Protein 8RDG (pdb70)

Solvent-accessible surface area: 24296 Å² total; per-residue (Å²): 85,106,1,0,0,0,10,0,0,18,19,30,2,0,32,0,0,27,68,0,14,120,96,46,28,113,4,45,0,1,12,44,50,97,70,13,41,60,159,32,2,104,71,47,84,83,59,172,38,19,81,44,36,140,7,48,8,84,60,78,124,48,0,55,146,0,3,128,74,4,14,0,0,0,1,24,18,33,33,46,59,29,70,44,2,44,161,35,0,63,79,0,8,50,20,3,0,45,10,1,18,9,0,0,34,12,3,59,144,32,54,8,107,35,0,0,3,11,3,12,8,21,0,4,3,49,13,163,76,64,73,2,43,17,81,20,13,42,14,35,0,8,2,0,20,0,0,0,7,7,0,0,5,2,1,0,0,0,1,0,36,27,53,99,6,40,0,0,0,0,2,12,8,46,21,13,0,102,89,10,72,58,32,21,2,84,28,3,7,60,58,3,126,90,62,58,96,48,0,68,0,59,0,57,2,78,7,98,32,0,8,0,5,6,46,1,0,5,46,0,1,8,82,0,0,72,89,1,47,130,32,166,89,68,3,16,8,7,0,0,0,2,95,36,64,2,21,15,86,52,0,0,68,10,0,8,109,43,34,138,51,149,10,156,57,80,77,64,46,27,66,74,56,8,30,11,50,46,5,3,9,69,69,12,20,4,20,4,98,52,0,67,181,23,55,8,143,15,205,33,58,0,86,86,0,0,65,80,0,0,127,30,45,60,167,90,88,1,0,0,0,10,0,0,17,25,28,2,0,33,0,0,26,61,0,12,123,82,51,27,109,3,46,0,1,11,41,49,97,48,14,43,70,168,25,3,92,73,54,86,82,61,168,48,18,82,43,21,132,11,49,9,91,69,73,132,32,0,41,121,0,4,119,97,4,22,0,0,0,1,23,20,37,5,47,84,50,164,26,36,95,27,51,12,66,63,5,8,58,15,3,0,48,9,1,18,9,0,0,26,7,4,69,127,41,47,9,125,40,0,0,3,10,3,11,10,33,0,6,3,61,14,182,82,58,70,3,41,16,79,28,14,43,14,45,0,13,17,9,14,0,0,0,8,7,0,0,4,2,0,0,0,0,0,0,35,5,39,83,4,36,0,0,0,0,3,14,9,44,9,9,0,86,88,8,66,26,24,29,2,80,38,7,10,56,67,1,145,91,60,63,87,51,0,86,0,82,0,53,1,87,12,96,32,0,9,0,3,5,49,2,0,10,54,0,1,0,83,0,0,69,91,3,50,130,32,163,99,80,3,18,6,7,0,0,0,2,90,36,65,1,15,16,84,50,0,0,76,10,0,7,111,51,30,140,50,149,13,142,55,99,71,70,38,29,75,74,53,9,29,10,89,89,9,6,13,71,77,12,15,4,17,4,95,52,0,63,184,23,49,8,139,20,204,37,57,0,79,87,0,0,81,58,0,0,119,24,46,76,160

Organism: Pyrococcus horikoshii (strain ATCC 700860 / DSM 12428 / JCM 9974 / NBRC 100139 / OT-3) (NCBI:txid70601)

Structure (mmCIF, N/CA/C/O backbone):
data_8RDG
#
_entry.id   8RDG
#
_cell.length_a   61.380
_cell.length_b   78.089
_cell.length_c   128.282
_cell.angle_alpha   90.00
_cell.angle_beta   90.00
_cell.angle_gamma   90.00
#
_symmetry.space_group_name_H-M   'P 21 21 21'
#
loop_
_entity.id
_entity.type
_entity.pdbx_description
1 polymer 'SDR family NAD(P)-dependent oxidoreductase'
2 non-polymer NICOTINAMIDE-ADENINE-DINUCLEOTIDE
3 water water
#
loop_
_atom_site.group_PDB
_atom_site.id
_atom_site.type_symbol
_atom_site.label_atom_id
_atom_site.label_alt_id
_atom_site.label_comp_id
_atom_site.label_asym_id
_atom_site.label_entity_id
_atom_site.label_seq_id
_atom_site.pdbx_PDB_ins_code
_atom_site.Cartn_x
_atom_site.Cartn_y
_atom_site.Cartn_z
_atom_site.occupancy
_atom_site.B_iso_or_equiv
_atom_site.auth_seq_id
_atom_site.auth_comp_id
_atom_site.auth_asym_id
_atom_site.auth_atom_id
_atom_site.pdbx_PDB_model_num
ATOM 1 N N . MET A 1 1 ? -14.278 9.553 -9.162 1.00 26.89 1 MET A N 1
ATOM 2 C CA . MET A 1 1 ? -14.341 9.855 -7.736 1.00 25.75 1 MET A CA 1
ATOM 3 C C . MET A 1 1 ? -13.347 10.963 -7.423 1.00 24.69 1 MET A C 1
ATOM 4 O O . MET A 1 1 ? -12.245 10.987 -7.980 1.00 24.29 1 MET A O 1
ATOM 9 N N . ARG A 1 2 ? -13.731 11.854 -6.512 1.00 19.44 2 ARG A N 1
ATOM 10 C CA . ARG A 1 2 ? -12.884 12.951 -6.063 1.00 25.85 2 ARG A CA 1
ATOM 11 C C . ARG A 1 2 ? -12.215 12.528 -4.755 1.00 16.64 2 ARG A C 1
ATOM 12 O O . ARG A 1 2 ? -12.904 12.128 -3.804 1.00 19.84 2 ARG A O 1
ATOM 20 N N . VAL A 1 3 ? -10.875 12.588 -4.716 1.00 17.06 3 VAL A N 1
ATOM 21 C CA . VAL A 1 3 ? -10.115 12.110 -3.564 1.00 18.00 3 VAL A CA 1
ATOM 22 C C . VAL A 1 3 ? -9.106 13.161 -3.107 1.00 18.76 3 VAL A C 1
ATOM 23 O O . VAL A 1 3 ? -8.553 13.925 -3.903 1.00 19.06 3 VAL A O 1
ATOM 27 N N . LEU A 1 4 ? -8.853 13.169 -1.804 1.00 20.98 4 LEU A N 1
ATOM 28 C CA . LEU A 1 4 ? -7.818 13.988 -1.186 1.00 16.05 4 LEU A CA 1
ATOM 29 C C . LEU A 1 4 ? -6.725 13.057 -0.696 1.00 19.53 4 LEU A C 1
ATOM 30 O O . LEU A 1 4 ? -7.028 12.119 0.037 1.00 18.02 4 LEU A O 1
ATOM 35 N N . VAL A 1 5 ? -5.468 13.309 -1.073 1.00 14.91 5 VAL A N 1
ATOM 36 C CA . VAL A 1 5 ? -4.338 12.543 -0.535 1.00 14.41 5 VAL A CA 1
ATOM 37 C C . VAL A 1 5 ? -3.534 13.488 0.357 1.00 14.44 5 VAL A C 1
ATOM 38 O O . VAL A 1 5 ? -2.768 14.327 -0.128 1.00 14.56 5 VAL A O 1
ATOM 42 N N . THR A 1 6 ? -3.687 13.361 1.669 1.00 14.72 6 THR A N 1
ATOM 43 C CA . THR A 1 6 ? -2.818 14.119 2.547 1.00 14.30 6 THR A CA 1
ATOM 44 C C . THR A 1 6 ? -1.463 13.440 2.561 1.00 14.79 6 THR A C 1
ATOM 45 O O . THR A 1 6 ? -1.372 12.209 2.484 1.00 15.10 6 THR A O 1
ATOM 49 N N . GLY A 1 7 ? -0.414 14.253 2.638 1.00 14.70 7 GLY A N 1
ATOM 50 C CA . GLY A 1 7 ? 0.927 13.746 2.489 1.00 15.51 7 GLY A CA 1
ATOM 51 C C . GLY A 1 7 ? 1.211 13.201 1.113 1.00 14.88 7 GLY A C 1
ATOM 52 O O . GLY A 1 7 ? 2.125 12.386 0.953 1.00 14.17 7 GLY A O 1
ATOM 53 N N . GLY A 1 8 ? 0.445 13.623 0.108 1.00 13.80 8 GLY A N 1
ATOM 54 C CA . GLY A 1 8 ? 0.596 13.087 -1.232 1.00 12.21 8 GLY A CA 1
ATOM 55 C C . GLY A 1 8 ? 1.875 13.492 -1.933 1.00 15.00 8 GLY A C 1
ATOM 56 O O . GLY A 1 8 ? 2.133 12.994 -3.031 1.00 16.61 8 GLY A O 1
ATOM 57 N N . ALA A 1 9 ? 2.663 14.395 -1.355 1.00 17.11 9 ALA A N 1
ATOM 58 C CA . ALA A 1 9 ? 3.974 14.694 -1.924 1.00 17.23 9 ALA A CA 1
ATOM 59 C C . ALA A 1 9 ? 5.090 13.872 -1.290 1.00 15.92 9 ALA A C 1
ATOM 60 O O . ALA A 1 9 ? 6.257 14.034 -1.662 1.00 14.63 9 ALA A O 1
ATOM 62 N N . GLY A 1 10 ? 4.767 12.993 -0.348 1.00 14.28 10 GLY A N 1
ATOM 63 C CA . GLY A 1 10 ? 5.754 12.163 0.308 1.00 13.51 10 GLY A CA 1
ATOM 64 C C . GLY A 1 10 ? 6.025 10.910 -0.493 1.00 12.99 10 GLY A C 1
ATOM 65 O O . GLY A 1 10 ? 5.657 10.799 -1.662 1.00 16.22 10 GLY A O 1
ATOM 66 N N . PHE A 1 11 ? 6.642 9.934 0.163 1.00 15.84 11 PHE A N 1
ATOM 67 C CA . PHE A 1 11 ? 7.094 8.728 -0.526 1.00 19.26 11 PHE A CA 1
ATOM 68 C C . PHE A 1 11 ? 5.917 7.854 -0.981 1.00 14.30 11 PHE A C 1
ATOM 69 O O . PHE A 1 11 ? 5.600 7.745 -2.192 1.00 15.23 11 PHE A O 1
ATOM 77 N N . ILE A 1 12 ? 5.233 7.252 -0.006 1.00 13.71 12 ILE A N 1
ATOM 78 C CA . ILE A 1 12 ? 4.085 6.418 -0.353 1.00 13.43 12 ILE A CA 1
ATOM 79 C C . ILE A 1 12 ? 3.027 7.268 -1.045 1.00 17.57 12 ILE A C 1
ATOM 80 O O . ILE A 1 12 ? 2.408 6.844 -2.030 1.00 14.12 12 ILE A O 1
ATOM 85 N N . GLY A 1 13 ? 2.796 8.472 -0.523 1.00 11.92 13 GLY A N 1
ATOM 86 C CA . GLY A 1 13 ? 1.745 9.314 -1.054 1.00 15.67 13 GLY A CA 1
ATOM 87 C C . GLY A 1 13 ? 1.926 9.622 -2.527 1.00 17.08 13 GLY A C 1
ATOM 88 O O . GLY A 1 13 ? 0.967 9.562 -3.296 1.00 15.81 13 GLY A O 1
ATOM 89 N N . SER A 1 14 ? 3.160 9.915 -2.947 1.00 15.49 14 SER A N 1
ATOM 90 C CA . SER A 1 14 ? 3.373 10.274 -4.345 1.00 17.51 14 SER A CA 1
ATOM 91 C C . SER A 1 14 ? 3.181 9.065 -5.253 1.00 17.60 14 SER A C 1
ATOM 92 O O . SER A 1 14 ? 2.635 9.199 -6.359 1.00 18.09 14 SER A O 1
ATOM 95 N N . HIS A 1 15 ? 3.586 7.865 -4.793 1.00 18.83 15 HIS A N 1
ATOM 96 C CA . HIS A 1 15 ? 3.278 6.671 -5.600 1.00 15.22 15 HIS A CA 1
ATOM 97 C C . HIS A 1 15 ? 1.765 6.406 -5.676 1.00 14.95 15 HIS A C 1
ATOM 98 O O . HIS A 1 15 ? 1.223 6.000 -6.730 1.00 16.24 15 HIS A O 1
ATOM 105 N N . LEU A 1 16 ? 1.058 6.658 -4.570 1.00 13.22 16 LEU A N 1
ATOM 106 C CA . LEU A 1 16 ? -0.386 6.500 -4.567 1.00 13.04 16 LEU A CA 1
ATOM 107 C C . LEU A 1 16 ? -1.045 7.502 -5.499 1.00 17.45 16 LEU A C 1
ATOM 108 O O . LEU A 1 16 ? -1.995 7.162 -6.218 1.00 16.10 16 LEU A O 1
ATOM 113 N N . VAL A 1 17 ? -0.572 8.752 -5.460 1.00 16.04 17 VAL A N 1
ATOM 114 C CA . VAL A 1 17 ? -1.058 9.790 -6.363 1.00 18.00 17 VAL A CA 1
ATOM 115 C C . VAL A 1 17 ? -0.883 9.348 -7.809 1.00 15.66 17 VAL A C 1
ATOM 116 O O . VAL A 1 17 ? -1.800 9.478 -8.622 1.00 16.28 17 VAL A O 1
ATOM 120 N N . ASP A 1 18 ? 0.312 8.856 -8.155 1.00 14.20 18 ASP A N 1
ATOM 121 C CA . ASP A 1 18 ? 0.547 8.323 -9.497 1.00 16.79 18 ASP A CA 1
ATOM 122 C C . ASP A 1 18 ? -0.524 7.313 -9.891 1.00 19.97 18 ASP A C 1
ATOM 123 O O . ASP A 1 18 ? -1.117 7.408 -10.979 1.00 21.02 18 ASP A O 1
ATOM 128 N N A ARG A 1 19 ? -0.790 6.333 -9.017 0.50 18.49 19 ARG A N 1
ATOM 129 N N B ARG A 1 19 ? -0.786 6.337 -9.015 0.50 18.55 19 ARG A N 1
ATOM 130 C CA A ARG A 1 19 ? -1.763 5.287 -9.358 0.50 18.57 19 ARG A CA 1
ATOM 131 C CA B ARG A 1 19 ? -1.758 5.288 -9.340 0.50 18.59 19 ARG A CA 1
ATOM 132 C C A ARG A 1 19 ? -3.169 5.863 -9.537 0.50 20.80 19 ARG A C 1
ATOM 133 C C B ARG A 1 19 ? -3.163 5.861 -9.532 0.50 20.85 19 ARG A C 1
ATOM 134 O O A ARG A 1 19 ? -3.870 5.556 -10.517 0.50 19.25 19 ARG A O 1
ATOM 135 O O B ARG A 1 19 ? -3.857 5.552 -10.517 0.50 19.28 19 ARG A O 1
ATOM 150 N N . LEU A 1 20 ? -3.595 6.709 -8.597 1.00 16.94 20 LEU A N 1
ATOM 151 C CA . LEU A 1 20 ? -4.931 7.294 -8.680 1.00 17.98 20 LEU A CA 1
ATOM 152 C C . LEU A 1 20 ? -5.079 8.187 -9.913 1.00 19.20 20 LEU A C 1
ATOM 153 O O . LEU A 1 20 ? -6.104 8.142 -10.603 1.00 20.15 20 LEU A O 1
ATOM 158 N N . MET A 1 21 ? -4.056 8.983 -10.224 1.00 19.16 21 MET A N 1
ATOM 159 C CA . MET A 1 21 ? -4.114 9.831 -11.415 1.00 23.57 21 MET A CA 1
ATOM 160 C C . MET A 1 21 ? -4.205 8.987 -12.678 1.00 20.61 21 MET A C 1
ATOM 161 O O . MET A 1 21 ? -4.980 9.299 -13.587 1.00 22.97 21 MET A O 1
ATOM 166 N N . GLU A 1 22 ? -3.425 7.908 -12.744 1.00 23.09 22 GLU A N 1
ATOM 167 C CA . GLU A 1 22 ? -3.441 7.031 -13.910 1.00 19.55 22 GLU A CA 1
ATOM 168 C C . GLU A 1 22 ? -4.740 6.252 -14.042 1.00 21.35 22 GLU A C 1
ATOM 169 O O . GLU A 1 22 ? -4.992 5.665 -15.102 1.00 24.83 22 GLU A O 1
ATOM 175 N N . GLU A 1 23 ? -5.527 6.138 -12.977 1.00 20.79 23 GLU A N 1
ATOM 176 C CA . GLU A 1 23 ? -6.831 5.507 -13.135 1.00 21.61 23 GLU A CA 1
ATOM 177 C C . GLU A 1 23 ? -7.985 6.504 -13.276 1.00 21.99 23 GLU A C 1
ATOM 178 O O . GLU A 1 23 ? -9.152 6.101 -13.208 1.00 23.36 23 GLU A O 1
ATOM 184 N N . GLY A 1 24 ? -7.693 7.782 -13.500 1.00 18.70 24 GLY A N 1
ATOM 185 C CA . GLY A 1 24 ? -8.735 8.751 -13.763 1.00 21.64 24 GLY A CA 1
ATOM 186 C C . GLY A 1 24 ? -9.464 9.292 -12.554 1.00 24.96 24 GLY A C 1
ATOM 187 O O . GLY A 1 24 ? -10.520 9.909 -12.726 1.00 22.74 24 GLY A O 1
ATOM 188 N N . TYR A 1 25 ? -8.968 9.059 -11.338 1.00 18.19 25 TYR A N 1
ATOM 189 C CA . TYR A 1 25 ? -9.491 9.778 -10.185 1.00 19.45 25 TYR A CA 1
ATOM 190 C C . TYR A 1 25 ? -9.154 11.265 -10.308 1.00 19.81 25 TYR A C 1
ATOM 191 O O . TYR A 1 25 ? -8.132 11.643 -10.882 1.00 23.31 25 TYR A O 1
ATOM 200 N N . LYS A 1 26 ? -10.006 12.111 -9.736 1.00 16.96 26 LYS A N 1
ATOM 201 C CA . LYS A 1 26 ? -9.682 13.522 -9.563 1.00 17.64 26 LYS A CA 1
ATOM 202 C C . LYS A 1 26 ? -8.984 13.672 -8.220 1.00 22.96 26 LYS A C 1
ATOM 203 O O . LYS A 1 26 ? -9.587 13.405 -7.183 1.00 19.68 26 LYS A O 1
ATOM 209 N N . VAL A 1 27 ? -7.717 14.082 -8.235 1.00 17.14 27 VAL A N 1
ATOM 210 C CA . VAL A 1 27 ? -6.869 13.982 -7.055 1.00 20.52 27 VAL A CA 1
ATOM 211 C C . VAL A 1 27 ? -6.450 15.373 -6.595 1.00 21.95 27 VAL A C 1
ATOM 212 O O . VAL A 1 27 ? -5.833 16.133 -7.355 1.00 17.40 27 VAL A O 1
ATOM 216 N N . ARG A 1 28 ? -6.712 15.657 -5.325 1.00 19.84 28 ARG A N 1
ATOM 217 C CA . ARG A 1 28 ? -6.168 16.814 -4.629 1.00 20.80 28 ARG A CA 1
ATOM 218 C C . ARG A 1 28 ? -5.138 16.328 -3.613 1.00 24.53 28 ARG A C 1
ATOM 219 O O . ARG A 1 28 ? -5.405 15.393 -2.851 1.00 15.15 28 ARG A O 1
ATOM 227 N N . VAL A 1 29 ? -3.964 16.950 -3.610 1.00 17.38 29 VAL A N 1
ATOM 228 C CA . VAL A 1 29 ? -2.903 16.645 -2.658 1.00 15.19 29 VAL A CA 1
ATOM 229 C C . VAL A 1 29 ? -2.837 17.797 -1.668 1.00 19.85 29 VAL A C 1
ATOM 230 O O . VAL A 1 29 ? -2.871 18.967 -2.068 1.00 18.08 29 VAL A O 1
ATOM 234 N N . LEU A 1 30 ? -2.755 17.470 -0.384 1.00 15.50 30 LEU A N 1
ATOM 235 C CA . LEU A 1 30 ? -2.473 18.441 0.669 1.00 14.54 30 LEU A CA 1
ATOM 236 C C . LEU A 1 30 ? -1.186 18.003 1.339 1.00 13.42 30 LEU A C 1
ATOM 237 O O . LEU A 1 30 ? -1.111 16.890 1.879 1.00 16.22 30 LEU A O 1
ATOM 242 N N . ASP A 1 31 ? -0.174 18.862 1.300 1.00 16.41 31 ASP A N 1
ATOM 243 C CA . ASP A 1 31 ? 1.119 18.494 1.872 1.00 14.93 31 ASP A CA 1
ATOM 244 C C . ASP A 1 31 ? 1.829 19.766 2.301 1.00 19.45 31 ASP A C 1
ATOM 245 O O . ASP A 1 31 ? 1.784 20.761 1.578 1.00 15.35 31 ASP A O 1
ATOM 250 N N . ASP A 1 32 ? 2.451 19.753 3.487 1.00 18.89 32 ASP A N 1
ATOM 251 C CA . ASP A 1 32 ? 3.163 20.946 3.916 1.00 17.47 32 ASP A CA 1
ATOM 252 C C . ASP A 1 32 ? 4.606 20.946 3.441 1.00 19.48 32 ASP A C 1
ATOM 253 O O . ASP A 1 32 ? 5.311 21.935 3.657 1.00 19.20 32 ASP A O 1
ATOM 258 N N . LEU A 1 33 ? 5.035 19.882 2.752 1.00 15.35 33 LEU A N 1
ATOM 259 C CA . LEU A 1 33 ? 6.394 19.758 2.215 1.00 18.72 33 LEU A CA 1
ATOM 260 C C . LEU A 1 33 ? 7.436 19.849 3.323 1.00 22.20 33 LEU A C 1
ATOM 261 O O . LEU A 1 33 ? 8.556 20.313 3.109 1.00 24.22 33 LEU A O 1
ATOM 266 N N . SER A 1 34 ? 7.062 19.429 4.529 1.00 19.43 34 SER A N 1
ATOM 267 C CA . SER A 1 34 ? 8.048 19.335 5.594 1.00 20.64 34 SER A CA 1
ATOM 268 C C . SER A 1 34 ? 9.012 18.182 5.342 1.00 23.97 34 SER A C 1
ATOM 269 O O . SER A 1 34 ? 10.171 18.238 5.773 1.00 24.32 34 SER A O 1
ATOM 272 N N . ALA A 1 35 ? 8.552 17.130 4.654 1.00 20.10 35 ALA A N 1
ATOM 273 C CA . ALA A 1 35 ? 9.407 16.017 4.254 1.00 19.45 35 ALA A CA 1
ATOM 274 C C . ALA A 1 35 ? 9.192 15.671 2.785 1.00 22.89 35 ALA A C 1
ATOM 275 O O . ALA A 1 35 ? 10.102 15.167 2.126 1.00 22.81 35 ALA A O 1
ATOM 277 N N . GLY A 1 36 ? 7.998 15.926 2.259 1.00 21.47 36 GLY A N 1
ATOM 278 C CA . GLY A 1 36 ? 7.731 15.633 0.867 1.00 19.60 36 GLY A CA 1
ATOM 279 C C . GLY A 1 36 ? 8.289 16.694 -0.063 1.00 21.89 36 GLY A C 1
ATOM 280 O O . GLY A 1 36 ? 8.841 17.717 0.353 1.00 20.42 36 GLY A O 1
ATOM 281 N N . SER A 1 37 ? 8.108 16.448 -1.356 1.00 20.00 37 SER A N 1
ATOM 282 C CA . SER A 1 37 ? 8.613 17.357 -2.370 1.00 21.78 37 SER A CA 1
ATOM 283 C C . SER A 1 37 ? 7.681 17.338 -3.567 1.00 21.71 37 SER A C 1
ATOM 284 O O . SER A 1 37 ? 7.263 16.271 -4.024 1.00 17.22 37 SER A O 1
ATOM 287 N N . LEU A 1 38 ? 7.414 18.531 -4.096 1.00 18.93 38 LEU A N 1
ATOM 288 C CA . LEU A 1 38 ? 6.676 18.665 -5.341 1.00 22.22 38 LEU A CA 1
ATOM 289 C C . LEU A 1 38 ? 7.329 17.850 -6.453 1.00 24.80 38 LEU A C 1
ATOM 290 O O . LEU A 1 38 ? 6.646 17.383 -7.376 1.00 21.31 38 LEU A O 1
ATOM 295 N N . LYS A 1 39 ? 8.652 17.660 -6.374 1.00 20.37 39 LYS A N 1
ATOM 296 C CA . LYS A 1 39 ? 9.340 16.848 -7.372 1.00 19.71 39 LYS A CA 1
ATOM 297 C C . LYS A 1 39 ? 8.757 15.451 -7.469 1.00 24.99 39 LYS A C 1
ATOM 298 O O . LYS A 1 39 ? 8.779 14.851 -8.546 1.00 23.12 39 LYS A O 1
ATOM 304 N N . ASN A 1 40 ? 8.247 14.910 -6.359 1.00 20.44 40 ASN A N 1
ATOM 305 C CA . ASN A 1 40 ? 7.696 13.561 -6.382 1.00 19.97 40 ASN A CA 1
ATOM 306 C C . ASN A 1 40 ? 6.414 13.457 -7.207 1.00 23.17 40 ASN A C 1
ATOM 307 O O . ASN A 1 40 ? 6.004 12.337 -7.542 1.00 21.88 40 ASN A O 1
ATOM 312 N N . ILE A 1 41 ? 5.770 14.586 -7.530 1.00 21.27 41 ILE A N 1
ATOM 313 C CA . ILE A 1 41 ? 4.473 14.588 -8.210 1.00 25.34 41 ILE A CA 1
ATOM 314 C C . ILE A 1 41 ? 4.439 15.614 -9.346 1.00 24.43 41 ILE A C 1
ATOM 315 O O . ILE A 1 41 ? 3.362 15.942 -9.870 1.00 21.94 41 ILE A O 1
ATOM 320 N N . GLU A 1 42 ? 5.613 16.144 -9.716 1.00 22.84 42 GLU A N 1
ATOM 321 C CA . GLU A 1 42 ? 5.664 17.299 -10.614 1.00 25.78 42 GLU A CA 1
ATOM 322 C C . GLU A 1 42 ? 5.063 17.006 -11.994 1.00 21.86 42 GLU A C 1
ATOM 323 O O . GLU A 1 42 ? 4.496 17.905 -12.620 1.00 20.55 42 GLU A O 1
ATOM 329 N N . GLY A 1 43 ? 5.136 15.762 -12.466 1.00 19.01 43 GLY A N 1
ATOM 330 C CA . GLY A 1 43 ? 4.520 15.419 -13.741 1.00 24.43 43 GLY A CA 1
ATOM 331 C C . GLY A 1 43 ? 3.020 15.645 -13.790 1.00 27.10 43 GLY A C 1
ATOM 332 O O . GLY A 1 43 ? 2.445 15.706 -14.881 1.00 27.74 43 GLY A O 1
ATOM 333 N N . TRP A 1 44 ? 2.360 15.748 -12.634 1.00 23.00 44 TRP A N 1
ATOM 334 C CA . TRP A 1 44 ? 0.921 15.965 -12.616 1.00 22.13 44 TRP A CA 1
ATOM 335 C C . TRP A 1 44 ? 0.528 17.430 -12.535 1.00 21.02 44 TRP A C 1
ATOM 336 O O . TRP A 1 44 ? -0.650 17.742 -12.726 1.00 23.84 44 TRP A O 1
ATOM 347 N N . LEU A 1 45 ? 1.463 18.329 -12.243 1.00 21.76 45 LEU A N 1
ATOM 348 C CA . LEU A 1 45 ? 1.116 19.742 -12.130 1.00 23.85 45 LEU A CA 1
ATOM 349 C C . LEU A 1 45 ? 0.592 20.249 -13.461 1.00 26.36 45 LEU A C 1
ATOM 350 O O . LEU A 1 45 ? 1.191 19.993 -14.507 1.00 23.20 45 LEU A O 1
ATOM 355 N N . GLY A 1 46 ? -0.549 20.931 -13.428 1.00 26.85 46 GLY A N 1
ATOM 356 C CA . GLY A 1 46 ? -1.201 21.359 -14.643 1.00 28.28 46 GLY A CA 1
ATOM 357 C C . GLY A 1 46 ? -2.241 20.398 -15.185 1.00 37.12 46 GLY A C 1
ATOM 358 O O . GLY A 1 46 ? -3.078 20.807 -16.000 1.00 25.40 46 GLY A O 1
ATOM 359 N N . ASN A 1 47 ? -2.202 19.131 -14.773 1.00 27.40 47 ASN A N 1
ATOM 360 C CA . ASN A 1 47 ? -3.216 18.177 -15.199 1.00 26.80 47 ASN A CA 1
ATOM 361 C C . ASN A 1 47 ? -4.579 18.602 -14.672 1.00 25.73 47 ASN A C 1
ATOM 362 O O . ASN A 1 47 ? -4.722 18.967 -13.498 1.00 26.68 47 ASN A O 1
ATOM 367 N N . GLU A 1 48 ? -5.590 18.571 -15.542 1.00 25.65 48 GLU A N 1
ATOM 368 C CA . GLU A 1 48 ? -6.897 19.066 -15.123 1.00 25.20 48 GLU A CA 1
ATOM 369 C C . GLU A 1 48 ? -7.527 18.226 -14.013 1.00 24.53 48 GLU A C 1
ATOM 370 O O . GLU A 1 48 ? -8.475 18.693 -13.381 1.00 26.42 48 GLU A O 1
ATOM 376 N N . ASN A 1 49 ? -7.034 17.012 -13.755 1.00 21.70 49 ASN A N 1
ATOM 377 C CA . ASN A 1 49 ? -7.561 16.181 -12.673 1.00 24.92 49 ASN A CA 1
ATOM 378 C C . ASN A 1 49 ? -6.732 16.267 -11.399 1.00 26.05 49 ASN A C 1
ATOM 379 O O . ASN A 1 49 ? -6.939 15.469 -10.483 1.00 20.58 49 ASN A O 1
ATOM 384 N N . PHE A 1 50 ? -5.779 17.184 -11.336 1.00 22.90 50 PHE A N 1
ATOM 385 C CA . PHE A 1 50 ? -4.837 17.239 -10.236 1.00 23.64 50 PHE A CA 1
ATOM 386 C C . PHE A 1 50 ? -4.815 18.647 -9.671 1.00 27.94 50 PHE A C 1
ATOM 387 O O . PHE A 1 50 ? -4.803 19.633 -10.421 1.00 20.90 50 PHE A O 1
ATOM 395 N N . GLU A 1 51 ? -4.810 18.730 -8.346 1.00 19.97 51 GLU A N 1
ATOM 396 C CA . GLU A 1 51 ? -4.675 20.005 -7.652 1.00 21.96 51 GLU A CA 1
ATOM 397 C C . GLU A 1 51 ? -3.710 19.805 -6.493 1.00 25.99 51 GLU A C 1
ATOM 398 O O . GLU A 1 51 ? -3.823 18.813 -5.772 1.00 21.79 51 GLU A O 1
ATOM 404 N N . PHE A 1 52 ? -2.767 20.721 -6.311 1.00 22.19 52 PHE A N 1
ATOM 405 C CA . PHE A 1 52 ? -1.842 20.646 -5.187 1.00 19.85 52 PHE A CA 1
ATOM 406 C C . PHE A 1 52 ? -2.083 21.827 -4.260 1.00 22.20 52 PHE A C 1
ATOM 407 O O . PHE A 1 52 ? -2.121 22.973 -4.716 1.00 24.54 52 PHE A O 1
ATOM 415 N N . ILE A 1 53 ? -2.207 21.551 -2.967 1.00 19.45 53 ILE A N 1
ATOM 416 C CA . ILE A 1 53 ? -2.342 22.559 -1.924 1.00 24.96 53 ILE A CA 1
ATOM 417 C C . ILE A 1 53 ? -1.201 22.371 -0.932 1.00 23.11 53 ILE A C 1
ATOM 418 O O . ILE A 1 53 ? -1.075 21.302 -0.310 1.00 18.10 53 ILE A O 1
ATOM 423 N N . LYS A 1 54 ? -0.364 23.396 -0.803 1.00 23.91 54 LYS A N 1
ATOM 424 C CA . LYS A 1 54 ? 0.678 23.422 0.217 1.00 21.01 54 LYS A CA 1
ATOM 425 C C . LYS A 1 54 ? 0.066 23.980 1.492 1.00 23.19 54 LYS A C 1
ATOM 426 O O . LYS A 1 54 ? -0.397 25.129 1.520 1.00 22.03 54 LYS A O 1
ATOM 432 N N . GLY A 1 55 ? -0.012 23.150 2.528 1.00 20.76 55 GLY A N 1
ATOM 433 C CA . GLY A 1 55 ? -0.650 23.580 3.757 1.00 19.51 55 GLY A CA 1
ATOM 434 C C . GLY A 1 55 ? -0.317 22.660 4.906 1.00 17.95 55 GLY A C 1
ATOM 435 O O . GLY A 1 55 ? -0.162 21.449 4.732 1.00 19.50 55 GLY A O 1
ATOM 436 N N . ASP A 1 56 ? -0.215 23.240 6.090 1.00 21.03 56 ASP A N 1
ATOM 437 C CA . ASP A 1 56 ? 0.060 22.473 7.293 1.00 18.87 56 ASP A CA 1
ATOM 438 C C . ASP A 1 56 ? -1.277 22.053 7.895 1.00 20.74 56 ASP A C 1
ATOM 439 O O . ASP A 1 56 ? -2.126 22.904 8.181 1.00 21.67 56 ASP A O 1
ATOM 444 N N . MET A 1 57 ? -1.459 20.742 8.103 1.00 17.84 57 MET A N 1
ATOM 445 C CA . MET A 1 57 ? -2.719 20.245 8.653 1.00 18.73 57 MET A CA 1
ATOM 446 C C . MET A 1 57 ? -2.931 20.624 10.102 1.00 21.17 57 MET A C 1
ATOM 447 O O . MET A 1 57 ? -3.991 20.314 10.659 1.00 19.92 57 MET A O 1
ATOM 452 N N . ARG A 1 58 ? -1.953 21.259 10.737 1.00 18.74 58 ARG A N 1
ATOM 453 C CA . ARG A 1 58 ? -2.230 21.904 12.008 1.00 16.92 58 ARG A CA 1
ATOM 454 C C . ARG A 1 58 ? -3.201 23.075 11.856 1.00 23.22 58 ARG A C 1
ATOM 455 O O . ARG A 1 58 ? -3.817 23.482 12.849 1.00 21.96 58 ARG A O 1
ATOM 463 N N . ASP A 1 59 ? -3.359 23.620 10.646 1.00 21.16 59 ASP A N 1
ATOM 464 C CA . ASP A 1 59 ? -4.253 24.758 10.406 1.00 22.69 59 ASP A CA 1
ATOM 465 C C . ASP A 1 59 ? -5.626 24.230 9.994 1.00 25.01 59 ASP A C 1
ATOM 466 O O . ASP A 1 59 ? -5.793 23.717 8.882 1.00 23.66 59 ASP A O 1
ATOM 471 N N . VAL A 1 60 ? -6.617 24.390 10.876 1.00 22.40 60 VAL A N 1
ATOM 472 C CA . VAL A 1 60 ? -7.930 23.792 10.631 1.00 28.29 60 VAL A CA 1
ATOM 473 C C . VAL A 1 60 ? -8.614 24.398 9.409 1.00 28.78 60 VAL A C 1
ATOM 474 O O . VAL A 1 60 ? -9.367 23.702 8.718 1.00 26.06 60 VAL A O 1
ATOM 478 N N . GLU A 1 61 ? -8.387 25.685 9.117 1.00 30.46 61 GLU A N 1
ATOM 479 C CA . GLU A 1 61 ? -9.024 26.281 7.941 1.00 32.54 61 GLU A CA 1
ATOM 480 C C . GLU A 1 61 ? -8.541 25.601 6.666 1.00 29.38 61 GLU A C 1
ATOM 481 O O . GLU A 1 61 ? -9.330 25.340 5.747 1.00 27.70 61 GLU A O 1
ATOM 487 N N . ILE A 1 62 ? -7.248 25.285 6.607 1.00 21.85 62 ILE A N 1
ATOM 488 C CA . ILE A 1 62 ? -6.699 24.633 5.424 1.00 25.35 62 ILE A CA 1
ATOM 489 C C . ILE A 1 62 ? -7.264 23.224 5.279 1.00 22.98 62 ILE A C 1
ATOM 490 O O . ILE A 1 62 ? -7.584 22.779 4.172 1.00 21.00 62 ILE A O 1
ATOM 495 N N . VAL A 1 63 ? -7.424 22.510 6.397 1.00 21.39 63 VAL A N 1
ATOM 496 C CA . VAL A 1 63 ? -7.966 21.155 6.326 1.00 23.58 63 VAL A CA 1
ATOM 497 C C . VAL A 1 63 ? -9.434 21.181 5.912 1.00 22.21 63 VAL A C 1
ATOM 498 O O . VAL A 1 63 ? -9.877 20.353 5.105 1.00 19.35 63 VAL A O 1
ATOM 502 N N . SER A 1 64 ? -10.218 22.112 6.470 1.00 23.23 64 SER A N 1
ATOM 503 C CA . SER A 1 64 ? -11.626 22.217 6.088 1.00 25.44 64 SER A CA 1
ATOM 504 C C . SER A 1 64 ? -11.766 22.549 4.615 1.00 24.31 64 SER A C 1
ATOM 505 O O . SER A 1 64 ? -12.702 22.087 3.950 1.00 24.58 64 SER A O 1
ATOM 508 N N . LYS A 1 65 ? -10.879 23.400 4.104 1.00 20.62 65 LYS A N 1
ATOM 509 C CA . LYS A 1 65 ? -10.908 23.713 2.682 1.00 26.94 65 LYS A CA 1
ATOM 510 C C . LYS A 1 65 ? -10.511 22.504 1.839 1.00 24.81 65 LYS A C 1
ATOM 511 O O . LYS A 1 65 ? -11.095 22.259 0.770 1.00 21.63 65 LYS A O 1
ATOM 517 N N . ALA A 1 66 ? -9.537 21.715 2.311 1.00 20.97 66 ALA A N 1
ATOM 518 C CA . ALA A 1 66 ? -9.051 20.605 1.493 1.00 20.86 66 ALA A CA 1
ATOM 519 C C . ALA A 1 66 ? -10.060 19.463 1.403 1.00 19.33 66 ALA A C 1
ATOM 520 O O . ALA A 1 66 ? -10.060 18.731 0.412 1.00 19.69 66 ALA A O 1
ATOM 522 N N . VAL A 1 67 ? -10.927 19.280 2.404 1.00 19.47 67 VAL A N 1
ATOM 523 C CA . VAL A 1 67 ? -11.886 18.180 2.285 1.00 19.51 67 VAL A CA 1
ATOM 524 C C . VAL A 1 67 ? -13.136 18.555 1.498 1.00 23.33 67 VAL A C 1
ATOM 525 O O . VAL A 1 67 ? -13.963 17.675 1.209 1.00 19.73 67 VAL A O 1
ATOM 529 N N . LYS A 1 68 ? -13.297 19.820 1.110 1.00 21.84 68 LYS A N 1
ATOM 530 C CA . LYS A 1 68 ? -14.527 20.221 0.436 1.00 21.37 68 LYS A CA 1
ATOM 531 C C . LYS A 1 68 ? -14.669 19.542 -0.931 1.00 24.58 68 LYS A C 1
ATOM 532 O O . LYS A 1 68 ? -13.743 19.555 -1.746 1.00 22.92 68 LYS A O 1
ATOM 538 N N . ASP A 1 69 ? -15.847 18.964 -1.186 1.00 26.15 69 ASP A N 1
ATOM 539 C CA . ASP A 1 69 ? -16.173 18.334 -2.471 1.00 31.74 69 ASP A CA 1
ATOM 540 C C . ASP A 1 69 ? -15.312 17.106 -2.751 1.00 31.91 69 ASP A C 1
ATOM 541 O O . ASP A 1 69 ? -14.997 16.807 -3.903 1.00 32.02 69 ASP A O 1
ATOM 546 N N . VAL A 1 70 ? -14.899 16.406 -1.705 1.00 21.55 70 VAL A N 1
ATOM 547 C CA . VAL A 1 70 ? -14.083 15.209 -1.816 1.00 25.80 70 VAL A CA 1
ATOM 548 C C . VAL A 1 70 ? -14.931 14.015 -1.397 1.00 24.49 70 VAL A C 1
ATOM 549 O O . VAL A 1 70 ? -15.709 14.100 -0.442 1.00 25.72 70 VAL A O 1
ATOM 553 N N . ASP A 1 71 ? -14.804 12.912 -2.135 1.00 25.26 71 ASP A N 1
ATOM 554 C CA . ASP A 1 71 ? -15.530 11.692 -1.813 1.00 18.33 71 ASP A CA 1
ATOM 555 C C . ASP A 1 71 ? -14.717 10.766 -0.916 1.00 19.77 71 ASP A C 1
ATOM 556 O O . ASP A 1 71 ? -15.281 10.074 -0.058 1.00 21.73 71 ASP A O 1
ATOM 561 N N . ALA A 1 72 ? -13.405 10.708 -1.115 1.00 20.05 72 ALA A N 1
ATOM 562 C CA . ALA A 1 72 ? -12.585 9.828 -0.293 1.00 19.57 72 ALA A CA 1
ATOM 563 C C . ALA A 1 72 ? -11.317 10.563 0.112 1.00 20.51 72 ALA A C 1
ATOM 564 O O . ALA A 1 72 ? -10.768 11.337 -0.672 1.00 20.94 72 ALA A O 1
ATOM 566 N N . VAL A 1 73 ? -10.850 10.315 1.332 1.00 15.16 73 VAL A N 1
ATOM 567 C CA . VAL A 1 73 ? -9.596 10.877 1.819 1.00 16.19 73 VAL A CA 1
ATOM 568 C C . VAL A 1 73 ? -8.626 9.732 2.089 1.00 15.22 73 VAL A C 1
ATOM 569 O O . VAL A 1 73 ? -8.947 8.817 2.848 1.00 17.59 73 VAL A O 1
ATOM 573 N N . PHE A 1 74 ? -7.451 9.784 1.469 1.00 12.46 74 PHE A N 1
ATOM 574 C CA . PHE A 1 74 ? -6.326 8.926 1.807 1.00 16.77 74 PHE A CA 1
ATOM 575 C C . PHE A 1 74 ? -5.399 9.744 2.700 1.00 13.78 74 PHE A C 1
ATOM 576 O O . PHE A 1 74 ? -4.731 10.677 2.235 1.00 12.05 74 PHE A O 1
ATOM 584 N N . HIS A 1 75 ? -5.362 9.399 3.982 1.00 14.38 75 HIS A N 1
ATOM 585 C CA . HIS A 1 75 ? -4.666 10.195 4.985 1.00 12.96 75 HIS A CA 1
ATOM 586 C C . HIS A 1 75 ? -3.303 9.554 5.211 1.00 16.68 75 HIS A C 1
ATOM 587 O O . HIS A 1 75 ? -3.151 8.630 6.018 1.00 12.75 75 HIS A O 1
ATOM 594 N N . LEU A 1 76 ? -2.307 10.047 4.471 1.00 13.49 76 LEU A N 1
ATOM 595 C CA . LEU A 1 76 ? -0.943 9.556 4.552 1.00 11.45 76 LEU A CA 1
ATOM 596 C C . LEU A 1 76 ? 0.010 10.564 5.176 1.00 16.74 76 LEU A C 1
ATOM 597 O O . LEU A 1 76 ? 1.191 10.243 5.354 1.00 16.41 76 LEU A O 1
ATOM 602 N N . ALA A 1 77 ? -0.448 11.780 5.479 1.00 12.47 77 ALA A N 1
ATOM 603 C CA . ALA A 1 77 ? 0.417 12.750 6.138 1.00 13.07 77 ALA A CA 1
ATOM 604 C C . ALA A 1 77 ? 0.760 12.273 7.542 1.00 16.99 77 ALA A C 1
ATOM 605 O O . ALA A 1 77 ? -0.135 11.913 8.321 1.00 15.34 77 ALA A O 1
ATOM 607 N N . ALA A 1 78 ? 2.054 12.250 7.853 1.00 14.11 78 ALA A N 1
ATOM 608 C CA . ALA A 1 78 ? 2.536 11.942 9.195 1.00 18.51 78 ALA A CA 1
ATOM 609 C C . ALA A 1 78 ? 4.026 12.237 9.226 1.00 20.59 78 ALA A C 1
ATOM 610 O O . ALA A 1 78 ? 4.644 12.483 8.189 1.00 21.62 78 ALA A O 1
ATOM 612 N N . ASN A 1 79 ? 4.599 12.212 10.427 1.00 19.13 79 ASN A N 1
ATOM 613 C CA . ASN A 1 79 ? 6.041 12.079 10.541 1.00 21.62 79 ASN A CA 1
ATOM 614 C C . ASN A 1 79 ? 6.277 10.627 10.900 1.00 24.91 79 ASN A C 1
ATOM 615 O O . ASN A 1 79 ? 5.906 10.210 12.017 1.00 20.63 79 ASN A O 1
ATOM 620 N N . PRO A 1 80 ? 6.851 9.827 9.997 1.00 23.17 80 PRO A N 1
ATOM 621 C CA . PRO A 1 80 ? 7.021 8.379 10.208 1.00 23.82 80 PRO A CA 1
ATOM 622 C C . PRO A 1 80 ? 8.291 7.958 10.937 1.00 26.10 80 PRO A C 1
ATOM 623 O O . PRO A 1 80 ? 8.575 6.757 10.961 1.00 24.22 80 PRO A O 1
ATOM 627 N N . GLU A 1 81 ? 9.082 8.890 11.465 1.00 22.49 81 GLU A N 1
ATOM 628 C CA . GLU A 1 81 ? 10.388 8.577 12.056 1.00 28.64 81 GLU A CA 1
ATOM 629 C C . GLU A 1 81 ? 10.238 8.068 13.486 1.00 25.98 81 GLU A C 1
ATOM 630 O O . GLU A 1 81 ? 10.118 8.856 14.424 1.00 26.57 81 GLU A O 1
ATOM 636 N N . VAL A 1 82 ? 10.328 6.748 13.666 1.00 20.64 82 VAL A N 1
ATOM 637 C CA . VAL A 1 82 ? 10.227 6.174 15.006 1.00 27.19 82 VAL A CA 1
ATOM 638 C C . VAL A 1 82 ? 11.397 6.614 15.877 1.00 26.83 82 VAL A C 1
ATOM 639 O O . VAL A 1 82 ? 11.227 6.862 17.077 1.00 26.81 82 VAL A O 1
ATOM 643 N N . ARG A 1 83 ? 12.590 6.754 15.285 1.00 23.59 83 ARG A N 1
ATOM 644 C CA . ARG A 1 83 ? 13.804 7.009 16.068 1.00 31.29 83 ARG A CA 1
ATOM 645 C C . ARG A 1 83 ? 13.723 8.274 16.896 1.00 24.50 83 ARG A C 1
ATOM 646 O O . ARG A 1 83 ? 14.397 8.372 17.924 1.00 29.26 83 ARG A O 1
ATOM 654 N N . ILE A 1 84 ? 12.987 9.285 16.419 1.00 24.70 84 ILE A N 1
ATOM 655 C CA . ILE A 1 84 ? 12.952 10.595 17.071 1.00 25.40 84 ILE A CA 1
ATOM 656 C C . ILE A 1 84 ? 12.066 10.607 18.302 1.00 28.00 84 ILE A C 1
ATOM 657 O O . ILE A 1 84 ? 11.907 11.663 18.933 1.00 25.72 84 ILE A O 1
ATOM 662 N N . GLY A 1 85 ? 11.467 9.463 18.648 1.00 24.23 85 GLY A N 1
ATOM 663 C CA . GLY A 1 85 ? 10.492 9.435 19.725 1.00 27.00 85 GLY A CA 1
ATOM 664 C C . GLY A 1 85 ? 11.037 9.840 21.080 1.00 26.46 85 GLY A C 1
ATOM 665 O O . GLY A 1 85 ? 10.336 10.484 21.864 1.00 24.82 85 GLY A O 1
ATOM 666 N N . SER A 1 86 ? 12.283 9.484 21.386 1.00 23.76 86 SER A N 1
ATOM 667 C CA . SER A 1 86 ? 12.707 9.827 22.736 1.00 26.70 86 SER A CA 1
ATOM 668 C C . SER A 1 86 ? 13.311 11.221 22.832 1.00 26.43 86 SER A C 1
ATOM 669 O O . SER A 1 86 ? 13.466 11.732 23.945 1.00 34.24 86 SER A O 1
ATOM 672 N N . GLN A 1 87 ? 13.592 11.879 21.708 1.00 28.87 87 GLN A N 1
ATOM 673 C CA . GLN A 1 87 ? 14.019 13.278 21.724 1.00 32.95 87 GLN A CA 1
ATOM 674 C C . GLN A 1 87 ? 12.899 14.258 21.400 1.00 27.79 87 GLN A C 1
ATOM 675 O O . GLN A 1 87 ? 12.834 15.337 21.994 1.00 31.34 87 GLN A O 1
ATOM 681 N N . SER A 1 88 ? 12.023 13.914 20.463 1.00 23.84 88 SER A N 1
ATOM 682 C CA . SER A 1 88 ? 10.990 14.824 19.964 1.00 25.60 88 SER A CA 1
ATOM 683 C C . SER A 1 88 ? 9.613 14.171 19.986 1.00 22.23 88 SER A C 1
ATOM 684 O O . SER A 1 88 ? 8.968 14.039 18.941 1.00 25.38 88 SER A O 1
ATOM 687 N N . PRO A 1 89 ? 9.126 13.739 21.158 1.00 24.65 89 PRO A N 1
ATOM 688 C CA . PRO A 1 89 ? 7.773 13.160 21.191 1.00 21.72 89 PRO A CA 1
ATOM 689 C C . PRO A 1 89 ? 6.707 14.139 20.746 1.00 24.19 89 PRO A C 1
ATOM 690 O O . PRO A 1 89 ? 5.698 13.711 20.168 1.00 16.93 89 PRO A O 1
ATOM 694 N N . GLU A 1 90 ? 6.903 15.442 20.999 1.00 17.76 9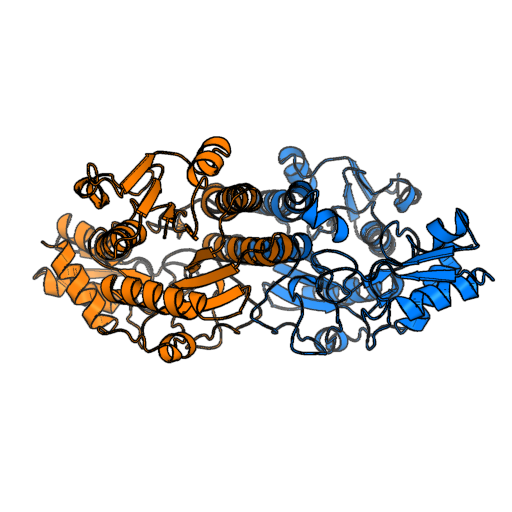0 GLU A N 1
ATOM 695 C CA . GLU A 1 90 ? 5.920 16.444 20.586 1.00 22.78 90 GLU A CA 1
ATOM 696 C C . GLU A 1 90 ? 5.688 16.422 19.076 1.00 20.18 90 GLU A C 1
ATOM 697 O O . GLU A 1 90 ? 4.543 16.518 18.617 1.00 19.89 90 GLU A O 1
ATOM 703 N N . LEU A 1 91 ? 6.756 16.294 18.288 1.00 18.92 91 LEU A N 1
ATOM 704 C CA . LEU A 1 91 ? 6.597 16.268 16.835 1.00 21.12 91 LEU A CA 1
ATOM 705 C C . LEU A 1 91 ? 5.743 15.085 16.395 1.00 18.89 91 LEU A C 1
ATOM 706 O O . LEU A 1 91 ? 4.848 15.224 15.544 1.00 21.11 91 LEU A O 1
ATOM 711 N N . LEU A 1 92 ? 6.013 13.910 16.962 1.00 19.33 92 LEU A N 1
ATOM 712 C CA . LEU A 1 92 ? 5.250 12.720 16.604 1.00 20.12 92 LEU A CA 1
ATOM 713 C C . LEU A 1 92 ? 3.787 12.864 17.012 1.00 18.96 92 LEU A C 1
ATOM 714 O O . LEU A 1 92 ? 2.886 12.498 16.242 1.00 17.69 92 LEU A O 1
ATOM 719 N N . TYR A 1 93 ? 3.528 13.409 18.211 1.00 12.42 93 TYR A N 1
ATOM 720 C CA . TYR A 1 93 ? 2.143 13.643 18.617 1.00 14.08 93 TYR A CA 1
ATOM 721 C C . TYR A 1 93 ? 1.438 14.589 17.649 1.00 16.17 93 TYR A C 1
ATOM 722 O O . TYR A 1 93 ? 0.312 14.324 17.214 1.00 15.96 93 TYR A O 1
ATOM 731 N N . GLU A 1 94 ? 2.085 15.704 17.307 1.00 12.96 94 GLU A N 1
ATOM 732 C CA . GLU A 1 94 ? 1.437 16.706 16.466 1.00 19.35 94 GLU A CA 1
ATOM 733 C C . GLU A 1 94 ? 1.146 16.175 15.072 1.00 19.37 94 GLU A C 1
ATOM 734 O O . GLU A 1 94 ? 0.067 16.427 14.518 1.00 17.26 94 GLU A O 1
ATOM 740 N N . THR A 1 95 ? 2.107 15.478 14.476 1.00 15.66 95 THR A N 1
ATOM 741 C CA . THR A 1 95 ? 1.979 15.032 13.098 1.00 16.14 95 THR A CA 1
ATOM 742 C C . THR A 1 95 ? 1.258 13.700 12.960 1.00 16.68 95 THR A C 1
ATOM 743 O O . THR A 1 95 ? 0.956 13.299 11.833 1.00 15.88 95 THR A O 1
ATOM 747 N N . ASN A 1 96 ? 0.950 13.019 14.059 1.00 16.02 96 ASN A N 1
ATOM 748 C CA . ASN A 1 96 ? 0.143 11.812 13.963 1.00 17.62 96 ASN A CA 1
ATOM 749 C C . ASN A 1 96 ? -1.197 11.933 14.666 1.00 18.54 96 ASN A C 1
ATOM 750 O O . ASN A 1 96 ? -2.223 11.585 14.069 1.00 24.08 96 ASN A O 1
ATOM 755 N N . VAL A 1 97 ? -1.234 12.404 15.918 1.00 15.92 97 VAL A N 1
ATOM 756 C CA . VAL A 1 97 ? -2.516 12.503 16.611 1.00 17.55 97 VAL A CA 1
ATOM 757 C C . VAL A 1 97 ? -3.234 13.798 16.249 1.00 17.21 97 VAL A C 1
ATOM 758 O O . VAL A 1 97 ? -4.387 13.773 15.809 1.00 18.21 97 VAL A O 1
ATOM 762 N N . LEU A 1 98 ? -2.566 14.941 16.423 1.00 16.73 98 LEU A N 1
ATOM 763 C CA . LEU A 1 98 ? -3.246 16.234 16.309 1.00 17.09 98 LEU A CA 1
ATOM 764 C C . LEU A 1 98 ? -3.784 16.479 14.899 1.00 16.70 98 LEU A C 1
ATOM 765 O O . LEU A 1 98 ? -4.929 16.924 14.727 1.00 17.14 98 LEU A O 1
ATOM 770 N N . ILE A 1 99 ? -2.973 16.226 13.870 1.00 18.17 99 ILE A N 1
ATOM 771 C CA . ILE A 1 99 ? -3.468 16.545 12.534 1.00 14.45 99 ILE A CA 1
ATOM 772 C C . ILE A 1 99 ? -4.538 15.540 12.097 1.00 15.96 99 ILE A C 1
ATOM 773 O O . ILE A 1 99 ? -5.431 15.886 11.319 1.00 13.86 99 ILE A O 1
ATOM 778 N N . THR A 1 100 ? -4.500 14.300 12.601 1.00 16.23 100 THR A N 1
ATOM 779 C CA . THR A 1 100 ? -5.595 13.372 12.303 1.00 14.92 100 THR A CA 1
ATOM 780 C C . THR A 1 100 ? -6.876 13.844 12.957 1.00 17.86 100 THR A C 1
ATOM 781 O O . THR A 1 100 ? -7.952 13.779 12.350 1.00 17.86 100 THR A O 1
ATOM 785 N N . TYR A 1 101 ? -6.774 14.334 14.196 1.00 16.33 101 TYR A N 1
ATOM 786 C CA . TYR A 1 101 ? -7.926 14.934 14.864 1.00 15.87 101 TYR A CA 1
ATOM 787 C C . TYR A 1 101 ? -8.493 16.093 14.045 1.00 17.92 101 TYR A C 1
ATOM 788 O O . TYR A 1 101 ? -9.712 16.178 13.837 1.00 17.57 101 TYR A O 1
ATOM 797 N N . ASN A 1 102 ? -7.617 16.994 13.562 1.00 13.08 102 ASN A N 1
ATOM 798 C CA . ASN A 1 102 ? -8.078 18.107 12.731 1.00 18.49 102 ASN A CA 1
ATOM 799 C C . ASN A 1 102 ? -8.776 17.599 11.475 1.00 15.26 102 ASN A C 1
ATOM 800 O O . ASN A 1 102 ? -9.834 18.112 11.088 1.00 18.20 102 ASN A O 1
ATOM 805 N N . LEU A 1 103 ? -8.176 16.606 10.809 1.00 15.94 103 LEU A N 1
ATOM 806 C CA . LEU A 1 103 ? -8.794 16.010 9.628 1.00 15.58 103 LEU A CA 1
ATOM 807 C C . LEU A 1 103 ? -10.182 15.483 9.952 1.00 19.22 103 LEU A C 1
ATOM 808 O O . LEU A 1 103 ? -11.128 15.676 9.184 1.00 17.73 103 LEU A O 1
ATOM 813 N N . LEU A 1 104 ? -10.310 14.782 11.076 1.00 14.52 104 LEU A N 1
ATOM 814 C CA . LEU A 1 104 ? -11.585 14.179 11.428 1.00 13.61 104 LEU A CA 1
ATOM 815 C C . LEU A 1 104 ? -12.637 15.249 11.713 1.00 19.39 104 LEU A C 1
ATOM 816 O O . LEU A 1 104 ? -13.809 15.086 11.348 1.00 21.40 104 LEU A O 1
ATOM 821 N N . ASN A 1 105 ? -12.241 16.355 12.357 1.00 20.70 105 ASN A N 1
ATOM 822 C CA . ASN A 1 105 ? -13.191 17.448 12.563 1.00 19.72 105 ASN A CA 1
ATOM 823 C C . ASN A 1 105 ? -13.612 18.060 11.231 1.00 24.45 105 ASN A C 1
ATOM 824 O O . ASN A 1 105 ? -14.779 18.437 11.049 1.00 20.28 105 ASN A O 1
ATOM 829 N N . ALA A 1 106 ? -12.684 18.122 10.273 1.00 17.62 106 ALA A N 1
ATOM 830 C CA . ALA A 1 106 ? -13.025 18.625 8.946 1.00 20.98 106 ALA A CA 1
ATOM 831 C C . ALA A 1 106 ? -13.955 17.678 8.187 1.00 23.47 106 ALA A C 1
ATOM 832 O O . ALA A 1 106 ? -14.793 18.126 7.398 1.00 22.33 106 ALA A O 1
ATOM 834 N N . VAL A 1 107 ? -13.774 16.367 8.362 1.00 19.07 107 VAL A N 1
ATOM 835 C CA . VAL A 1 107 ? -14.528 15.366 7.615 1.00 18.10 107 VAL A CA 1
ATOM 836 C C . VAL A 1 107 ? -15.981 15.354 8.057 1.00 21.02 107 VAL A C 1
ATOM 837 O O . VAL A 1 107 ? -16.887 15.077 7.259 1.00 21.81 107 VAL A O 1
ATOM 841 N N . ARG A 1 108 ? -16.227 15.688 9.315 1.00 16.48 108 ARG A N 1
ATOM 842 C CA . ARG A 1 108 ? -17.572 15.692 9.863 1.00 22.23 108 ARG A CA 1
ATOM 843 C C . ARG A 1 108 ? -18.481 16.616 9.043 1.00 23.58 108 ARG A C 1
ATOM 844 O O . ARG A 1 108 ? -18.172 17.796 8.848 1.00 20.10 108 ARG A O 1
ATOM 852 N N . ASN A 1 109 ? -19.573 16.044 8.518 1.00 19.67 109 ASN A N 1
ATOM 853 C CA . ASN A 1 109 ? -20.590 16.754 7.724 1.00 21.42 109 ASN A CA 1
ATOM 854 C C . ASN A 1 109 ? -20.042 17.302 6.407 1.00 20.91 109 ASN A C 1
ATOM 855 O O . ASN A 1 109 ? -20.596 18.246 5.841 1.00 23.21 109 ASN A O 1
ATOM 860 N N . SER A 1 110 ? -19.015 16.680 5.850 1.00 19.49 110 SER A N 1
ATOM 861 C CA . SER A 1 110 ? -18.398 17.211 4.644 1.00 23.20 110 SER A CA 1
ATOM 862 C C . SER A 1 110 ? -18.782 16.421 3.420 1.00 17.98 110 SER A C 1
ATOM 863 O O . SER A 1 110 ? -18.433 16.819 2.304 1.00 28.34 110 SER A O 1
ATOM 866 N N . GLY A 1 111 ? -19.511 15.335 3.591 1.00 21.32 111 GLY A N 1
ATOM 867 C CA . GLY A 1 111 ? -19.835 14.519 2.443 1.00 28.49 111 GLY A CA 1
ATOM 868 C C . GLY A 1 111 ? -18.716 13.591 2.016 1.00 24.13 111 GLY A C 1
ATOM 869 O O . GLY A 1 111 ? -18.917 12.789 1.095 1.00 22.06 111 GLY A O 1
ATOM 870 N N . VAL A 1 112 ? -17.554 13.652 2.673 1.00 19.61 112 VAL A N 1
ATOM 871 C CA . VAL A 1 112 ? -16.565 12.590 2.528 1.00 17.50 112 VAL A CA 1
ATOM 872 C C . VAL A 1 112 ? -17.219 11.302 2.976 1.00 16.67 112 VAL A C 1
ATOM 873 O O . VAL A 1 112 ? -17.807 11.238 4.062 1.00 19.77 112 VAL A O 1
ATOM 877 N N . LYS A 1 113 ? -17.153 10.278 2.130 1.00 19.52 113 LYS A N 1
ATOM 878 C CA . LYS A 1 113 ? -17.728 8.977 2.441 1.00 21.62 113 LYS A CA 1
ATOM 879 C C . LYS A 1 113 ? -16.717 7.968 2.961 1.00 20.51 113 LYS A C 1
ATOM 880 O O . LYS A 1 113 ? -17.092 7.062 3.712 1.00 21.66 113 LYS A O 1
ATOM 886 N N . TYR A 1 114 ? -15.454 8.094 2.581 1.00 18.02 114 TYR A N 1
ATOM 887 C CA . TYR A 1 114 ? -14.456 7.092 2.922 1.00 20.30 114 TYR A CA 1
ATOM 888 C C . TYR A 1 114 ? -13.184 7.769 3.402 1.00 17.63 114 TYR A C 1
ATOM 889 O O . TYR A 1 114 ? -12.767 8.794 2.860 1.00 17.48 114 TYR A O 1
ATOM 898 N N . LEU A 1 115 ? -12.576 7.181 4.422 1.00 18.35 115 LEU A N 1
ATOM 899 C CA . LEU A 1 115 ? -11.283 7.608 4.934 1.00 15.40 115 LEU A CA 1
ATOM 900 C C . LEU A 1 115 ? -10.393 6.377 4.957 1.00 17.84 115 LEU A C 1
ATOM 901 O O . LEU A 1 115 ? -10.706 5.397 5.637 1.00 17.02 115 LEU A O 1
ATOM 906 N N . VAL A 1 116 ? -9.317 6.414 4.194 1.00 14.47 116 VAL A N 1
ATOM 907 C CA . VAL A 1 116 ? -8.312 5.365 4.179 1.00 14.16 116 VAL A CA 1
ATOM 908 C C . VAL A 1 116 ? -7.116 5.884 4.961 1.00 15.15 116 VAL A C 1
ATOM 909 O O . VAL A 1 116 ? -6.630 6.986 4.693 1.00 19.95 116 VAL A O 1
ATOM 913 N N . PHE A 1 117 ? -6.639 5.108 5.925 1.00 14.45 117 PHE A N 1
ATOM 914 C CA . PHE A 1 117 ? -5.563 5.542 6.805 1.00 15.74 117 PHE A CA 1
ATOM 915 C C . PHE A 1 117 ? -4.421 4.541 6.746 1.00 14.36 117 PHE A C 1
ATOM 916 O O . PHE A 1 117 ? -4.634 3.337 6.941 1.00 15.47 117 PHE A O 1
ATOM 924 N N . THR A 1 118 ? -3.215 5.034 6.461 1.00 13.97 118 THR A N 1
ATOM 925 C CA . THR A 1 118 ? -2.010 4.198 6.537 1.00 14.40 118 THR A CA 1
ATOM 926 C C . THR A 1 118 ? -1.505 4.216 7.976 1.00 14.83 118 THR A C 1
ATOM 927 O O . THR A 1 118 ? -0.766 5.113 8.400 1.00 13.48 118 THR A O 1
ATOM 931 N N . SER A 1 119 ? -1.934 3.219 8.737 1.00 15.64 119 SER A N 1
ATOM 932 C CA . SER A 1 119 ? -1.418 2.952 10.068 1.00 14.80 119 SER A CA 1
ATOM 933 C C . SER A 1 119 ? -0.127 2.146 9.933 1.00 13.99 119 SER A C 1
ATOM 934 O O . SER A 1 119 ? 0.394 1.930 8.835 1.00 16.12 119 SER A O 1
ATOM 937 N N . SER A 1 120 ? 0.358 1.607 11.047 1.00 16.40 120 SER A N 1
ATOM 938 C CA . SER A 1 120 ? 1.685 1.013 11.082 1.00 19.12 120 SER A CA 1
ATOM 939 C C . SER A 1 120 ? 1.637 -0.263 11.908 1.00 16.43 120 SER A C 1
ATOM 940 O O . SER A 1 120 ? 0.844 -0.378 12.848 1.00 15.86 120 SER A O 1
ATOM 943 N N . SER A 1 121 ? 2.487 -1.227 11.537 1.00 17.59 121 SER A N 1
ATOM 944 C CA . SER A 1 121 ? 2.714 -2.410 12.371 1.00 15.00 121 SER A CA 1
ATOM 945 C C . SER A 1 121 ? 3.108 -2.067 13.804 1.00 18.44 121 SER A C 1
ATOM 946 O O . SER A 1 121 ? 2.910 -2.891 14.714 1.00 18.86 121 SER A O 1
ATOM 949 N N . THR A 1 122 ? 3.676 -0.872 14.028 1.00 17.98 122 THR A N 1
ATOM 950 C CA . THR A 1 122 ? 4.117 -0.475 15.358 1.00 14.56 122 THR A CA 1
ATOM 951 C C . THR A 1 122 ? 2.966 -0.321 16.347 1.00 17.86 122 THR A C 1
ATOM 952 O O . THR A 1 122 ? 3.229 -0.265 17.550 1.00 16.48 122 THR A O 1
ATOM 956 N N . VAL A 1 123 ? 1.710 -0.273 15.895 1.00 14.41 123 VAL A N 1
ATOM 957 C CA . VAL A 1 123 ? 0.615 -0.272 16.859 1.00 15.24 123 VAL A CA 1
ATOM 958 C C . VAL A 1 123 ? 0.600 -1.563 17.664 1.00 20.24 123 VAL A C 1
ATOM 959 O O . VAL A 1 123 ? 0.078 -1.580 18.783 1.00 16.90 123 VAL A O 1
ATOM 963 N N . TYR A 1 124 ? 1.179 -2.644 17.135 1.00 14.57 124 TYR A N 1
ATOM 964 C CA . TYR A 1 124 ? 1.159 -3.907 17.867 1.00 14.72 124 TYR A CA 1
ATOM 965 C C . TYR A 1 124 ? 2.247 -3.995 18.924 1.00 20.22 124 TYR A C 1
ATOM 966 O O . TYR A 1 124 ? 2.235 -4.949 19.715 1.00 17.81 124 TYR A O 1
ATOM 975 N N . GLY A 1 125 ? 3.207 -3.070 18.922 1.00 18.17 125 GLY A N 1
ATOM 976 C CA . GLY A 1 125 ? 4.322 -3.137 19.852 1.00 14.63 125 GLY A CA 1
ATOM 977 C C . GLY A 1 125 ? 5.178 -4.361 19.581 1.00 18.33 125 GLY A C 1
ATOM 978 O O . GLY A 1 125 ? 5.346 -4.792 18.442 1.00 20.07 125 GLY A O 1
ATOM 979 N N . ASP A 1 126 ? 5.742 -4.925 20.650 1.00 21.08 126 ASP A N 1
ATOM 980 C CA . ASP A 1 126 ? 6.421 -6.225 20.573 1.00 22.81 126 ASP A CA 1
ATOM 981 C C . ASP A 1 126 ? 5.330 -7.289 20.585 1.00 20.75 126 ASP A C 1
ATOM 982 O O . ASP A 1 126 ? 4.990 -7.873 21.620 1.00 19.11 126 ASP A O 1
ATOM 987 N N . ALA A 1 127 ? 4.746 -7.514 19.408 1.00 15.60 127 ALA A N 1
ATOM 988 C CA . ALA A 1 127 ? 3.624 -8.435 19.306 1.00 17.67 127 ALA A CA 1
ATOM 989 C C . ALA A 1 127 ? 4.068 -9.821 19.740 1.00 17.99 127 ALA A C 1
ATOM 990 O O . ALA A 1 127 ? 5.132 -10.295 19.333 1.00 19.39 127 ALA A O 1
ATOM 992 N N . LYS A 1 128 ? 3.269 -10.450 20.595 1.00 17.66 128 LYS A N 1
ATOM 993 C CA . LYS A 1 128 ? 3.606 -11.770 21.107 1.00 17.20 128 LYS A CA 1
ATOM 994 C C . LYS A 1 128 ? 3.205 -12.888 20.160 1.00 25.36 128 LYS A C 1
ATOM 995 O O . LYS A 1 128 ? 3.818 -13.961 20.195 1.00 25.31 128 LYS A O 1
ATOM 1001 N N . VAL A 1 129 ? 2.230 -12.655 19.292 1.00 15.59 129 VAL A N 1
ATOM 1002 C CA . VAL A 1 129 ? 1.770 -13.662 18.342 1.00 16.05 129 VAL A CA 1
ATOM 1003 C C . VAL A 1 129 ? 2.380 -13.329 16.986 1.00 21.92 129 VAL A C 1
ATOM 1004 O O . VAL A 1 129 ? 2.290 -12.181 16.531 1.00 18.56 129 VAL A O 1
ATOM 1008 N N . ILE A 1 130 ? 3.041 -14.313 16.366 1.00 14.42 130 ILE A N 1
ATOM 1009 C CA . ILE A 1 130 ? 3.733 -14.131 15.086 1.00 18.17 130 ILE A CA 1
ATOM 1010 C C . ILE A 1 130 ? 3.398 -15.313 14.176 1.00 20.26 130 ILE A C 1
ATOM 1011 O O . ILE A 1 130 ? 3.578 -16.470 14.586 1.00 18.45 130 ILE A O 1
ATOM 1016 N N . PRO A 1 131 ? 2.905 -15.098 12.944 1.00 21.68 131 PRO A N 1
ATOM 1017 C CA . PRO A 1 131 ? 2.551 -13.817 12.300 1.00 19.53 131 PRO A CA 1
ATOM 1018 C C . PRO A 1 131 ? 1.398 -13.165 13.035 1.00 19.23 131 PRO A C 1
ATOM 1019 O O . PRO A 1 131 ? 0.551 -13.842 13.614 1.00 15.22 131 PRO A O 1
ATOM 1023 N N . THR A 1 132 ? 1.367 -11.837 13.062 1.00 17.80 132 THR A N 1
ATOM 1024 C CA . THR A 1 132 ? 0.444 -11.119 13.929 1.00 16.35 132 THR A CA 1
ATOM 1025 C C . THR A 1 132 ? -0.872 -10.871 13.204 1.00 18.44 132 THR A C 1
ATOM 1026 O O . THR A 1 132 ? -0.869 -10.201 12.162 1.00 17.49 132 THR A O 1
ATOM 1030 N N . PRO A 1 133 ? -2.005 -11.357 13.713 1.00 18.80 133 PRO A N 1
ATOM 1031 C CA . PRO A 1 133 ? -3.291 -11.067 13.070 1.00 18.10 133 PRO A CA 1
ATOM 1032 C C . PRO A 1 133 ? -3.859 -9.715 13.482 1.00 20.68 133 PRO A C 1
ATOM 1033 O O . PRO A 1 133 ? -3.474 -9.118 14.492 1.00 20.09 133 PRO A O 1
ATOM 1037 N N . GLU A 1 134 ? -4.831 -9.256 12.684 1.00 18.43 134 GLU A N 1
ATOM 1038 C CA . GLU A 1 134 ? -5.463 -7.959 12.931 1.00 19.10 134 GLU A CA 1
ATOM 1039 C C . GLU A 1 134 ? -6.187 -7.909 14.270 1.00 22.25 134 GLU A C 1
ATOM 1040 O O . GLU A 1 134 ? -6.347 -6.826 14.838 1.00 19.75 134 GLU A O 1
ATOM 1046 N N . ASP A 1 135 ? -6.658 -9.046 14.790 1.00 19.91 135 ASP A N 1
ATOM 1047 C CA . ASP A 1 135 ? -7.343 -9.026 16.081 1.00 26.63 135 ASP A CA 1
ATOM 1048 C C . ASP A 1 135 ? -6.408 -9.352 17.243 1.00 24.15 135 ASP A C 1
ATOM 1049 O O . ASP A 1 135 ? -6.870 -9.703 18.332 1.00 20.68 135 ASP A O 1
ATOM 1054 N N . TYR A 1 136 ? -5.103 -9.217 17.042 1.00 21.01 136 TYR A N 1
ATOM 1055 C CA . TYR A 1 136 ? -4.174 -9.348 18.154 1.00 20.09 136 TYR A CA 1
ATOM 1056 C C . TYR A 1 136 ? -4.379 -8.224 19.167 1.00 24.27 136 TYR A C 1
ATOM 1057 O O . TYR A 1 136 ? -4.571 -7.060 18.798 1.00 19.53 136 TYR A O 1
ATOM 1066 N N . ALA A 1 137 ? -4.337 -8.579 20.452 1.00 21.89 137 ALA A N 1
ATOM 1067 C CA . ALA A 1 137 ? -4.514 -7.631 21.545 1.00 21.64 137 ALA A CA 1
ATOM 1068 C C . ALA A 1 137 ? -4.027 -8.293 22.833 1.00 23.00 137 ALA A C 1
ATOM 1069 O O . ALA A 1 137 ? -3.844 -9.515 22.868 1.00 23.38 137 ALA A O 1
ATOM 1071 N N . PRO A 1 138 ? -3.798 -7.514 23.915 1.00 25.64 138 PRO A N 1
ATOM 1072 C CA . PRO A 1 138 ? -3.928 -6.054 24.061 1.00 22.63 138 PRO A CA 1
ATOM 1073 C C . PRO A 1 138 ? -2.933 -5.342 23.161 1.00 22.18 138 PRO A C 1
ATOM 1074 O O . PRO A 1 138 ? -1.807 -5.799 23.014 1.00 23.93 138 PRO A O 1
ATOM 1078 N N . LEU A 1 139 ? -3.349 -4.276 22.486 1.00 22.25 139 LEU A N 1
ATOM 1079 C CA . LEU A 1 139 ? -2.423 -3.471 21.702 1.00 20.95 139 LEU A CA 1
ATOM 1080 C C . LEU A 1 139 ? -1.600 -2.631 22.665 1.00 17.93 139 LEU A C 1
ATOM 1081 O O . LEU A 1 139 ? -2.158 -1.843 23.436 1.00 20.41 139 LEU A O 1
ATOM 1086 N N . GLU A 1 140 ? -0.281 -2.805 22.625 1.00 17.53 140 GLU A N 1
ATOM 1087 C CA . GLU A 1 140 ? 0.636 -2.206 23.602 1.00 19.51 140 GLU A CA 1
ATOM 1088 C C . GLU A 1 140 ? 1.845 -1.641 22.860 1.00 17.14 140 GLU A C 1
ATOM 1089 O O . GLU A 1 140 ? 2.940 -2.209 22.892 1.00 18.12 140 GLU A O 1
ATOM 1095 N N . PRO A 1 141 ? 1.674 -0.522 22.159 1.00 17.36 141 PRO A N 1
ATOM 1096 C CA . PRO A 1 141 ? 2.807 0.048 21.422 1.00 15.55 141 PRO A CA 1
ATOM 1097 C C . PRO A 1 141 ? 3.928 0.448 22.366 1.00 15.22 141 PRO A C 1
ATOM 1098 O O . PRO A 1 141 ? 3.695 0.875 23.498 1.00 17.18 141 PRO A O 1
ATOM 1102 N N . ILE A 1 142 ? 5.158 0.310 21.884 1.00 13.51 142 ILE A N 1
ATOM 1103 C CA . ILE A 1 142 ? 6.341 0.583 22.694 1.00 16.81 142 I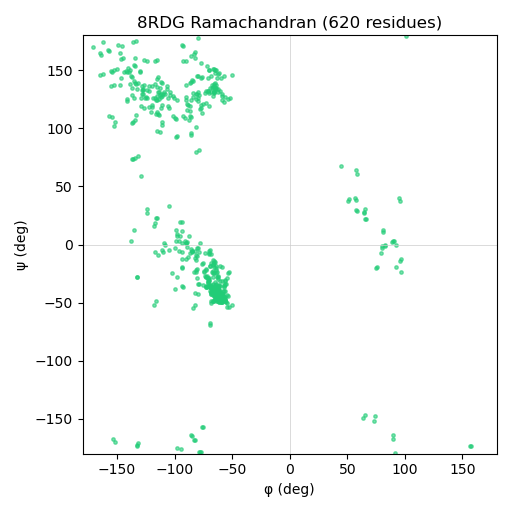LE A CA 1
ATOM 1104 C C . ILE A 1 142 ? 7.054 1.845 22.263 1.00 15.89 142 ILE A C 1
ATOM 1105 O O . ILE A 1 142 ? 8.070 2.197 22.864 1.00 16.82 142 ILE A O 1
ATOM 1110 N N . SER A 1 143 ? 6.566 2.535 21.237 1.00 17.07 143 SER A N 1
ATOM 1111 C CA . SER A 1 143 ? 7.172 3.785 20.828 1.00 17.23 143 SER A CA 1
ATOM 1112 C C . SER A 1 143 ? 6.121 4.883 20.843 1.00 18.75 143 SER A C 1
ATOM 1113 O O . SER A 1 143 ? 4.913 4.630 20.740 1.00 14.36 143 SER A O 1
ATOM 1116 N N . VAL A 1 144 ? 6.602 6.120 20.949 1.00 15.66 144 VAL A N 1
ATOM 1117 C CA . VAL A 1 144 ? 5.686 7.248 20.822 1.00 16.59 144 VAL A CA 1
ATOM 1118 C C . VAL A 1 144 ? 5.037 7.246 19.448 1.00 16.28 144 VAL A C 1
ATOM 1119 O O . VAL A 1 144 ? 3.860 7.594 19.313 1.00 14.73 144 VAL A O 1
ATOM 1123 N N . TYR A 1 145 ? 5.773 6.827 18.414 1.00 18.51 145 TYR A N 1
ATOM 1124 C CA . TYR A 1 145 ? 5.201 6.795 17.069 1.00 17.45 145 TYR A CA 1
ATOM 1125 C C . TYR A 1 145 ? 4.077 5.768 16.967 1.00 16.26 145 TYR A C 1
ATOM 1126 O O . TYR A 1 145 ? 2.991 6.069 16.447 1.00 16.09 145 TYR A O 1
ATOM 1135 N N . GLY A 1 146 ? 4.328 4.545 17.445 1.00 14.19 146 GLY A N 1
ATOM 1136 C CA . GLY A 1 146 ? 3.304 3.516 17.392 1.00 12.97 146 GLY A CA 1
ATOM 1137 C C . GLY A 1 146 ? 2.106 3.862 18.249 1.00 15.95 146 GLY A C 1
ATOM 1138 O O . GLY A 1 146 ? 0.960 3.600 17.869 1.00 14.26 146 GLY A O 1
ATOM 1139 N N . ALA A 1 147 ? 2.354 4.470 19.414 1.00 11.41 147 ALA A N 1
ATOM 1140 C CA . ALA A 1 147 ? 1.251 4.962 20.234 1.00 15.57 147 ALA A CA 1
ATOM 1141 C C . ALA A 1 147 ? 0.438 6.015 19.497 1.00 15.85 147 ALA A C 1
ATOM 1142 O O . ALA A 1 147 ? -0.795 6.018 19.570 1.00 16.07 147 ALA A O 1
ATOM 1144 N N . ALA A 1 148 ? 1.112 6.934 18.792 1.00 15.26 148 ALA A N 1
ATOM 1145 C CA . ALA A 1 148 ? 0.392 8.000 18.100 1.00 15.59 148 ALA A CA 1
ATOM 1146 C C . ALA A 1 148 ? -0.431 7.439 16.949 1.00 15.35 148 ALA A C 1
ATOM 1147 O O . ALA A 1 148 ? -1.571 7.865 16.726 1.00 14.21 148 ALA A O 1
ATOM 1149 N N . LYS A 1 149 ? 0.117 6.448 16.242 1.00 11.74 149 LYS A N 1
ATOM 1150 C CA . LYS A 1 149 ? -0.640 5.771 15.191 1.00 13.25 149 LYS A CA 1
ATOM 1151 C C . LYS A 1 149 ? -1.862 5.064 15.757 1.00 12.66 149 LYS A C 1
ATOM 1152 O O . LYS A 1 149 ? -2.945 5.109 15.161 1.00 13.56 149 LYS A O 1
ATOM 1158 N N . LEU A 1 150 ? -1.706 4.381 16.904 1.00 14.97 150 LEU A N 1
ATOM 1159 C CA . LEU A 1 150 ? -2.854 3.707 17.515 1.00 14.46 150 LEU A CA 1
ATOM 1160 C C . LEU A 1 150 ? -3.916 4.715 17.972 1.00 14.28 150 LEU A C 1
ATOM 1161 O O . LEU A 1 150 ? -5.128 4.492 17.800 1.00 12.78 150 LEU A O 1
ATOM 1166 N N . ALA A 1 151 ? -3.475 5.844 18.538 1.00 14.13 151 ALA A N 1
ATOM 1167 C CA . ALA A 1 151 ? -4.404 6.894 18.942 1.00 11.09 151 ALA A CA 1
ATOM 1168 C C . ALA A 1 151 ? -5.173 7.441 17.741 1.00 12.99 151 ALA A C 1
ATOM 1169 O O . ALA A 1 151 ? -6.385 7.714 17.821 1.00 13.00 151 ALA A O 1
ATOM 1171 N N . ALA A 1 152 ? -4.478 7.620 16.623 1.00 13.58 152 ALA A N 1
ATOM 1172 C CA . ALA A 1 152 ? -5.133 8.064 15.398 1.00 13.49 152 ALA A CA 1
ATOM 1173 C C . ALA A 1 152 ? -6.181 7.054 14.925 1.00 12.86 152 ALA A C 1
ATOM 1174 O O . ALA A 1 152 ? -7.292 7.439 14.539 1.00 14.04 152 ALA A O 1
ATOM 1176 N N . GLU A 1 153 ? -5.844 5.756 14.942 1.00 13.42 153 GLU A N 1
ATOM 1177 C CA . GLU A 1 153 ? -6.831 4.731 14.579 1.00 15.92 153 GLU A CA 1
ATOM 1178 C C . GLU A 1 153 ? -8.080 4.844 15.441 1.00 16.68 153 GLU A C 1
ATOM 1179 O O . GLU A 1 153 ? -9.215 4.733 14.949 1.00 15.09 153 GLU A O 1
ATOM 1185 N N . ALA A 1 154 ? -7.881 4.965 16.754 1.00 14.33 154 ALA A N 1
ATOM 1186 C CA . ALA A 1 154 ? -9.015 5.054 17.664 1.00 13.64 154 ALA A CA 1
ATOM 1187 C C . ALA A 1 154 ? -9.909 6.246 17.324 1.00 16.80 154 ALA A C 1
ATOM 1188 O O . ALA A 1 154 ? -11.144 6.111 17.240 1.00 15.25 154 ALA A O 1
ATOM 1190 N N . LEU A 1 155 ? -9.309 7.434 17.150 1.00 12.64 155 LEU A N 1
ATOM 1191 C CA . LEU A 1 155 ? -10.126 8.603 16.815 1.00 15.72 155 LEU A CA 1
ATOM 1192 C C . LEU A 1 155 ? -10.884 8.379 15.512 1.00 16.54 155 LEU A C 1
ATOM 1193 O O . LEU A 1 155 ? -12.060 8.744 15.395 1.00 15.16 155 LEU A O 1
ATOM 1198 N N . ILE A 1 156 ? -10.217 7.786 14.518 1.00 15.31 156 ILE A N 1
ATOM 1199 C CA . ILE A 1 156 ? -10.873 7.505 13.243 1.00 16.35 156 ILE A CA 1
ATOM 1200 C C . ILE A 1 156 ? -12.101 6.626 13.451 1.00 15.63 156 ILE A C 1
ATOM 1201 O O . ILE A 1 156 ? -13.169 6.876 12.886 1.00 15.61 156 ILE A O 1
ATOM 1206 N N . SER A 1 157 ? -11.959 5.567 14.242 1.00 15.08 157 SER A N 1
ATOM 1207 C CA . SER A 1 157 ? -13.085 4.658 14.454 1.00 15.80 157 SER A CA 1
ATOM 1208 C C . SER A 1 157 ? -14.254 5.385 15.122 1.00 19.49 157 SER A C 1
ATOM 1209 O O . SER A 1 157 ? -15.412 5.280 14.684 1.00 19.39 157 SER A O 1
ATOM 1212 N N . GLY A 1 158 ? -13.959 6.164 16.168 1.00 14.85 158 GLY A N 1
ATOM 1213 C CA . GLY A 1 158 ? -15.021 6.865 16.870 1.00 15.01 158 GLY A CA 1
ATOM 1214 C C . GLY A 1 158 ? -15.732 7.891 15.998 1.00 20.65 158 GLY A C 1
ATOM 1215 O O . GLY A 1 158 ? -16.964 8.005 16.026 1.00 18.55 158 GLY A O 1
ATOM 1216 N N . TYR A 1 159 ? -14.973 8.648 15.204 1.00 16.33 159 TYR A N 1
ATOM 1217 C CA . TYR A 1 159 ? -15.604 9.620 14.312 1.00 18.44 159 TYR A CA 1
ATOM 1218 C C . TYR A 1 159 ? -16.384 8.936 13.195 1.00 20.89 159 TYR A C 1
ATOM 1219 O O . TYR A 1 159 ? -17.463 9.399 12.815 1.00 19.59 159 TYR A O 1
ATOM 1228 N N . ALA A 1 160 ? -15.843 7.856 12.625 1.00 20.05 160 ALA A N 1
ATOM 1229 C CA . ALA A 1 160 ? -16.566 7.152 11.573 1.00 18.78 160 ALA A CA 1
ATOM 1230 C C . ALA A 1 160 ? -17.933 6.707 12.075 1.00 23.99 160 ALA A C 1
ATOM 1231 O O . ALA A 1 160 ? -18.956 6.904 11.400 1.00 21.05 160 ALA A O 1
ATOM 1233 N N . HIS A 1 161 ? -17.971 6.123 13.277 1.00 19.00 161 HIS A N 1
ATOM 1234 C CA . HIS A 1 161 ? -19.252 5.682 13.827 1.00 23.03 161 HIS A CA 1
ATOM 1235 C C . HIS A 1 161 ? -20.155 6.854 14.192 1.00 25.70 161 HIS A C 1
ATOM 1236 O O . HIS A 1 161 ? -21.374 6.779 14.011 1.00 27.07 161 HIS A O 1
ATOM 1243 N N . THR A 1 162 ? -19.586 7.950 14.691 1.00 21.64 162 THR A N 1
ATOM 1244 C CA . THR A 1 162 ? -20.421 9.034 15.182 1.00 22.99 162 THR A CA 1
ATOM 1245 C C . THR A 1 162 ? -20.967 9.901 14.053 1.00 29.25 162 THR A C 1
ATOM 1246 O O . THR A 1 162 ? -22.099 10.390 14.151 1.00 21.46 162 THR A O 1
ATOM 1250 N N . PHE A 1 163 ? -20.201 10.098 12.976 1.00 22.37 163 PHE A N 1
ATOM 1251 C CA . PHE A 1 163 ? -20.579 11.039 11.930 1.00 23.33 163 PHE A CA 1
ATOM 1252 C C . PHE A 1 163 ? -20.780 10.351 10.590 1.00 26.60 163 PHE A C 1
ATOM 1253 O O . PHE A 1 163 ? -20.823 11.015 9.551 1.00 26.17 163 PHE A O 1
ATOM 1261 N N . ASP A 1 164 ? -20.923 9.027 10.610 1.00 27.51 164 ASP A N 1
ATOM 1262 C CA . ASP A 1 164 ? -21.429 8.231 9.491 1.00 31.07 164 ASP A CA 1
ATOM 1263 C C . ASP A 1 164 ? -20.594 8.412 8.224 1.00 27.82 164 ASP A C 1
ATOM 1264 O O . ASP A 1 164 ? -21.057 8.926 7.207 1.00 30.80 164 ASP A O 1
ATOM 1269 N N . PHE A 1 165 ? -19.342 7.981 8.309 1.00 24.25 165 PHE A N 1
ATOM 1270 C CA . PHE A 1 165 ? -18.534 7.680 7.139 1.00 23.59 165 PHE A CA 1
ATOM 1271 C C . PHE A 1 165 ? -17.865 6.336 7.395 1.00 19.89 165 PHE A C 1
ATOM 1272 O O . PHE A 1 165 ? -18.034 5.738 8.458 1.00 21.40 165 PHE A O 1
ATOM 1280 N N . ARG A 1 166 ? -17.153 5.820 6.401 1.00 19.15 166 ARG A N 1
ATOM 1281 C CA . ARG A 1 166 ? -16.525 4.511 6.505 1.00 21.05 166 ARG A CA 1
ATOM 1282 C C . ARG A 1 166 ? -15.011 4.669 6.467 1.00 18.65 166 ARG A C 1
ATOM 1283 O O . ARG A 1 166 ? -14.487 5.569 5.806 1.00 19.69 166 ARG A O 1
ATOM 1291 N N . ALA A 1 167 ? -14.318 3.828 7.222 1.00 15.91 167 ALA A N 1
ATOM 1292 C CA . ALA A 1 167 ? -12.882 3.953 7.421 1.00 17.20 167 ALA A CA 1
ATOM 1293 C C . ALA A 1 167 ? -12.209 2.625 7.127 1.00 20.69 167 ALA A C 1
ATOM 1294 O O . ALA A 1 167 ? -12.650 1.575 7.611 1.00 19.77 167 ALA A O 1
ATOM 1296 N N . LEU A 1 168 ? -11.132 2.688 6.350 1.00 15.32 168 LEU A N 1
ATOM 1297 C CA . LEU A 1 168 ? -10.296 1.545 6.028 1.00 15.93 168 LEU A CA 1
ATOM 1298 C C . LEU A 1 168 ? -8.937 1.784 6.676 1.00 13.87 168 LEU A C 1
ATOM 1299 O O . LEU A 1 168 ? -8.200 2.685 6.271 1.00 16.94 168 LEU A O 1
ATOM 1304 N N . ILE A 1 169 ? -8.601 0.992 7.683 1.00 14.82 169 ILE A N 1
ATOM 1305 C CA . ILE A 1 169 ? -7.357 1.185 8.419 1.00 13.73 169 ILE A CA 1
ATOM 1306 C C . ILE A 1 169 ? -6.380 0.106 7.977 1.00 15.42 169 ILE A C 1
ATOM 1307 O O . ILE A 1 169 ? -6.640 -1.093 8.156 1.00 15.08 169 ILE A O 1
ATOM 1312 N N . ILE A 1 170 ? -5.263 0.522 7.379 1.00 15.36 170 ILE A N 1
ATOM 1313 C CA . ILE A 1 170 ? -4.303 -0.399 6.784 1.00 17.13 170 ILE A CA 1
ATOM 1314 C C . ILE A 1 170 ? -3.026 -0.293 7.590 1.00 17.94 170 ILE A C 1
ATOM 1315 O O . ILE A 1 170 ? -2.353 0.744 7.555 1.00 16.49 170 ILE A O 1
ATOM 1320 N N . ARG A 1 171 ? -2.680 -1.354 8.305 1.00 12.63 171 ARG A N 1
ATOM 1321 C CA . ARG A 1 171 ? -1.452 -1.381 9.099 1.00 14.10 171 ARG A CA 1
ATOM 1322 C C . ARG A 1 171 ? -0.305 -1.855 8.220 1.00 15.61 171 ARG A C 1
ATOM 1323 O O . ARG A 1 171 ? -0.200 -3.047 7.905 1.00 13.27 171 ARG A O 1
ATOM 1331 N N . LEU A 1 172 ? 0.578 -0.930 7.857 1.00 13.23 172 LEU A N 1
ATOM 1332 C CA . LEU A 1 172 ? 1.672 -1.251 6.952 1.00 15.84 172 LEU A CA 1
ATOM 1333 C C . LEU A 1 172 ? 2.855 -1.835 7.707 1.00 15.65 172 LEU A C 1
ATOM 1334 O O . LEU A 1 172 ? 3.190 -1.380 8.802 1.00 14.93 172 LEU A O 1
ATOM 1339 N N . ALA A 1 173 ? 3.514 -2.824 7.096 1.00 17.77 173 ALA A N 1
ATOM 1340 C CA . ALA A 1 173 ? 4.853 -3.218 7.528 1.00 16.89 173 ALA A CA 1
ATOM 1341 C C . ALA A 1 173 ? 5.861 -2.167 7.047 1.00 21.87 173 ALA A C 1
ATOM 1342 O O . ALA A 1 173 ? 5.473 -1.020 6.791 1.00 19.91 173 ALA A O 1
ATOM 1344 N N . ASN A 1 174 ? 7.145 -2.522 6.905 1.00 17.33 174 ASN A N 1
ATOM 1345 C CA . ASN A 1 174 ? 8.131 -1.562 6.418 1.00 17.20 174 ASN A CA 1
ATOM 1346 C C . ASN A 1 174 ? 8.056 -1.481 4.898 1.00 19.08 174 ASN A C 1
ATOM 1347 O O . ASN A 1 174 ? 8.201 -2.496 4.207 1.00 16.68 174 ASN A O 1
ATOM 1352 N N . ILE A 1 175 ? 7.881 -0.268 4.381 1.00 14.67 175 ILE A N 1
ATOM 1353 C CA . ILE A 1 175 ? 7.671 -0.024 2.952 1.00 16.31 175 ILE A CA 1
ATOM 1354 C C . ILE A 1 175 ? 8.928 0.626 2.382 1.00 18.89 175 ILE A C 1
ATOM 1355 O O . ILE A 1 175 ? 9.424 1.619 2.925 1.00 17.65 175 ILE A O 1
ATOM 1360 N N . ILE A 1 176 ? 9.446 0.075 1.288 1.00 19.18 176 ILE A N 1
ATOM 1361 C CA . ILE A 1 176 ? 10.702 0.562 0.734 1.00 16.40 176 ILE A CA 1
ATOM 1362 C C . ILE A 1 176 ? 10.580 0.725 -0.773 1.00 18.17 176 ILE A C 1
ATOM 1363 O O . ILE A 1 176 ? 9.785 0.049 -1.429 1.00 18.64 176 ILE A O 1
ATOM 1368 N N . GLY A 1 177 ? 11.379 1.623 -1.324 1.00 20.99 177 GLY A N 1
ATOM 1369 C CA . GLY A 1 177 ? 11.385 1.810 -2.759 1.00 21.98 177 GLY A CA 1
ATOM 1370 C C . GLY A 1 177 ? 11.881 3.194 -3.125 1.00 25.07 177 GLY A C 1
ATOM 1371 O O . GLY A 1 177 ? 12.330 3.967 -2.276 1.00 23.31 177 GLY A O 1
ATOM 1372 N N . LYS A 1 178 ? 11.773 3.485 -4.416 1.00 26.45 178 LYS A N 1
ATOM 1373 C CA . LYS A 1 178 ? 12.189 4.777 -4.951 1.00 24.26 178 LYS A CA 1
ATOM 1374 C C . LYS A 1 178 ? 11.403 5.909 -4.294 1.00 24.54 178 LYS A C 1
ATOM 1375 O O . LYS A 1 178 ? 10.207 5.772 -4.023 1.00 24.53 178 LYS A O 1
ATOM 1381 N N . ARG A 1 179 ? 12.083 7.039 -4.064 1.00 22.01 179 ARG A N 1
ATOM 1382 C CA . ARG A 1 179 ? 11.605 8.277 -3.432 1.00 21.02 179 ARG A CA 1
ATOM 1383 C C . ARG A 1 179 ? 11.594 8.176 -1.909 1.00 23.34 179 ARG A C 1
ATOM 1384 O O . ARG A 1 179 ? 11.183 9.139 -1.248 1.00 24.75 179 ARG A O 1
ATOM 1392 N N . SER A 1 180 ? 11.962 7.041 -1.328 1.00 25.43 180 SER A N 1
ATOM 1393 C CA . SER A 1 180 ? 12.039 6.951 0.124 1.00 27.41 180 SER A CA 1
ATOM 1394 C C . SER A 1 180 ? 13.246 7.718 0.642 1.00 31.10 180 SER A C 1
ATOM 1395 O O . SER A 1 180 ? 14.363 7.533 0.154 1.00 36.98 180 SER A O 1
ATOM 1398 N N . ASN A 1 181 ? 13.035 8.548 1.665 1.00 32.86 181 ASN A N 1
ATOM 1399 C CA . ASN A 1 181 ? 14.134 9.260 2.309 1.00 37.30 181 ASN A CA 1
ATOM 1400 C C . ASN A 1 181 ? 14.197 8.995 3.812 1.00 36.63 181 ASN A C 1
ATOM 1401 O O . ASN A 1 181 ? 14.605 9.868 4.579 1.00 37.36 181 ASN A O 1
ATOM 1406 N N . HIS A 1 182 ? 13.713 7.837 4.258 1.00 27.81 182 HIS A N 1
ATOM 1407 C CA . HIS A 1 182 ? 13.885 7.418 5.645 1.00 32.21 182 HIS A CA 1
ATOM 1408 C C . HIS A 1 182 ? 13.996 5.899 5.675 1.00 28.34 182 HIS A C 1
ATOM 1409 O O . HIS A 1 182 ? 13.650 5.208 4.715 1.00 30.19 182 HIS A O 1
ATOM 1416 N N . GLY A 1 183 ? 14.458 5.386 6.802 1.00 25.22 183 GLY A N 1
ATOM 1417 C CA . GLY A 1 183 ? 14.542 3.957 7.031 1.00 24.92 183 GLY A CA 1
ATOM 1418 C C . GLY A 1 183 ? 15.953 3.445 6.838 1.00 33.87 183 GLY A C 1
ATOM 1419 O O . GLY A 1 183 ? 16.890 4.186 6.519 1.00 27.73 183 GLY A O 1
ATOM 1420 N N . VAL A 1 184 ? 16.100 2.133 7.051 1.00 25.83 184 VAL A N 1
ATOM 1421 C CA . VAL A 1 184 ? 17.435 1.567 7.236 1.00 28.50 184 VAL A CA 1
ATOM 1422 C C . VAL A 1 184 ? 18.207 1.524 5.915 1.00 31.61 184 VAL A C 1
ATOM 1423 O O . VAL A 1 184 ? 19.428 1.743 5.888 1.00 28.92 184 VAL A O 1
ATOM 1427 N N . ILE A 1 185 ? 17.519 1.256 4.801 1.00 25.24 185 ILE A N 1
ATOM 1428 C CA . ILE A 1 185 ? 18.201 1.180 3.510 1.00 29.28 185 ILE A CA 1
ATOM 1429 C C . ILE A 1 185 ? 18.731 2.550 3.108 1.00 28.22 185 ILE A C 1
ATOM 1430 O O . ILE A 1 185 ? 19.887 2.692 2.686 1.00 26.08 185 ILE A O 1
ATOM 1435 N N . TYR A 1 186 ? 17.868 3.566 3.194 1.00 30.08 186 TYR A N 1
ATOM 1436 C CA . TYR A 1 186 ? 18.259 4.947 2.939 1.00 30.35 186 TYR A CA 1
ATOM 1437 C C . TYR A 1 186 ? 19.475 5.327 3.768 1.00 31.05 186 TYR A C 1
ATOM 1438 O O . TYR A 1 186 ? 20.467 5.867 3.248 1.00 33.90 186 TYR A O 1
ATOM 1447 N N A ASP A 1 187 ? 19.405 5.039 5.069 0.50 29.56 187 ASP A N 1
ATOM 1448 N N B ASP A 1 187 ? 19.428 5.037 5.068 0.50 29.57 187 ASP A N 1
ATOM 1449 C CA A ASP A 1 187 ? 20.487 5.347 5.995 0.50 30.61 187 ASP A CA 1
ATOM 1450 C CA B ASP A 1 187 ? 20.536 5.406 5.939 0.50 30.61 187 ASP A CA 1
ATOM 1451 C C A ASP A 1 187 ? 21.781 4.662 5.571 0.50 30.15 187 ASP A C 1
ATOM 1452 C C B ASP A 1 187 ? 21.809 4.665 5.555 0.50 30.16 187 ASP A C 1
ATOM 1453 O O A ASP A 1 187 ? 22.845 5.290 5.525 0.50 29.36 187 ASP A O 1
ATOM 1454 O O B ASP A 1 187 ? 22.892 5.258 5.531 0.50 29.36 187 ASP A O 1
ATOM 1463 N N . PHE A 1 188 ? 21.698 3.374 5.223 1.00 27.92 188 PHE A N 1
ATOM 1464 C CA . PHE A 1 188 ? 22.891 2.597 4.889 1.00 21.90 188 PHE A CA 1
ATOM 1465 C C . PHE A 1 188 ? 23.536 3.076 3.594 1.00 28.65 188 PHE A C 1
ATOM 1466 O O . PHE A 1 188 ? 24.767 3.209 3.509 1.00 29.55 188 PHE A O 1
ATOM 1474 N N . ILE A 1 189 ? 22.720 3.337 2.574 1.00 27.46 189 ILE A N 1
ATOM 1475 C CA . ILE A 1 189 ? 23.258 3.810 1.306 1.00 26.14 189 ILE A CA 1
ATOM 1476 C C . ILE A 1 189 ? 23.942 5.157 1.488 1.00 32.89 189 ILE A C 1
ATOM 1477 O O . ILE A 1 189 ? 25.058 5.370 0.998 1.00 32.27 189 ILE A O 1
ATOM 1482 N N . ASN A 1 190 ? 23.305 6.082 2.216 1.00 29.27 190 ASN A N 1
ATOM 1483 C CA . ASN A 1 190 ? 23.925 7.398 2.359 1.00 27.90 190 ASN A CA 1
ATOM 1484 C C . ASN A 1 190 ? 25.157 7.347 3.252 1.00 31.70 190 ASN A C 1
ATOM 1485 O O . ASN A 1 190 ? 26.143 8.061 2.991 1.00 29.11 190 ASN A O 1
ATOM 1490 N N . LYS A 1 191 ? 25.157 6.470 4.264 1.00 25.83 191 LYS A N 1
ATOM 1491 C CA . LYS A 1 191 ? 26.346 6.305 5.091 1.00 28.05 191 LYS A CA 1
ATOM 1492 C C . LYS A 1 191 ? 27.515 5.779 4.272 1.00 25.43 191 LYS A C 1
ATOM 1493 O O . LYS A 1 191 ? 28.644 6.270 4.404 1.00 24.10 191 LYS A O 1
ATOM 1499 N N . LEU A 1 192 ? 27.262 4.786 3.413 1.00 30.80 192 LEU A N 1
ATOM 1500 C CA . LEU A 1 192 ? 28.334 4.208 2.606 1.00 31.25 192 LEU A CA 1
ATOM 1501 C C . LEU A 1 192 ? 28.759 5.118 1.459 1.00 31.48 192 LEU A C 1
ATOM 1502 O O . LEU A 1 192 ? 29.898 5.008 0.991 1.00 35.24 192 LEU A O 1
ATOM 1507 N N . LYS A 1 193 ? 27.885 6.023 1.007 1.00 27.00 193 LYS A N 1
ATOM 1508 C CA . LYS A 1 193 ? 28.329 7.062 0.078 1.00 30.01 193 LYS A CA 1
ATOM 1509 C C . LYS A 1 193 ? 29.273 8.045 0.771 1.00 35.74 193 LYS A C 1
ATOM 1510 O O . LYS A 1 193 ? 30.221 8.546 0.152 1.00 27.47 193 LYS A O 1
ATOM 1516 N N . ALA A 1 194 ? 29.014 8.346 2.053 1.00 26.26 194 ALA A N 1
ATOM 1517 C CA . ALA A 1 194 ? 29.884 9.249 2.808 1.00 28.92 194 ALA A CA 1
ATOM 1518 C C . ALA A 1 194 ? 31.200 8.585 3.224 1.00 33.80 194 ALA A C 1
ATOM 1519 O O . ALA A 1 194 ? 32.237 9.252 3.296 1.00 30.60 194 ALA A O 1
ATOM 1521 N N . ASN A 1 195 ? 31.179 7.294 3.542 1.00 30.59 195 ASN A N 1
ATOM 1522 C CA . ASN A 1 195 ? 32.385 6.579 3.964 1.00 31.76 195 ASN A CA 1
ATOM 1523 C C . ASN A 1 195 ? 32.232 5.107 3.599 1.00 34.02 195 ASN A C 1
ATOM 1524 O O . ASN A 1 195 ? 31.543 4.347 4.300 1.00 35.50 195 ASN A O 1
ATOM 1529 N N . PRO A 1 196 ? 32.868 4.662 2.511 1.00 32.60 196 PRO A N 1
ATOM 1530 C CA . PRO A 1 196 ? 32.674 3.274 2.054 1.00 32.83 196 PRO A CA 1
ATOM 1531 C C . PRO A 1 196 ? 33.364 2.231 2.920 1.00 35.66 196 PRO A C 1
ATOM 1532 O O . PRO A 1 196 ? 33.157 1.030 2.696 1.00 28.89 196 PRO A O 1
ATOM 1536 N N . ASN A 1 197 ? 34.178 2.637 3.892 1.00 32.58 197 ASN A N 1
ATOM 1537 C CA . ASN A 1 197 ? 35.018 1.679 4.603 1.00 37.08 197 ASN A CA 1
ATOM 1538 C C . ASN A 1 197 ? 34.378 1.145 5.879 1.00 39.28 197 ASN A C 1
ATOM 1539 O O . ASN A 1 197 ? 34.794 0.089 6.369 1.00 34.84 197 ASN A O 1
ATOM 1544 N N . GLU A 1 198 ? 33.381 1.839 6.422 1.00 39.00 198 GLU A N 1
ATOM 1545 C CA . GLU A 1 198 ? 32.745 1.464 7.678 1.00 36.36 198 GLU A CA 1
ATOM 1546 C C . GLU A 1 198 ? 31.247 1.697 7.567 1.00 32.39 198 GLU A C 1
ATOM 1547 O O . GLU A 1 198 ? 30.790 2.549 6.798 1.00 36.01 198 GLU A O 1
ATOM 1553 N N . LEU A 1 199 ? 30.478 0.918 8.321 1.00 30.45 199 LEU A N 1
ATOM 1554 C CA . LEU A 1 199 ? 29.024 1.053 8.328 1.00 29.84 199 LEU A CA 1
ATOM 1555 C C . LEU A 1 199 ? 28.530 1.050 9.766 1.00 32.73 199 LEU A C 1
ATOM 1556 O O . LEU A 1 199 ? 28.597 0.018 10.447 1.00 25.52 199 LEU A O 1
ATOM 1561 N N . GLU A 1 200 ? 28.037 2.207 10.219 1.00 33.25 200 GLU A N 1
ATOM 1562 C CA . GLU A 1 200 ? 27.423 2.326 11.542 1.00 35.61 200 GLU A CA 1
ATOM 1563 C C . GLU A 1 200 ? 26.024 1.726 11.498 1.00 32.99 200 GLU A C 1
ATOM 1564 O O . GLU A 1 200 ? 25.130 2.268 10.839 1.00 35.47 200 GLU A O 1
ATOM 1570 N N . ILE A 1 201 ? 25.832 0.619 12.211 1.00 32.89 201 ILE A N 1
ATOM 1571 C CA . ILE A 1 201 ? 24.553 -0.082 12.277 1.00 32.79 201 ILE A CA 1
ATOM 1572 C C . ILE A 1 201 ? 24.000 0.070 13.692 1.00 37.49 201 ILE A C 1
ATOM 1573 O O . ILE A 1 201 ? 24.610 -0.400 14.661 1.00 39.91 201 ILE A O 1
ATOM 1578 N N . LEU A 1 202 ? 22.843 0.716 13.812 1.00 29.56 202 LEU A N 1
ATOM 1579 C CA . LEU A 1 202 ? 22.207 0.891 15.113 1.00 34.94 202 LEU A CA 1
ATOM 1580 C C . LEU A 1 202 ? 21.604 -0.425 15.599 1.00 30.73 202 LEU A C 1
ATOM 1581 O O . LEU A 1 202 ? 20.847 -1.076 14.877 1.00 31.53 202 LEU A O 1
ATOM 1586 N N . GLY A 1 203 ? 21.912 -0.796 16.836 1.00 30.97 203 GLY A N 1
ATOM 1587 C CA . GLY A 1 203 ? 21.457 -2.056 17.386 1.00 29.52 203 GLY A CA 1
ATOM 1588 C C . GLY A 1 203 ? 22.447 -3.166 17.114 1.00 31.20 203 GLY A C 1
ATOM 1589 O O . GLY A 1 203 ? 23.574 -2.935 16.672 1.00 32.10 203 GLY A O 1
ATOM 1590 N N . ASP A 1 204 ? 22.007 -4.403 17.352 1.00 27.65 204 ASP A N 1
ATOM 1591 C CA . ASP A 1 204 ? 22.895 -5.547 17.206 1.00 30.01 204 ASP A CA 1
ATOM 1592 C C . ASP A 1 204 ? 22.714 -6.261 15.877 1.00 30.58 204 ASP A C 1
ATOM 1593 O O . ASP A 1 204 ? 23.342 -7.300 15.661 1.00 28.52 204 ASP A O 1
ATOM 1598 N N . GLY A 1 205 ? 21.851 -5.741 15.001 1.00 27.16 205 GLY A N 1
ATOM 1599 C CA . GLY A 1 205 ? 21.629 -6.308 13.691 1.00 26.54 205 GLY A CA 1
ATOM 1600 C C . GLY A 1 205 ? 20.668 -7.474 13.646 1.00 31.16 205 GLY A C 1
ATOM 1601 O O . GLY A 1 205 ? 20.395 -7.985 12.552 1.00 30.01 205 GLY A O 1
ATOM 1602 N N . THR A 1 206 ? 20.112 -7.894 14.780 1.00 27.78 206 THR A N 1
ATOM 1603 C CA . THR A 1 206 ? 19.251 -9.070 14.788 1.00 28.75 206 THR A CA 1
ATOM 1604 C C . THR A 1 206 ? 17.769 -8.746 14.632 1.00 29.59 206 THR A C 1
ATOM 1605 O O . THR A 1 206 ? 16.964 -9.677 14.540 1.00 27.44 206 THR A O 1
ATOM 1609 N N . GLN A 1 207 ? 17.377 -7.471 14.631 1.00 26.60 207 GLN A N 1
ATOM 1610 C CA . GLN A 1 207 ? 15.964 -7.140 14.472 1.00 26.12 207 GLN A CA 1
ATOM 1611 C C . GLN A 1 207 ? 15.442 -7.704 13.153 1.00 25.53 207 GLN A C 1
ATOM 1612 O O . GLN A 1 207 ? 16.070 -7.526 12.109 1.00 24.95 207 GLN A O 1
ATOM 1618 N N . ARG A 1 208 ? 14.317 -8.419 13.206 1.00 22.05 208 ARG A N 1
ATOM 1619 C CA . ARG A 1 208 ? 13.717 -9.063 12.036 1.00 19.44 208 ARG A CA 1
ATOM 1620 C C . ARG A 1 208 ? 12.381 -8.400 11.713 1.00 22.91 208 ARG A C 1
ATOM 1621 O O . ARG A 1 208 ? 11.504 -8.301 12.579 1.00 23.92 208 ARG A O 1
ATOM 1629 N N . LYS A 1 209 ? 12.222 -7.942 10.478 1.00 19.96 209 LYS A N 1
ATOM 1630 C CA . LYS A 1 209 ? 11.038 -7.182 10.100 1.00 17.85 209 LYS A CA 1
ATOM 1631 C C . LYS A 1 209 ? 10.643 -7.536 8.676 1.00 21.23 209 LYS A C 1
ATOM 1632 O O . LYS A 1 209 ? 11.496 -7.845 7.842 1.00 19.52 209 LYS A O 1
ATOM 1638 N N . SER A 1 210 ? 9.338 -7.473 8.415 1.00 17.41 210 SER A N 1
ATOM 1639 C CA . SER A 1 210 ? 8.776 -7.711 7.094 1.00 15.42 210 SER A CA 1
ATOM 1640 C C . SER A 1 210 ? 8.833 -6.443 6.238 1.00 17.11 210 SER A C 1
ATOM 1641 O O . SER A 1 210 ? 8.447 -5.358 6.688 1.00 17.40 210 SER A O 1
ATOM 1644 N N . TYR A 1 211 ? 9.349 -6.582 5.017 1.00 15.31 211 TYR A N 1
ATOM 1645 C CA . TYR A 1 211 ? 9.503 -5.487 4.068 1.00 17.62 211 TYR A CA 1
ATOM 1646 C C . TYR A 1 211 ? 8.652 -5.727 2.827 1.00 18.11 211 TYR A C 1
ATOM 1647 O O . TYR A 1 211 ? 8.581 -6.850 2.320 1.00 19.55 211 TYR A O 1
ATOM 1656 N N . LEU A 1 212 ? 8.013 -4.661 2.352 1.00 14.31 212 LEU A N 1
ATOM 1657 C CA . LEU A 1 212 ? 7.208 -4.654 1.134 1.00 17.82 212 LEU A CA 1
ATOM 1658 C C . LEU A 1 212 ? 7.744 -3.571 0.200 1.00 22.00 212 LEU A C 1
ATOM 1659 O O . LEU A 1 212 ? 8.005 -2.441 0.640 1.00 14.70 212 LEU A O 1
ATOM 1664 N N . HIS A 1 213 ? 7.935 -3.913 -1.080 1.00 19.05 213 HIS A N 1
ATOM 1665 C CA . HIS A 1 213 ? 8.298 -2.897 -2.064 1.00 18.95 213 HIS A CA 1
ATOM 1666 C C . HIS A 1 213 ? 7.107 -1.978 -2.325 1.00 17.36 213 HIS A C 1
ATOM 1667 O O . HIS A 1 213 ? 5.950 -2.388 -2.214 1.00 16.76 213 HIS A O 1
ATOM 1674 N N . ILE A 1 214 ? 7.395 -0.712 -2.664 1.00 18.82 214 ILE A N 1
ATOM 1675 C CA . ILE A 1 214 ? 6.318 0.262 -2.868 1.00 15.17 214 ILE A CA 1
ATOM 1676 C C . ILE A 1 214 ? 5.319 -0.218 -3.919 1.00 14.87 214 ILE A C 1
ATOM 1677 O O . ILE A 1 214 ? 4.124 0.069 -3.820 1.00 14.46 214 ILE A O 1
ATOM 1682 N N . SER A 1 215 ? 5.777 -0.939 -4.947 1.00 19.28 215 SER A N 1
ATOM 1683 C CA . SER A 1 215 ? 4.848 -1.385 -5.992 1.00 19.10 215 SER A CA 1
ATOM 1684 C C . SER A 1 215 ? 3.795 -2.339 -5.426 1.00 19.50 215 SER A C 1
ATOM 1685 O O . SER A 1 215 ? 2.587 -2.176 -5.665 1.00 18.24 215 SER A O 1
ATOM 1688 N N . ASP A 1 216 ? 4.236 -3.342 -4.661 1.00 16.39 216 ASP A N 1
ATOM 1689 C CA . ASP A 1 216 ? 3.289 -4.230 -3.993 1.00 16.06 216 ASP A CA 1
ATOM 1690 C C . ASP A 1 216 ? 2.420 -3.464 -3.007 1.00 18.29 216 ASP A C 1
ATOM 1691 O O . ASP A 1 216 ? 1.237 -3.776 -2.832 1.00 17.55 216 ASP A O 1
ATOM 1696 N N . THR A 1 217 ? 2.993 -2.462 -2.343 1.00 17.04 217 THR A N 1
ATOM 1697 C CA . THR A 1 217 ? 2.239 -1.709 -1.349 1.00 17.11 217 THR A CA 1
ATOM 1698 C C . THR A 1 217 ? 1.092 -0.936 -1.990 1.00 17.16 217 THR A C 1
ATOM 1699 O O . THR A 1 217 ? -0.037 -0.948 -1.487 1.00 14.21 217 THR A O 1
ATOM 1703 N N . ILE A 1 218 ? 1.369 -0.242 -3.098 1.00 16.46 218 ILE A N 1
ATOM 1704 C CA . ILE A 1 218 ? 0.319 0.510 -3.785 1.00 15.42 218 ILE A CA 1
ATOM 1705 C C . ILE A 1 218 ? -0.723 -0.439 -4.371 1.00 16.90 218 ILE A C 1
ATOM 1706 O O . ILE A 1 218 ? -1.932 -0.180 -4.279 1.00 17.80 218 ILE A O 1
ATOM 1711 N N . ASP A 1 219 ? -0.275 -1.543 -4.993 1.00 16.03 219 ASP A N 1
ATOM 1712 C CA . ASP A 1 219 ? -1.218 -2.559 -5.461 1.00 18.39 219 ASP A CA 1
ATOM 1713 C C . ASP A 1 219 ? -2.129 -3.024 -4.329 1.00 18.86 219 ASP A C 1
ATOM 1714 O O . ASP A 1 219 ? -3.343 -3.163 -4.510 1.00 18.69 219 ASP A O 1
ATOM 1719 N N . GLY A 1 220 ? -1.557 -3.261 -3.146 1.00 14.54 220 GLY A N 1
ATOM 1720 C CA . GLY A 1 220 ? -2.358 -3.752 -2.044 1.00 14.84 220 GLY A CA 1
ATOM 1721 C C . GLY A 1 220 ? -3.332 -2.718 -1.527 1.00 17.55 220 GLY A C 1
ATOM 1722 O O . GLY A 1 220 ? -4.478 -3.042 -1.212 1.00 17.47 220 GLY A O 1
ATOM 1723 N N . ILE A 1 221 ? -2.892 -1.459 -1.440 1.00 14.20 221 ILE A N 1
ATOM 1724 C CA . ILE A 1 221 ? -3.781 -0.395 -0.995 1.00 16.27 221 ILE A CA 1
ATOM 1725 C C . ILE A 1 221 ? -4.972 -0.290 -1.928 1.00 18.32 221 ILE A C 1
ATOM 1726 O O . ILE A 1 221 ? -6.117 -0.184 -1.477 1.00 15.67 221 ILE A O 1
ATOM 1731 N N . MET A 1 222 ? -4.724 -0.335 -3.244 1.00 15.67 222 MET A N 1
ATOM 1732 C CA . MET A 1 222 ? -5.832 -0.227 -4.193 1.00 17.49 222 MET A CA 1
ATOM 1733 C C . MET A 1 222 ? -6.742 -1.447 -4.128 1.00 17.26 222 MET A C 1
ATOM 1734 O O . MET A 1 222 ? -7.967 -1.306 -4.179 1.00 18.56 222 MET A O 1
ATOM 1739 N N . LYS A 1 223 ? -6.167 -2.652 -4.020 1.00 17.32 223 LYS A N 1
ATOM 1740 C CA . LYS A 1 223 ? -6.990 -3.854 -3.895 1.00 21.86 223 LYS A CA 1
ATOM 1741 C C . LYS A 1 223 ? -7.882 -3.772 -2.667 1.00 19.52 223 LYS A C 1
ATOM 1742 O O . LYS A 1 223 ? -9.095 -4.021 -2.741 1.00 19.64 223 LYS A O 1
ATOM 1748 N N . LEU A 1 224 ? -7.292 -3.421 -1.521 1.00 18.25 224 LEU A N 1
ATOM 1749 C CA . LEU A 1 224 ? -8.073 -3.284 -0.298 1.00 20.77 224 LEU A CA 1
ATOM 1750 C C . LEU A 1 224 ? -9.124 -2.195 -0.424 1.00 22.54 224 LEU A C 1
ATOM 1751 O O . LEU A 1 224 ? -10.257 -2.364 0.035 1.00 17.32 224 LEU A O 1
ATOM 1756 N N . PHE A 1 225 ? -8.767 -1.065 -1.036 1.00 17.59 225 PHE A N 1
ATOM 1757 C CA . PHE A 1 225 ? -9.715 0.031 -1.178 1.00 18.03 225 PHE A CA 1
ATOM 1758 C C . PHE A 1 225 ? -10.910 -0.384 -2.030 1.00 18.30 225 PHE A C 1
ATOM 1759 O O . PHE A 1 225 ? -12.060 -0.107 -1.678 1.00 20.92 225 PHE A O 1
ATOM 1767 N N . GLU A 1 226 ? -10.663 -1.051 -3.160 1.00 21.95 226 GLU A N 1
ATOM 1768 C CA . GLU A 1 226 ? -11.775 -1.454 -4.021 1.00 19.85 226 GLU A CA 1
ATOM 1769 C C . GLU A 1 226 ? -12.649 -2.504 -3.339 1.00 22.11 226 GLU A C 1
ATOM 1770 O O . GLU A 1 226 ? -13.893 -2.439 -3.408 1.00 23.68 226 GLU A O 1
ATOM 1776 N N . HIS A 1 227 ? -12.017 -3.458 -2.642 1.00 18.81 227 HIS A N 1
ATOM 1777 C CA . HIS A 1 227 ? -12.781 -4.445 -1.889 1.00 23.68 227 HIS A CA 1
ATOM 1778 C C . HIS A 1 227 ? -13.622 -3.769 -0.813 1.00 27.81 227 HIS A C 1
ATOM 1779 O O . HIS A 1 227 ? -14.795 -4.108 -0.614 1.00 27.69 227 HIS A O 1
ATOM 1786 N N . PHE A 1 228 ? -13.030 -2.804 -0.114 1.00 25.13 228 PHE A N 1
ATOM 1787 C CA . PHE A 1 228 ? -13.721 -2.038 0.914 1.00 23.93 228 PHE A CA 1
ATOM 1788 C C . PHE A 1 228 ? -14.909 -1.269 0.342 1.00 24.45 228 PHE A C 1
ATOM 1789 O O . PHE A 1 228 ? -15.995 -1.255 0.937 1.00 23.32 228 PHE A O 1
ATOM 1797 N N . LEU A 1 229 ? -14.719 -0.627 -0.812 1.00 24.04 229 LEU A N 1
ATOM 1798 C CA . LEU A 1 229 ? -15.806 0.101 -1.458 1.00 29.32 229 LEU A CA 1
ATOM 1799 C C . LEU A 1 229 ? -16.982 -0.821 -1.719 1.00 27.44 229 LEU A C 1
ATOM 1800 O O . LEU A 1 229 ? -18.138 -0.400 -1.634 1.00 25.88 229 LEU A O 1
ATOM 1805 N N . ASN A 1 230 ? -16.707 -2.083 -2.049 1.00 27.04 230 ASN A N 1
ATOM 1806 C CA . ASN A 1 230 ? -17.820 -3.000 -2.269 1.00 30.98 230 ASN A CA 1
ATOM 1807 C C . ASN A 1 230 ? -18.366 -3.658 -1.003 1.00 34.12 230 ASN A C 1
ATOM 1808 O O . ASN A 1 230 ? -19.389 -4.345 -1.087 1.00 37.18 230 ASN A O 1
ATOM 1813 N N . GLY A 1 231 ? -17.746 -3.449 0.165 1.00 31.42 231 GLY A N 1
ATOM 1814 C CA . GLY A 1 231 ? -18.155 -4.124 1.378 1.00 24.45 231 GLY A CA 1
ATOM 1815 C C . GLY A 1 231 ? -19.122 -3.302 2.215 1.00 29.30 231 GLY A C 1
ATOM 1816 O O . GLY A 1 231 ? -19.536 -2.208 1.846 1.00 29.61 231 GLY A O 1
ATOM 1817 N N . GLU A 1 232 ? -19.463 -3.848 3.384 1.00 27.42 232 GLU A N 1
ATOM 1818 C CA . GLU A 1 232 ? -20.462 -3.246 4.263 1.00 38.32 232 GLU A CA 1
ATOM 1819 C C . GLU A 1 232 ? -19.899 -2.762 5.594 1.00 38.37 232 GLU A C 1
ATOM 1820 O O . GLU A 1 232 ? -20.623 -2.103 6.350 1.00 40.51 232 GLU A O 1
ATOM 1826 N N . GLU A 1 233 ? -18.650 -3.083 5.909 1.00 36.18 233 GLU A N 1
ATOM 1827 C CA . GLU A 1 233 ? -18.090 -2.753 7.212 1.00 33.23 233 GLU A CA 1
ATOM 1828 C C . GLU A 1 233 ? -17.897 -1.250 7.380 1.00 27.88 233 GLU A C 1
ATOM 1829 O O . GLU A 1 233 ? -17.399 -0.560 6.488 1.00 25.69 233 GLU A O 1
ATOM 1835 N N . ARG A 1 234 ? -18.297 -0.745 8.545 1.00 26.41 234 ARG A N 1
ATOM 1836 C CA . ARG A 1 234 ? -18.085 0.663 8.864 1.00 28.35 234 ARG A CA 1
ATOM 1837 C C . ARG A 1 234 ? -16.600 0.977 9.003 1.00 27.44 234 ARG A C 1
ATOM 1838 O O . ARG A 1 234 ? -16.096 1.943 8.415 1.00 23.82 234 ARG A O 1
ATOM 1846 N N . VAL A 1 235 ? -15.885 0.162 9.774 1.00 24.28 235 VAL A N 1
ATOM 1847 C CA . VAL A 1 235 ? -14.449 0.283 9.976 1.00 21.67 235 VAL A CA 1
ATOM 1848 C C . VAL A 1 235 ? -13.838 -1.083 9.691 1.00 28.26 235 VAL A C 1
ATOM 1849 O O . VAL A 1 235 ? -14.269 -2.091 10.262 1.00 27.39 235 VAL A O 1
ATOM 1853 N N . ASP A 1 236 ? -12.805 -1.115 8.853 1.00 27.05 236 ASP A N 1
ATOM 1854 C CA . ASP A 1 236 ? -12.183 -2.365 8.437 1.00 28.67 236 ASP A CA 1
ATOM 1855 C C . ASP A 1 236 ? -10.688 -2.259 8.704 1.00 26.36 236 ASP A C 1
ATOM 1856 O O . ASP A 1 236 ? -10.070 -1.251 8.347 1.00 21.80 236 ASP A O 1
ATOM 1861 N N . PHE A 1 237 ? -10.108 -3.295 9.313 1.00 21.37 237 PHE A N 1
ATOM 1862 C CA . PHE A 1 237 ? -8.697 -3.314 9.678 1.00 16.00 237 PHE A CA 1
ATOM 1863 C C . PHE A 1 237 ? -7.979 -4.346 8.822 1.00 17.61 237 PHE A C 1
ATOM 1864 O O . PHE A 1 237 ? -8.398 -5.506 8.776 1.00 16.35 237 PHE A O 1
ATOM 1872 N N . TYR A 1 238 ? -6.894 -3.932 8.156 1.00 13.78 238 TYR A N 1
ATOM 1873 C CA . TYR A 1 238 ? -6.078 -4.835 7.353 1.00 16.37 238 TYR A CA 1
ATOM 1874 C C . TYR A 1 238 ? -4.597 -4.647 7.645 1.00 18.69 238 TYR A C 1
ATOM 1875 O O . TYR A 1 238 ? -4.097 -3.515 7.628 1.00 21.68 238 TYR A O 1
ATOM 1884 N N . ASN A 1 239 ? -3.888 -5.758 7.831 1.00 16.35 239 ASN A N 1
ATOM 1885 C CA . ASN A 1 239 ? -2.432 -5.771 7.723 1.00 13.04 239 ASN A CA 1
ATOM 1886 C C . ASN A 1 239 ? -2.021 -5.816 6.263 1.00 16.57 239 ASN A C 1
ATOM 1887 O O . ASN A 1 239 ? -2.671 -6.461 5.438 1.00 17.42 239 ASN A O 1
ATOM 1892 N N . LEU A 1 240 ? -0.921 -5.148 5.957 1.00 15.67 240 LEU A N 1
ATOM 1893 C CA . LEU A 1 240 ? -0.311 -5.205 4.634 1.00 19.50 240 LEU A CA 1
ATOM 1894 C C . LEU A 1 240 ? 1.188 -5.342 4.876 1.00 16.09 240 LEU A C 1
ATOM 1895 O O . LEU A 1 240 ? 1.850 -4.384 5.277 1.00 17.80 240 LEU A O 1
ATOM 1900 N N . GLY A 1 241 ? 1.704 -6.544 4.675 1.00 16.46 241 GLY A N 1
ATOM 1901 C CA . GLY A 1 241 ? 3.121 -6.792 4.817 1.00 17.96 241 GLY A CA 1
ATOM 1902 C C . GLY A 1 241 ? 3.539 -7.941 3.929 1.00 16.78 241 GLY A C 1
ATOM 1903 O O . GLY A 1 241 ? 2.761 -8.380 3.079 1.00 21.71 241 GLY A O 1
ATOM 1904 N N . ASN A 1 242 ? 4.759 -8.425 4.090 1.00 19.77 242 ASN A N 1
ATOM 1905 C CA . ASN A 1 242 ? 5.203 -9.537 3.269 1.00 22.03 242 ASN A CA 1
ATOM 1906 C C . ASN A 1 242 ? 4.950 -10.859 3.988 1.00 22.60 242 ASN A C 1
ATOM 1907 O O . ASN A 1 242 ? 4.531 -10.895 5.148 1.00 20.51 242 ASN A O 1
ATOM 1912 N N . GLU A 1 243 ? 5.169 -11.956 3.251 1.00 19.82 243 GLU A N 1
ATOM 1913 C CA . GLU A 1 243 ? 5.083 -13.302 3.805 1.00 24.73 243 GLU A CA 1
ATOM 1914 C C . GLU A 1 243 ? 6.258 -13.630 4.714 1.00 26.21 243 GLU A C 1
ATOM 1915 O O . GLU A 1 243 ? 6.151 -14.548 5.530 1.00 25.84 243 GLU A O 1
ATOM 1921 N N . ASP A 1 244 ? 7.382 -12.927 4.576 1.00 21.27 244 ASP A N 1
ATOM 1922 C CA . ASP A 1 244 ? 8.592 -13.267 5.320 1.00 21.28 244 ASP A CA 1
ATOM 1923 C C . ASP A 1 244 ? 9.216 -12.035 5.970 1.00 23.60 244 ASP A C 1
ATOM 1924 O O . ASP A 1 244 ? 8.655 -10.937 5.907 1.00 18.07 244 ASP A O 1
ATOM 1929 N N . TRP A 1 245 ? 10.403 -12.197 6.551 1.00 22.28 245 TRP A N 1
ATOM 1930 C CA . TRP A 1 245 ? 11.078 -11.097 7.225 1.00 23.92 245 TRP A CA 1
ATOM 1931 C C . TRP A 1 245 ? 12.575 -11.256 7.024 1.00 23.97 245 TRP A C 1
ATOM 1932 O O . TRP A 1 245 ? 13.051 -12.280 6.525 1.00 22.21 245 TRP A O 1
ATOM 1943 N N . ILE A 1 246 ? 13.316 -10.223 7.426 1.00 18.73 246 ILE A N 1
ATOM 1944 C CA . ILE A 1 246 ? 14.745 -10.141 7.155 1.00 18.52 246 ILE A CA 1
ATOM 1945 C C . ILE A 1 246 ? 15.399 -9.350 8.279 1.00 22.03 246 ILE A C 1
ATOM 1946 O O . ILE A 1 246 ? 14.769 -8.492 8.904 1.00 21.64 246 ILE A O 1
ATOM 1951 N N . THR A 1 247 ? 16.668 -9.650 8.556 1.00 22.28 247 THR A N 1
ATOM 1952 C CA . THR A 1 247 ? 17.349 -8.965 9.646 1.00 25.00 247 THR A CA 1
ATOM 1953 C C . THR A 1 247 ? 18.048 -7.707 9.145 1.00 25.81 247 THR A C 1
ATOM 1954 O O . THR A 1 247 ? 18.361 -7.563 7.960 1.00 24.27 247 THR A O 1
ATOM 1958 N N . VAL A 1 248 ? 18.293 -6.788 10.080 1.00 22.48 248 VAL A N 1
ATOM 1959 C CA . VAL A 1 248 ? 19.040 -5.576 9.761 1.00 22.84 248 VAL A CA 1
ATOM 1960 C C . VAL A 1 248 ? 20.412 -5.938 9.197 1.00 25.35 248 VAL A C 1
ATOM 1961 O O . VAL A 1 248 ? 20.900 -5.316 8.239 1.00 22.69 248 VAL A O 1
ATOM 1965 N N . LYS A 1 249 ? 21.045 -6.963 9.769 1.00 25.70 249 LYS A N 1
ATOM 1966 C CA . LYS A 1 249 ? 22.371 -7.372 9.310 1.00 25.84 249 LYS A CA 1
ATOM 1967 C C . LYS A 1 249 ? 22.330 -7.833 7.860 1.00 29.33 249 LYS A C 1
ATOM 1968 O O . LYS A 1 249 ? 23.197 -7.461 7.057 1.00 22.08 249 LYS A O 1
ATOM 1974 N N . GLU A 1 250 ? 21.315 -8.629 7.505 1.00 24.80 250 GLU A N 1
ATOM 1975 C CA . GLU A 1 250 ? 21.160 -9.080 6.123 1.00 25.42 250 GLU A CA 1
ATOM 1976 C C . GLU A 1 250 ? 20.912 -7.907 5.186 1.00 24.33 250 GLU A C 1
ATOM 1977 O O . GLU A 1 250 ? 21.374 -7.909 4.037 1.00 26.23 250 GLU A O 1
ATOM 1983 N N . ILE A 1 251 ? 20.169 -6.900 5.650 1.00 23.85 251 ILE A N 1
ATOM 1984 C CA . ILE A 1 251 ? 19.966 -5.712 4.827 1.00 24.44 251 ILE A CA 1
ATOM 1985 C C . ILE A 1 251 ? 21.292 -5.018 4.567 1.00 25.34 251 ILE A C 1
ATOM 1986 O O . ILE A 1 251 ? 21.563 -4.574 3.445 1.00 20.53 251 ILE A O 1
ATOM 1991 N N . ALA A 1 252 ? 22.129 -4.892 5.606 1.00 22.27 252 ALA A N 1
ATOM 1992 C CA . ALA A 1 252 ? 23.440 -4.267 5.431 1.00 27.09 252 ALA A CA 1
ATOM 1993 C C . ALA A 1 252 ? 24.288 -5.054 4.442 1.00 24.99 252 ALA A C 1
ATOM 1994 O O . ALA A 1 252 ? 25.017 -4.471 3.631 1.00 25.79 252 ALA A O 1
ATOM 1996 N N . GLU A 1 253 ? 24.210 -6.384 4.502 1.00 20.57 253 GLU A N 1
ATOM 1997 C CA . GLU A 1 253 ? 24.947 -7.211 3.550 1.00 27.19 253 GLU A CA 1
ATOM 1998 C C . GLU A 1 253 ? 24.471 -6.991 2.116 1.00 29.66 253 GLU A C 1
ATOM 1999 O O . GLU A 1 253 ? 25.287 -6.892 1.190 1.00 29.40 253 GLU A O 1
ATOM 2005 N N . ILE A 1 254 ? 23.155 -6.940 1.905 1.00 25.05 254 ILE A N 1
ATOM 2006 C CA . ILE A 1 254 ? 22.645 -6.702 0.557 1.00 24.27 254 ILE A CA 1
ATOM 2007 C C . ILE A 1 254 ? 23.073 -5.322 0.062 1.00 26.61 254 ILE A C 1
ATOM 2008 O O . ILE A 1 254 ? 23.470 -5.157 -1.097 1.00 24.68 254 ILE A O 1
ATOM 2013 N N . VAL A 1 255 ? 22.998 -4.306 0.929 1.00 22.99 255 VAL A N 1
ATOM 2014 C CA . VAL A 1 255 ? 23.381 -2.958 0.511 1.00 28.67 255 VAL A CA 1
ATOM 2015 C C . VAL A 1 255 ? 24.845 -2.939 0.107 1.00 29.25 255 VAL A C 1
ATOM 2016 O O . VAL A 1 255 ? 25.210 -2.437 -0.964 1.00 26.40 255 VAL A O 1
ATOM 2020 N N . SER A 1 256 ? 25.705 -3.491 0.969 1.00 25.65 256 SER A N 1
ATOM 2021 C CA . SER A 1 256 ? 27.130 -3.582 0.675 1.00 28.15 256 SER A CA 1
ATOM 2022 C C . SER A 1 256 ? 27.378 -4.295 -0.648 1.00 31.39 256 SER A C 1
ATOM 2023 O O . SER A 1 256 ? 28.131 -3.806 -1.500 1.00 32.17 256 SER A O 1
ATOM 2026 N N . GLU A 1 257 ? 26.756 -5.465 -0.824 1.00 29.35 257 GLU A N 1
ATOM 2027 C CA . GLU A 1 257 ? 26.885 -6.254 -2.048 1.00 33.07 257 GLU A CA 1
ATOM 2028 C C . GLU A 1 257 ? 26.562 -5.434 -3.290 1.00 32.93 257 GLU A C 1
ATOM 2029 O O . GLU A 1 257 ? 27.359 -5.367 -4.235 1.00 26.65 257 GLU A O 1
ATOM 2035 N N . GLU A 1 258 ? 25.383 -4.810 -3.310 1.00 28.71 258 GLU A N 1
ATOM 2036 C CA . GLU A 1 258 ? 24.969 -4.067 -4.490 1.00 24.77 258 GLU A CA 1
ATOM 2037 C C . GLU A 1 258 ? 25.834 -2.841 -4.737 1.00 31.59 258 GLU A C 1
ATOM 2038 O O . GLU A 1 258 ? 25.904 -2.379 -5.876 1.00 30.62 258 GLU A O 1
ATOM 2044 N N . MET A 1 259 ? 26.472 -2.283 -3.707 1.00 29.20 259 MET A N 1
ATOM 2045 C CA . MET A 1 259 ? 27.369 -1.154 -3.915 1.00 29.65 259 MET A CA 1
ATOM 2046 C C . MET A 1 259 ? 28.801 -1.593 -4.179 1.00 30.54 259 MET A C 1
ATOM 2047 O O . MET A 1 259 ? 29.673 -0.736 -4.366 1.00 26.78 259 MET A O 1
ATOM 2052 N N . ASN A 1 260 ? 29.051 -2.905 -4.212 1.00 30.49 260 ASN A N 1
ATOM 2053 C CA . ASN A 1 260 ? 30.386 -3.462 -4.411 1.00 29.82 260 ASN A CA 1
ATOM 2054 C C . ASN A 1 260 ? 31.358 -2.947 -3.363 1.00 35.58 260 ASN A C 1
ATOM 2055 O O . ASN A 1 260 ? 32.500 -2.603 -3.674 1.00 29.84 260 ASN A O 1
ATOM 2060 N N . LEU A 1 261 ? 30.895 -2.848 -2.123 1.00 33.37 261 LEU A N 1
ATOM 2061 C CA . LEU A 1 261 ? 31.743 -2.423 -1.024 1.00 32.61 261 LEU A CA 1
ATOM 2062 C C . LEU A 1 261 ? 31.852 -3.560 -0.025 1.00 30.94 261 LEU A C 1
ATOM 2063 O O . LEU A 1 261 ? 30.996 -4.447 0.033 1.00 33.66 261 LEU A O 1
ATOM 2068 N N . ASN A 1 262 ? 32.908 -3.524 0.777 1.00 31.55 262 ASN A N 1
ATOM 2069 C CA . ASN A 1 262 ? 33.073 -4.459 1.890 1.00 39.20 262 ASN A CA 1
ATOM 2070 C C . ASN A 1 262 ? 33.437 -3.640 3.119 1.00 37.22 262 ASN A C 1
ATOM 2071 O O . ASN A 1 262 ? 34.599 -3.600 3.540 1.00 31.57 262 ASN A O 1
ATOM 2076 N N . PRO A 1 263 ? 32.468 -2.966 3.719 1.00 35.48 263 PRO A N 1
ATOM 2077 C CA . PRO A 1 263 ? 32.767 -2.150 4.892 1.00 32.89 263 PRO A CA 1
ATOM 2078 C C . PRO A 1 263 ? 32.805 -3.000 6.154 1.00 36.95 263 PRO A C 1
ATOM 2079 O O . PRO A 1 263 ? 32.290 -4.120 6.208 1.00 31.75 263 PRO A O 1
ATOM 2083 N N . ARG A 1 264 ? 33.449 -2.454 7.178 1.00 35.03 264 ARG A N 1
ATOM 2084 C CA . ARG A 1 264 ? 33.333 -3.049 8.497 1.00 35.33 264 ARG A CA 1
ATOM 2085 C C . ARG A 1 264 ? 32.001 -2.634 9.099 1.00 33.85 264 ARG A C 1
ATOM 2086 O O . ARG A 1 264 ? 31.664 -1.445 9.133 1.00 33.71 264 ARG A O 1
ATOM 2094 N N . PHE A 1 265 ? 31.245 -3.619 9.567 1.00 35.03 265 PHE A N 1
ATOM 2095 C CA . PHE A 1 265 ? 29.979 -3.349 10.231 1.00 33.35 265 PHE A CA 1
ATOM 2096 C C . PHE A 1 265 ? 30.287 -2.938 11.659 1.00 34.81 265 PHE A C 1
ATOM 2097 O O . PHE A 1 265 ? 30.939 -3.688 12.391 1.00 27.86 265 PHE A O 1
ATOM 2105 N N . LYS A 1 266 ? 29.825 -1.762 12.062 1.00 29.41 266 LYS A N 1
ATOM 2106 C CA . LYS A 1 266 ? 30.027 -1.304 13.431 1.00 33.56 266 LYS A CA 1
ATOM 2107 C C . LYS A 1 266 ? 28.657 -1.275 14.097 1.00 30.97 266 LYS A C 1
ATOM 2108 O O . LYS A 1 266 ? 27.896 -0.317 13.937 1.00 33.23 266 LYS A O 1
ATOM 2114 N N . PHE A 1 267 ? 28.350 -2.347 14.821 1.00 27.19 267 PHE A N 1
ATOM 2115 C CA . PHE A 1 267 ? 27.099 -2.456 15.557 1.00 35.86 267 PHE A CA 1
ATOM 2116 C C . PHE A 1 267 ? 27.197 -1.680 16.862 1.00 43.22 267 PHE A C 1
ATOM 2117 O O . PHE A 1 267 ? 28.162 -1.835 17.614 1.00 41.01 267 PHE A O 1
ATOM 2125 N N . THR A 1 268 ? 26.194 -0.848 17.132 1.00 44.53 268 THR A N 1
ATOM 2126 C CA . THR A 1 268 ? 26.217 -0.031 18.337 1.00 43.81 268 THR A CA 1
ATOM 2127 C C . THR A 1 268 ? 25.822 -0.795 19.586 1.00 42.03 268 THR A C 1
ATOM 2128 O O . THR A 1 268 ? 25.887 -0.215 20.671 1.00 60.07 268 THR A O 1
ATOM 2132 N N . GLY A 1 269 ? 25.376 -2.048 19.473 1.00 42.70 269 GLY A N 1
ATOM 2133 C CA . GLY A 1 269 ? 24.910 -2.794 20.626 1.00 47.33 269 GLY A CA 1
ATOM 2134 C C . GLY A 1 269 ? 23.541 -2.396 21.141 1.00 47.19 269 GLY A C 1
ATOM 2135 O O . GLY A 1 269 ? 22.920 -3.171 21.883 1.00 43.47 269 GLY A O 1
ATOM 2136 N N . GLY A 1 270 ? 23.066 -1.198 20.800 1.00 47.15 270 GLY A N 1
ATOM 2137 C CA . GLY A 1 270 ? 21.685 -0.793 20.975 1.00 44.33 270 GLY A CA 1
ATOM 2138 C C . GLY A 1 270 ? 21.266 -0.523 22.412 1.00 47.44 270 GLY A C 1
ATOM 2139 O O . GLY A 1 270 ? 22.067 -0.137 23.269 1.00 49.05 270 GLY A O 1
ATOM 2140 N N . VAL A 1 271 ? 19.971 -0.736 22.672 1.00 40.67 271 VAL A N 1
ATOM 2141 C CA . VAL A 1 271 ? 19.372 -0.517 23.986 1.00 35.61 271 VAL A CA 1
ATOM 2142 C C . VAL A 1 271 ? 18.274 -1.549 24.189 1.00 40.21 271 VAL A C 1
ATOM 2143 O O . VAL A 1 271 ? 17.738 -2.116 23.232 1.00 37.40 271 VAL A O 1
ATOM 2147 N N . ASP A 1 272 ? 17.921 -1.767 25.455 1.00 34.70 272 ASP A N 1
ATOM 2148 C CA . ASP A 1 272 ? 16.824 -2.655 25.826 1.00 39.09 272 ASP A CA 1
ATOM 2149 C C . ASP A 1 272 ? 16.955 -4.015 25.142 1.00 37.91 272 ASP A C 1
ATOM 2150 O O . ASP A 1 272 ? 15.970 -4.619 24.715 1.00 38.21 272 ASP A O 1
ATOM 2155 N N . GLY A 1 273 ? 18.187 -4.496 25.015 1.00 34.30 273 GLY A N 1
ATOM 2156 C CA . GLY A 1 273 ? 18.385 -5.810 24.436 1.00 38.17 273 GLY A CA 1
ATOM 2157 C C . GLY A 1 273 ? 18.689 -5.816 22.950 1.00 36.90 273 GLY A C 1
ATOM 2158 O O . GLY A 1 273 ? 18.177 -6.669 22.216 1.00 38.78 273 GLY A O 1
ATOM 2159 N N . GLY A 1 274 ? 19.501 -4.866 22.483 1.00 37.12 274 GLY A N 1
ATOM 2160 C CA . GLY A 1 274 ? 19.932 -4.854 21.099 1.00 32.36 274 GLY A CA 1
ATOM 2161 C C . GLY A 1 274 ? 19.065 -4.075 20.126 1.00 34.01 274 GLY A C 1
ATOM 2162 O O . GLY A 1 274 ? 19.363 -4.088 18.922 1.00 31.38 274 GLY A O 1
ATOM 2163 N N . ARG A 1 275 ? 18.011 -3.407 20.599 1.00 30.58 275 ARG A N 1
ATOM 2164 C CA . ARG A 1 275 ? 17.211 -2.531 19.748 1.00 32.24 275 ARG A CA 1
ATOM 2165 C C . ARG A 1 275 ? 18.043 -1.343 19.270 1.00 30.63 275 ARG A C 1
ATOM 2166 O O . ARG A 1 275 ? 18.942 -0.874 19.963 1.00 31.87 275 ARG A O 1
ATOM 2174 N N . GLY A 1 276 ? 17.720 -0.835 18.081 1.00 28.45 276 GLY A N 1
ATOM 2175 C CA . GLY A 1 276 ? 18.483 0.279 17.542 1.00 29.16 276 GLY A CA 1
ATOM 2176 C C . GLY A 1 276 ? 18.265 1.577 18.286 1.00 31.90 276 GLY A C 1
ATOM 2177 O O . GLY A 1 276 ? 19.151 2.435 18.324 1.00 33.71 276 GLY A O 1
ATOM 2178 N N . TRP A 1 277 ? 17.092 1.744 18.877 1.00 29.47 277 TRP A N 1
ATOM 2179 C CA . TRP A 1 277 ? 16.739 2.942 19.624 1.00 28.47 277 TRP A CA 1
ATOM 2180 C C . TRP A 1 277 ? 15.624 2.554 20.574 1.00 26.50 277 TRP A C 1
ATOM 2181 O O . TRP A 1 277 ? 15.051 1.469 20.462 1.00 22.69 277 TRP A O 1
ATOM 2192 N N . LYS A 1 278 ? 15.340 3.444 21.525 1.00 25.74 278 LYS A N 1
ATOM 2193 C CA . LYS A 1 278 ? 14.165 3.297 22.373 1.00 23.76 278 LYS A CA 1
ATOM 2194 C C . LYS A 1 278 ? 12.919 3.102 21.519 1.00 25.16 278 LYS A C 1
ATOM 2195 O O . LYS A 1 278 ? 12.653 3.888 20.607 1.00 26.94 278 LYS A O 1
ATOM 2201 N N . GLY A 1 279 ? 12.172 2.032 21.792 1.00 22.35 279 GLY A N 1
ATOM 2202 C CA . GLY A 1 279 ? 10.919 1.831 21.091 1.00 22.16 279 GLY A CA 1
ATOM 2203 C C . GLY A 1 279 ? 11.021 1.060 19.794 1.00 21.83 279 GLY A C 1
ATOM 2204 O O . GLY A 1 279 ? 10.001 0.877 19.119 1.00 20.51 279 GLY A O 1
ATOM 2205 N N . ASP A 1 280 ? 12.212 0.605 19.425 1.00 18.77 280 ASP A N 1
ATOM 2206 C CA . ASP A 1 280 ? 12.405 -0.136 18.195 1.00 16.51 280 ASP A CA 1
ATOM 2207 C C . ASP A 1 280 ? 11.934 -1.572 18.395 1.00 18.92 280 ASP A C 1
ATOM 2208 O O . ASP A 1 280 ? 12.499 -2.313 19.208 1.00 21.18 280 ASP A O 1
ATOM 2213 N N . VAL A 1 281 ? 10.904 -1.970 17.650 1.00 18.55 281 VAL A N 1
ATOM 2214 C CA . VAL A 1 281 ? 10.384 -3.335 17.741 1.00 18.30 281 VAL A CA 1
ATOM 2215 C C . VAL A 1 281 ? 11.417 -4.337 17.230 1.00 19.57 281 VAL A C 1
ATOM 2216 O O . VAL A 1 281 ? 12.055 -4.121 16.190 1.00 20.08 281 VAL A O 1
ATOM 2220 N N . LYS A 1 282 ? 11.593 -5.444 17.966 1.00 20.20 282 LYS A N 1
ATOM 2221 C CA . LYS A 1 282 ? 12.617 -6.433 17.616 1.00 22.58 282 LYS A CA 1
ATOM 2222 C C . LYS A 1 282 ? 12.154 -7.406 16.537 1.00 22.86 282 LYS A C 1
ATOM 2223 O O . LYS A 1 282 ? 12.944 -7.796 15.667 1.00 23.40 282 LYS A O 1
ATOM 2229 N N . LEU A 1 283 ? 10.911 -7.876 16.628 1.00 20.70 283 LEU A N 1
ATOM 2230 C CA . LEU A 1 283 ? 10.383 -8.876 15.716 1.00 19.75 283 LEU A CA 1
ATOM 2231 C C . LEU A 1 283 ? 9.054 -8.383 15.162 1.00 19.20 283 LEU A C 1
ATOM 2232 O O . LEU A 1 283 ? 8.141 -8.071 15.931 1.00 17.86 283 LEU A O 1
ATOM 2237 N N . MET A 1 284 ? 8.928 -8.344 13.842 1.00 17.46 284 MET A N 1
ATOM 2238 C CA . MET A 1 284 ? 7.678 -7.915 13.231 1.00 20.09 284 MET A CA 1
ATOM 2239 C C . MET A 1 284 ? 7.399 -8.779 12.012 1.00 13.20 284 MET A C 1
ATOM 2240 O O . MET A 1 284 ? 8.222 -8.865 11.097 1.00 16.41 284 MET A O 1
ATOM 2245 N N . LEU A 1 285 ? 6.233 -9.410 12.011 1.00 15.53 285 LEU A N 1
ATOM 2246 C CA . LEU A 1 285 ? 5.781 -10.217 10.885 1.00 17.91 285 LEU A CA 1
ATOM 2247 C C . LEU A 1 285 ? 4.265 -10.223 10.961 1.00 17.40 285 LEU A C 1
ATOM 2248 O O . LEU A 1 285 ? 3.699 -10.818 11.881 1.00 17.15 285 LEU A O 1
ATOM 2253 N N . LEU A 1 286 ? 3.615 -9.535 10.024 1.00 17.13 286 LEU A N 1
ATOM 2254 C CA . LEU A 1 286 ? 2.164 -9.398 10.041 1.00 17.87 286 LEU A CA 1
ATOM 2255 C C . LEU A 1 286 ? 1.518 -10.539 9.266 1.00 16.67 286 LEU A C 1
ATOM 2256 O O . LEU A 1 286 ? 1.969 -10.891 8.173 1.00 20.87 286 LEU A O 1
ATOM 2261 N N . SER A 1 287 ? 0.447 -11.101 9.819 1.00 13.81 287 SER A N 1
ATOM 2262 C CA . SER A 1 287 ? -0.370 -12.013 9.030 1.00 18.09 287 SER A CA 1
ATOM 2263 C C . SER A 1 287 ? -1.077 -11.235 7.925 1.00 19.55 287 SER A C 1
ATOM 2264 O O . SER A 1 287 ? -1.650 -10.169 8.180 1.00 17.12 287 SER A O 1
ATOM 2267 N N . ILE A 1 288 ? -1.007 -11.742 6.693 1.00 17.51 288 ILE A N 1
ATOM 2268 C CA . ILE A 1 288 ? -1.686 -11.113 5.564 1.00 18.61 288 ILE A CA 1
ATOM 2269 C C . ILE A 1 288 ? -2.775 -12.017 4.992 1.00 23.89 288 ILE A C 1
ATOM 2270 O O . ILE A 1 288 ? -3.161 -11.864 3.840 1.00 18.98 288 ILE A O 1
ATOM 2275 N N . GLU A 1 289 ? -3.288 -12.958 5.787 1.00 22.59 289 GLU A N 1
ATOM 2276 C CA . GLU A 1 289 ? -4.352 -13.825 5.282 1.00 25.81 289 GLU A CA 1
ATOM 2277 C C . GLU A 1 289 ? -5.573 -13.017 4.865 1.00 21.69 289 GLU A C 1
ATOM 2278 O O . GLU A 1 289 ? -6.136 -13.230 3.780 1.00 24.08 289 GLU A O 1
ATOM 2284 N N . LYS A 1 290 ? -5.962 -12.042 5.690 1.00 21.05 290 LYS A N 1
ATOM 2285 C CA . LYS A 1 290 ? -7.132 -11.234 5.376 1.00 22.79 290 LYS A CA 1
ATOM 2286 C C . LYS A 1 290 ? -6.936 -10.453 4.081 1.00 23.13 290 LYS A C 1
ATOM 2287 O O . LYS A 1 290 ? -7.835 -10.408 3.232 1.00 25.28 290 LYS A O 1
ATOM 2293 N N . ALA A 1 291 ? -5.773 -9.807 3.921 1.00 16.46 291 ALA A N 1
ATOM 2294 C CA . ALA A 1 291 ? -5.509 -9.080 2.685 1.00 19.09 291 ALA A CA 1
ATOM 2295 C C . ALA A 1 291 ? -5.490 -10.029 1.492 1.00 21.22 291 ALA A C 1
ATOM 2296 O O . ALA A 1 291 ? -5.970 -9.687 0.405 1.00 18.15 291 ALA A O 1
ATOM 2298 N N . LYS A 1 292 ? -4.945 -11.231 1.677 1.00 19.62 292 LYS A N 1
ATOM 2299 C CA . LYS A 1 292 ? -4.879 -12.165 0.561 1.00 24.04 292 LYS A CA 1
ATOM 2300 C C . LYS A 1 292 ? -6.262 -12.629 0.130 1.00 24.60 292 LYS A C 1
ATOM 2301 O O . LYS A 1 292 ? -6.435 -13.028 -1.028 1.00 24.76 292 LYS A O 1
ATOM 2307 N N . ARG A 1 293 ? -7.260 -12.551 1.011 1.00 25.26 293 ARG A N 1
ATOM 2308 C CA . ARG A 1 293 ? -8.602 -12.909 0.561 1.00 23.86 293 ARG A CA 1
ATOM 2309 C C . ARG A 1 293 ? -9.136 -11.968 -0.521 1.00 33.29 293 ARG A C 1
ATOM 2310 O O . ARG A 1 293 ? -10.065 -12.344 -1.245 1.00 31.40 293 ARG A O 1
ATOM 2318 N N . THR A 1 294 ? -8.566 -10.770 -0.678 1.00 25.70 294 THR A N 1
ATOM 2319 C CA . THR A 1 294 ? -8.985 -9.895 -1.767 1.00 26.03 294 THR A CA 1
ATOM 2320 C C . THR A 1 294 ? -8.344 -10.257 -3.096 1.00 26.17 294 THR A C 1
ATOM 2321 O O . THR A 1 294 ? -8.624 -9.587 -4.094 1.00 31.34 294 THR A O 1
ATOM 2325 N N . GLY A 1 295 ? -7.464 -11.252 -3.129 1.00 23.49 295 GLY A N 1
ATOM 2326 C CA . GLY A 1 295 ? -6.695 -11.571 -4.314 1.00 28.89 295 GLY A CA 1
ATOM 2327 C C . GLY A 1 295 ? -5.307 -10.952 -4.367 1.00 29.44 295 GLY A C 1
ATOM 2328 O O . GLY A 1 295 ? -4.479 -11.391 -5.176 1.00 27.09 295 GLY A O 1
ATOM 2329 N N . TRP A 1 296 ? -5.015 -9.976 -3.514 1.00 25.87 296 TRP A N 1
ATOM 2330 C CA . TRP A 1 296 ? -3.685 -9.389 -3.481 1.00 23.73 296 TRP A CA 1
ATOM 2331 C C . TRP A 1 296 ? -2.652 -10.382 -2.956 1.00 24.44 296 TRP A C 1
ATOM 2332 O O . TRP A 1 296 ? -2.933 -11.187 -2.063 1.00 23.31 296 TRP A O 1
ATOM 2343 N N . LYS A 1 297 ? -1.445 -10.311 -3.511 1.00 22.17 297 LYS A N 1
ATOM 2344 C CA . LYS A 1 297 ? -0.285 -10.941 -2.902 1.00 24.86 297 LYS A CA 1
ATOM 2345 C C . LYS A 1 297 ? 0.966 -10.206 -3.346 1.00 23.26 297 LYS A C 1
ATOM 2346 O O . LYS A 1 297 ? 1.021 -9.688 -4.470 1.00 27.05 297 LYS A O 1
ATOM 2352 N N . PRO A 1 298 ? 1.986 -10.147 -2.498 1.00 21.38 298 PRO A N 1
ATOM 2353 C CA . PRO A 1 298 ? 3.239 -9.501 -2.903 1.00 21.92 298 PRO A CA 1
ATOM 2354 C C . PRO A 1 298 ? 3.930 -10.301 -3.995 1.00 26.21 298 PRO A C 1
ATOM 2355 O O . PRO A 1 298 ? 3.975 -11.532 -3.958 1.00 26.60 298 PRO A O 1
ATOM 2359 N N . ARG A 1 299 ? 4.445 -9.588 -4.989 1.00 22.73 299 ARG A N 1
ATOM 2360 C CA . ARG A 1 299 ? 5.224 -10.220 -6.045 1.00 25.37 299 ARG A CA 1
ATOM 2361 C C . ARG A 1 299 ? 6.665 -10.464 -5.625 1.00 27.70 299 ARG A C 1
ATOM 2362 O O . ARG A 1 299 ? 7.344 -11.300 -6.227 1.00 23.26 299 ARG A O 1
ATOM 2370 N N . MET A 1 300 ? 7.166 -9.708 -4.658 1.00 23.55 300 MET A N 1
ATOM 2371 C CA . MET A 1 300 ? 8.530 -9.843 -4.170 1.00 25.12 300 MET A CA 1
ATOM 2372 C C . MET A 1 300 ? 8.531 -10.139 -2.676 1.00 26.35 300 MET A C 1
ATOM 2373 O O . MET A 1 300 ? 7.811 -9.490 -1.908 1.00 20.28 300 MET A O 1
ATOM 2378 N N . ASN A 1 301 ? 9.372 -11.079 -2.250 1.00 19.56 301 ASN A N 1
ATOM 2379 C CA . ASN A 1 301 ? 9.519 -11.279 -0.818 1.00 22.97 301 ASN A CA 1
ATOM 2380 C C . ASN A 1 301 ? 10.438 -10.190 -0.258 1.00 19.54 301 ASN A C 1
ATOM 2381 O O . ASN A 1 301 ? 10.906 -9.309 -0.988 1.00 22.09 301 ASN A O 1
ATOM 2386 N N . SER A 1 302 ? 10.706 -10.244 1.052 1.00 20.83 302 SER A N 1
ATOM 2387 C CA . SER A 1 302 ? 11.453 -9.165 1.704 1.00 18.51 302 SER A CA 1
ATOM 2388 C C . SER A 1 302 ? 12.840 -8.985 1.096 1.00 21.97 302 SER A C 1
ATOM 2389 O O . SER A 1 302 ? 13.275 -7.852 0.845 1.00 20.76 302 SER A O 1
ATOM 2392 N N . TYR A 1 303 ? 13.550 -10.092 0.855 1.00 23.63 303 TYR A N 1
ATOM 2393 C CA . TYR A 1 303 ? 14.905 -10.016 0.310 1.00 22.77 303 TYR A CA 1
ATOM 2394 C C . TYR A 1 303 ? 14.903 -9.419 -1.087 1.00 18.32 303 TYR A C 1
ATOM 2395 O O . TYR A 1 303 ? 15.738 -8.569 -1.408 1.00 18.31 303 TYR A O 1
ATOM 2404 N N . GLU A 1 304 ? 13.971 -9.858 -1.929 1.00 20.63 304 GLU A N 1
ATOM 2405 C CA . GLU A 1 304 ? 13.853 -9.303 -3.270 1.00 21.55 304 GLU A CA 1
ATOM 2406 C C . GLU A 1 304 ? 13.470 -7.830 -3.231 1.00 23.62 304 GLU A C 1
ATOM 2407 O O . GLU A 1 304 ? 13.980 -7.033 -4.025 1.00 18.05 304 GLU A O 1
ATOM 2413 N N . ALA A 1 305 ? 12.564 -7.449 -2.322 1.00 21.41 305 ALA A N 1
ATOM 2414 C CA . ALA A 1 305 ? 12.168 -6.046 -2.230 1.00 21.49 305 ALA A CA 1
ATOM 2415 C C . ALA A 1 305 ? 13.345 -5.173 -1.801 1.00 21.80 305 ALA A C 1
ATOM 2416 O O . ALA A 1 305 ? 13.545 -4.076 -2.337 1.00 21.25 305 ALA A O 1
ATOM 2418 N N . VAL A 1 306 ? 14.125 -5.639 -0.821 1.00 19.35 306 VAL A N 1
ATOM 2419 C CA . VAL A 1 306 ? 15.328 -4.916 -0.409 1.00 21.49 306 VAL A CA 1
ATOM 2420 C C . VAL A 1 306 ? 16.300 -4.782 -1.580 1.00 24.62 306 VAL A C 1
ATOM 2421 O O . VAL A 1 306 ? 16.801 -3.689 -1.881 1.00 20.02 306 VAL A O 1
ATOM 2425 N N . ARG A 1 307 ? 16.577 -5.894 -2.267 1.00 21.87 307 ARG A N 1
ATOM 2426 C CA . ARG A 1 307 ? 17.548 -5.847 -3.357 1.00 24.22 307 ARG A CA 1
ATOM 2427 C C . ARG A 1 307 ? 17.082 -4.915 -4.478 1.00 25.08 307 ARG A C 1
ATOM 2428 O O . ARG A 1 307 ? 17.872 -4.123 -5.018 1.00 26.60 307 ARG A O 1
ATOM 2436 N N . LYS A 1 308 ? 15.793 -4.975 -4.827 1.00 23.65 308 LYS A N 1
ATOM 2437 C CA . LYS A 1 308 ? 15.265 -4.088 -5.857 1.00 24.12 308 LYS A CA 1
ATOM 2438 C C . LYS A 1 308 ? 15.335 -2.624 -5.426 1.00 30.74 308 LYS A C 1
ATOM 2439 O O . LYS A 1 308 ? 15.666 -1.747 -6.237 1.00 30.01 308 LYS A O 1
ATOM 2445 N N . THR A 1 309 ? 14.995 -2.334 -4.168 1.00 22.19 309 THR A N 1
ATOM 2446 C CA . THR A 1 309 ? 15.058 -0.953 -3.686 1.00 23.57 309 THR A CA 1
ATOM 2447 C C . THR A 1 309 ? 16.480 -0.413 -3.776 1.00 27.07 309 THR A C 1
ATOM 2448 O O . THR A 1 309 ? 16.700 0.717 -4.227 1.00 28.09 309 THR A O 1
ATOM 2452 N N . VAL A 1 310 ? 17.460 -1.204 -3.329 1.00 23.30 310 VAL A N 1
ATOM 2453 C CA . VAL A 1 310 ? 18.851 -0.764 -3.398 1.00 31.03 310 VAL A CA 1
ATOM 2454 C C . VAL A 1 310 ? 19.249 -0.479 -4.839 1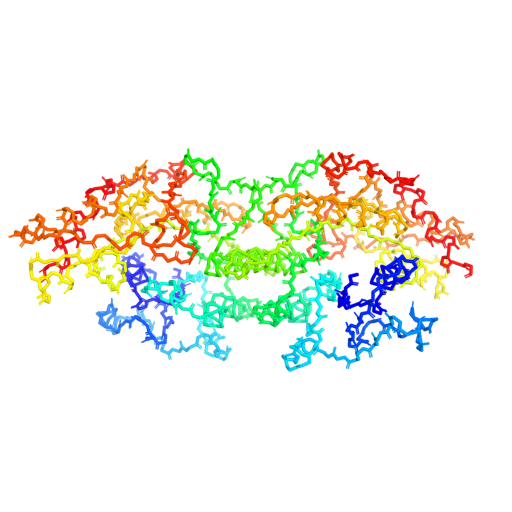.00 35.63 310 VAL A C 1
ATOM 2455 O O . VAL A 1 310 ? 19.812 0.580 -5.151 1.00 34.58 310 VAL A O 1
ATOM 2459 N N . ARG A 1 311 ? 18.961 -1.420 -5.741 1.00 31.23 311 ARG A N 1
ATOM 2460 C CA . ARG A 1 311 ? 19.300 -1.205 -7.141 1.00 29.75 311 ARG A CA 1
ATOM 2461 C C . ARG A 1 311 ? 18.649 0.066 -7.679 1.00 36.62 311 ARG A C 1
ATOM 2462 O O . ARG A 1 311 ? 19.309 0.878 -8.335 1.00 42.52 311 ARG A O 1
ATOM 2470 N N . GLU A 1 312 ? 17.361 0.273 -7.388 1.00 34.16 312 GLU A N 1
ATOM 2471 C CA . GLU A 1 312 ? 16.684 1.485 -7.852 1.00 42.34 312 GLU A CA 1
ATOM 2472 C C . GLU A 1 312 ? 17.344 2.741 -7.299 1.00 45.92 312 GLU A C 1
ATOM 2473 O O . GLU A 1 312 ? 17.494 3.740 -8.011 1.00 48.47 312 GLU A O 1
ATOM 2479 N N . MET A 1 313 ? 17.721 2.719 -6.022 1.00 40.26 313 MET A N 1
ATOM 2480 C CA . MET A 1 313 ? 18.291 3.907 -5.399 1.00 47.77 313 MET A CA 1
ATOM 2481 C C . MET A 1 313 ? 19.689 4.214 -5.923 1.00 47.16 313 MET A C 1
ATOM 2482 O O . MET A 1 313 ? 20.092 5.380 -5.941 1.00 54.36 313 MET A O 1
ATOM 2487 N N . LEU A 1 314 ? 20.451 3.195 -6.329 1.00 46.20 314 LEU A N 1
ATOM 2488 C CA . LEU A 1 314 ? 21.783 3.453 -6.874 1.00 46.66 314 LEU A CA 1
ATOM 2489 C C . LEU A 1 314 ? 21.781 3.900 -8.339 1.00 54.73 314 LEU A C 1
ATOM 2490 O O . LEU A 1 314 ? 22.759 4.518 -8.777 1.00 57.83 314 LEU A O 1
ATOM 2495 N N . GLU A 1 315 ? 20.726 3.625 -9.102 1.00 55.12 315 GLU A N 1
ATOM 2496 C CA . GLU A 1 315 ? 20.677 4.074 -10.500 1.00 60.55 315 GLU A CA 1
ATOM 2497 C C . GLU A 1 315 ? 20.502 5.588 -10.622 1.00 58.60 315 GLU A C 1
ATOM 2498 O O . GLU A 1 315 ? 19.684 6.192 -9.925 1.00 64.02 315 GLU A O 1
ATOM 2504 N N . MET B 1 1 ? 4.463 6.428 50.408 1.00 26.44 1 MET B N 1
ATOM 2505 C CA . MET B 1 1 ? 4.629 6.774 49.001 1.00 27.39 1 MET B CA 1
ATOM 2506 C C . MET B 1 1 ? 3.902 8.083 48.691 1.00 24.58 1 MET B C 1
ATOM 2507 O O . MET B 1 1 ? 2.868 8.377 49.293 1.00 23.15 1 MET B O 1
ATOM 2512 N N . ARG B 1 2 ? 4.461 8.898 47.802 1.00 21.48 2 ARG B N 1
ATOM 2513 C CA . ARG B 1 2 ? 3.833 10.153 47.413 1.00 20.21 2 ARG B CA 1
ATOM 2514 C C . ARG B 1 2 ? 3.129 9.982 46.069 1.00 21.83 2 ARG B C 1
ATOM 2515 O O . ARG B 1 2 ? 3.729 9.508 45.087 1.00 20.84 2 ARG B O 1
ATOM 2523 N N . VAL B 1 3 ? 1.842 10.335 46.046 1.00 15.73 3 VAL B N 1
ATOM 2524 C CA . VAL B 1 3 ? 0.996 10.117 44.883 1.00 19.16 3 VAL B CA 1
ATOM 2525 C C . VAL B 1 3 ? 0.251 11.396 44.523 1.00 18.78 3 VAL B C 1
ATOM 2526 O O . VAL B 1 3 ? -0.047 12.247 45.369 1.00 18.56 3 VAL B O 1
ATOM 2530 N N . LEU B 1 4 ? -0.018 11.535 43.236 1.00 15.90 4 LEU B N 1
ATOM 2531 C CA . LEU B 1 4 ? -0.839 12.603 42.690 1.00 14.55 4 LEU B CA 1
ATOM 2532 C C . LEU B 1 4 ? -2.118 11.970 42.170 1.00 17.11 4 LEU B C 1
ATOM 2533 O O . LEU B 1 4 ? -2.052 10.999 41.425 1.00 15.82 4 LEU B O 1
ATOM 2538 N N . VAL B 1 5 ? -3.271 12.499 42.553 1.00 16.02 5 VAL B N 1
ATOM 2539 C CA . VAL B 1 5 ? -4.539 12.062 41.983 1.00 11.16 5 VAL B CA 1
ATOM 2540 C C . VAL B 1 5 ? -5.089 13.202 41.135 1.00 14.36 5 VAL B C 1
ATOM 2541 O O . VAL B 1 5 ? -5.597 14.190 41.673 1.00 13.55 5 VAL B O 1
ATOM 2545 N N . THR B 1 6 ? -5.010 13.075 39.812 1.00 13.34 6 THR B N 1
ATOM 2546 C CA . THR B 1 6 ? -5.683 14.052 38.965 1.00 13.70 6 THR B CA 1
ATOM 2547 C C . THR B 1 6 ? -7.172 13.733 38.956 1.00 14.99 6 THR B C 1
ATOM 2548 O O . THR B 1 6 ? -7.575 12.565 38.988 1.00 13.99 6 THR B O 1
ATOM 2552 N N . GLY B 1 7 ? -7.991 14.777 38.928 1.00 14.70 7 GLY B N 1
ATOM 2553 C CA . GLY B 1 7 ? -9.414 14.597 39.129 1.00 14.90 7 GLY B CA 1
ATOM 2554 C C . GLY B 1 7 ? -9.775 14.134 40.520 1.00 16.46 7 GLY B C 1
ATOM 2555 O O . GLY B 1 7 ? -10.865 13.575 40.733 1.00 17.50 7 GLY B O 1
ATOM 2556 N N . GLY B 1 8 ? -8.894 14.371 41.488 1.00 14.07 8 GLY B N 1
ATOM 2557 C CA . GLY B 1 8 ? -9.108 13.880 42.827 1.00 12.17 8 GLY B CA 1
ATOM 2558 C C . GLY B 1 8 ? -10.258 14.529 43.571 1.00 15.83 8 GLY B C 1
ATOM 2559 O O . GLY B 1 8 ? -10.587 14.059 44.663 1.00 14.67 8 GLY B O 1
ATOM 2560 N N . ALA B 1 9 ? -10.870 15.594 43.037 1.00 13.09 9 ALA B N 1
ATOM 2561 C CA . ALA B 1 9 ? -12.050 16.159 43.684 1.00 17.96 9 ALA B CA 1
ATOM 2562 C C . ALA B 1 9 ? -13.347 15.641 43.071 1.00 20.87 9 ALA B C 1
ATOM 2563 O O . ALA B 1 9 ? -14.434 16.085 43.466 1.00 17.92 9 ALA B O 1
ATOM 2565 N N . GLY B 1 10 ? -13.256 14.722 42.111 1.00 17.14 10 GLY B N 1
ATOM 2566 C CA . GLY B 1 10 ? -14.420 14.161 41.457 1.00 15.03 10 GLY B CA 1
ATOM 2567 C C . GLY B 1 10 ? -14.989 12.999 42.239 1.00 16.00 10 GLY B C 1
ATOM 2568 O O . GLY B 1 10 ? -14.650 12.775 43.402 1.00 12.47 10 GLY B O 1
ATOM 2569 N N . PHE B 1 11 ? -15.846 12.226 41.566 1.00 12.92 11 PHE B N 1
ATOM 2570 C CA . PHE B 1 11 ? -16.578 11.151 42.220 1.00 12.91 11 PHE B CA 1
ATOM 2571 C C . PHE B 1 11 ? -15.609 10.034 42.597 1.00 12.59 11 PHE B C 1
ATOM 2572 O O . PHE B 1 11 ? -15.359 9.796 43.781 1.00 13.36 11 PHE B O 1
ATOM 2580 N N . ILE B 1 12 ? -15.040 9.350 41.609 1.00 15.33 12 ILE B N 1
ATOM 2581 C CA . ILE B 1 12 ? -14.121 8.259 41.928 1.00 12.37 12 ILE B CA 1
ATOM 2582 C C . ILE B 1 12 ? -12.872 8.786 42.619 1.00 15.90 12 ILE B C 1
ATOM 2583 O O . ILE B 1 12 ? -12.390 8.192 43.593 1.00 13.58 12 ILE B O 1
ATOM 2588 N N . GLY B 1 13 ? -12.311 9.884 42.106 1.00 13.34 13 GLY B N 1
ATOM 2589 C CA . GLY B 1 13 ? -11.062 10.391 42.641 1.00 13.21 13 GLY B CA 1
ATOM 2590 C C . GLY B 1 13 ? -11.121 10.723 44.123 1.00 14.95 13 GLY B C 1
ATOM 2591 O O . GLY B 1 13 ? -10.159 10.486 44.851 1.00 14.95 13 GLY B O 1
ATOM 2592 N N . SER B 1 14 ? -12.230 11.308 44.590 1.00 13.77 14 SER B N 1
ATOM 2593 C CA . SER B 1 14 ? -12.269 11.710 46.000 1.00 13.73 14 SER B CA 1
ATOM 2594 C C . SER B 1 14 ? -12.359 10.500 46.913 1.00 16.85 14 SER B C 1
ATOM 2595 O O . SER B 1 14 ? -11.781 10.499 48.004 1.00 14.43 14 SER B O 1
ATOM 2598 N N . HIS B 1 15 ? -13.086 9.461 46.491 1.00 15.01 15 HIS B N 1
ATOM 2599 C CA . HIS B 1 15 ? -13.094 8.211 47.252 1.00 14.33 15 HIS B CA 1
ATOM 2600 C C . HIS B 1 15 ? -11.719 7.563 47.256 1.00 13.71 15 HIS B C 1
ATOM 2601 O O . HIS B 1 15 ? -11.286 6.979 48.263 1.00 13.68 15 HIS B O 1
ATOM 2608 N N . LEU B 1 16 ? -11.018 7.643 46.123 1.00 15.22 16 LEU B N 1
ATOM 2609 C CA . LEU B 1 16 ? -9.656 7.123 46.056 1.00 14.52 16 LEU B CA 1
ATOM 2610 C C . LEU B 1 16 ? -8.737 7.900 46.993 1.00 16.75 16 LEU B C 1
ATOM 2611 O O . LEU B 1 16 ? -7.915 7.306 47.714 1.00 17.84 16 LEU B O 1
ATOM 2616 N N . VAL B 1 17 ? -8.869 9.224 46.992 1.00 13.88 17 VAL B N 1
ATOM 2617 C CA . VAL B 1 17 ? -8.130 10.071 47.925 1.00 13.30 17 VAL B CA 1
ATOM 2618 C C . VAL B 1 17 ? -8.401 9.646 49.362 1.00 13.97 17 VAL B C 1
ATOM 2619 O O . VAL B 1 17 ? -7.472 9.522 50.166 1.00 17.86 17 VAL B O 1
ATOM 2623 N N . ASP B 1 18 ? -9.679 9.462 49.718 1.00 12.88 18 ASP B N 1
ATOM 2624 C CA . ASP B 1 18 ? -10.014 8.973 51.062 1.00 16.30 18 ASP B CA 1
ATOM 2625 C C . ASP B 1 18 ? -9.201 7.730 51.406 1.00 19.69 18 ASP B C 1
ATOM 2626 O O . ASP B 1 18 ? -8.523 7.671 52.442 1.00 19.14 18 ASP B O 1
ATOM 2631 N N . ARG B 1 19 ? -9.229 6.741 50.516 1.00 19.06 19 ARG B N 1
ATOM 2632 C CA . ARG B 1 19 ? -8.544 5.478 50.779 1.00 15.10 19 ARG B CA 1
ATOM 2633 C C . ARG B 1 19 ? -7.030 5.659 50.896 1.00 17.13 19 ARG B C 1
ATOM 2634 O O . ARG B 1 19 ? -6.398 5.112 51.804 1.00 19.38 19 ARG B O 1
ATOM 2642 N N . LEU B 1 20 ? -6.422 6.408 49.976 1.00 16.24 20 LEU B N 1
ATOM 2643 C CA . LEU B 1 20 ? -4.975 6.617 50.035 1.00 16.71 20 LEU B CA 1
ATOM 2644 C C . LEU B 1 20 ? -4.581 7.376 51.300 1.00 18.38 20 LEU B C 1
ATOM 2645 O O . LEU B 1 20 ? -3.542 7.089 51.908 1.00 18.12 20 LEU B O 1
ATOM 2650 N N . MET B 1 21 ? -5.381 8.372 51.692 1.00 15.15 21 MET B N 1
ATOM 2651 C CA . MET B 1 21 ? -5.077 9.121 52.907 1.00 17.85 21 MET B CA 1
ATOM 2652 C C . MET B 1 21 ? -5.150 8.213 54.126 1.00 20.12 21 MET B C 1
ATOM 2653 O O . MET B 1 21 ? -4.289 8.281 55.008 1.00 21.60 21 MET B O 1
ATOM 2658 N N . GLU B 1 22 ? -6.162 7.337 54.175 1.00 18.40 22 GLU B N 1
ATOM 2659 C CA . GLU B 1 22 ? -6.313 6.419 55.297 1.00 21.90 22 GLU B CA 1
ATOM 2660 C C . GLU B 1 22 ? -5.201 5.381 55.360 1.00 26.36 22 GLU B C 1
ATOM 2661 O O . GLU B 1 22 ? -4.878 4.902 56.454 1.00 27.58 22 GLU B O 1
ATOM 2667 N N . GLU B 1 23 ? -4.544 5.084 54.242 1.00 21.49 23 GLU B N 1
ATOM 2668 C CA . GLU B 1 23 ? -3.444 4.131 54.238 1.00 20.81 23 GLU B CA 1
ATOM 2669 C C . GLU B 1 23 ? -2.084 4.795 54.404 1.00 23.73 23 GLU B C 1
ATOM 2670 O O . GLU B 1 23 ? -1.056 4.133 54.229 1.00 27.74 23 GLU B O 1
ATOM 2676 N N . GLY B 1 24 ? -2.054 6.077 54.759 1.00 24.31 24 GLY B N 1
ATOM 2677 C CA . GLY B 1 24 ? -0.807 6.746 55.060 1.00 23.30 24 GLY B CA 1
ATOM 2678 C C . GLY B 1 24 ? -0.003 7.219 53.872 1.00 23.33 24 GLY B C 1
ATOM 2679 O O . GLY B 1 24 ? 1.147 7.622 54.052 1.00 23.18 24 GLY B O 1
ATOM 2680 N N . TYR B 1 25 ? -0.562 7.199 52.669 1.00 18.50 25 TYR B N 1
ATOM 2681 C CA . TYR B 1 25 ? 0.088 7.856 51.546 1.00 21.77 25 TYR B CA 1
ATOM 2682 C C . TYR B 1 25 ? 0.110 9.365 51.748 1.00 16.40 25 TYR B C 1
ATOM 2683 O O . TYR B 1 25 ? -0.790 9.942 52.359 1.00 18.81 25 TYR B O 1
ATOM 2692 N N . LYS B 1 26 ? 1.120 10.010 51.175 1.00 18.08 26 LYS B N 1
ATOM 2693 C CA . LYS B 1 26 ? 1.106 11.458 51.007 1.00 15.93 26 LYS B CA 1
ATOM 2694 C C . LYS B 1 26 ? 0.395 11.759 49.695 1.00 16.47 26 LYS B C 1
ATOM 2695 O O . LYS B 1 26 ? 0.854 11.327 48.632 1.00 21.85 26 LYS B O 1
ATOM 2701 N N . VAL B 1 27 ? -0.709 12.499 49.762 1.00 16.17 27 VAL B N 1
ATOM 2702 C CA . VAL B 1 27 ? -1.610 12.659 48.624 1.00 15.36 27 VAL B CA 1
ATOM 2703 C C . VAL B 1 27 ? -1.628 14.115 48.177 1.00 17.38 27 VAL B C 1
ATOM 2704 O O . VAL B 1 27 ? -1.855 15.030 48.988 1.00 17.42 27 VAL B O 1
ATOM 2708 N N . ARG B 1 28 ? -1.400 14.323 46.890 1.00 15.76 28 ARG B N 1
ATOM 2709 C CA . ARG B 1 28 ? -1.666 15.591 46.227 1.00 14.97 28 ARG B CA 1
ATOM 2710 C C . ARG B 1 28 ? -2.813 15.388 45.245 1.00 13.89 28 ARG B C 1
ATOM 2711 O O . ARG B 1 28 ? -2.854 14.381 44.533 1.00 18.17 28 ARG B O 1
ATOM 2719 N N . VAL B 1 29 ? -3.770 16.306 45.248 1.00 15.37 29 VAL B N 1
ATOM 2720 C CA . VAL B 1 29 ? -4.890 16.297 44.311 1.00 14.15 29 VAL B CA 1
ATOM 2721 C C . VAL B 1 29 ? -4.672 17.411 43.302 1.00 15.80 29 VAL B C 1
ATOM 2722 O O . VAL B 1 29 ? -4.266 18.513 43.675 1.00 15.73 29 VAL B O 1
ATOM 2726 N N . LEU B 1 30 ? -4.914 17.123 42.025 1.00 15.85 30 LEU B N 1
ATOM 2727 C CA . LEU B 1 30 ? -4.972 18.150 40.992 1.00 13.72 30 LEU B CA 1
ATOM 2728 C C . LEU B 1 30 ? -6.361 18.115 40.371 1.00 13.50 30 LEU B C 1
ATOM 2729 O O . LEU B 1 30 ? -6.760 17.099 39.797 1.00 16.02 30 LEU B O 1
ATOM 2734 N N . ASP B 1 31 ? -7.099 19.212 40.490 1.00 15.05 31 ASP B N 1
ATOM 2735 C CA . ASP B 1 31 ? -8.458 19.234 39.955 1.00 14.86 31 ASP B CA 1
ATOM 2736 C C . ASP B 1 31 ? -8.833 20.680 39.656 1.00 15.86 31 ASP B C 1
ATOM 2737 O O . ASP B 1 31 ? -8.525 21.563 40.453 1.00 21.05 31 ASP B O 1
ATOM 2742 N N . ASP B 1 32 ? -9.464 20.927 38.506 1.00 19.39 32 ASP B N 1
ATOM 2743 C CA . ASP B 1 32 ? -9.880 22.292 38.168 1.00 19.10 32 ASP B CA 1
ATOM 2744 C C . ASP B 1 32 ? -11.285 22.620 38.657 1.00 23.44 32 ASP B C 1
ATOM 2745 O O . ASP B 1 32 ? -11.774 23.729 38.396 1.00 21.17 32 ASP B O 1
ATOM 2750 N N . LEU B 1 33 ? -11.936 21.668 39.332 1.00 17.83 33 LEU B N 1
ATOM 2751 C CA . LEU B 1 33 ? -13.301 21.792 39.854 1.00 19.18 33 LEU B CA 1
ATOM 2752 C C . LEU B 1 33 ? -14.294 22.114 38.748 1.00 22.68 33 LEU B C 1
ATOM 2753 O O . LEU B 1 33 ? -15.331 22.741 38.993 1.00 20.44 33 LEU B O 1
ATOM 2758 N N . SER B 1 34 ? -13.998 21.655 37.527 1.00 19.46 34 SER B N 1
ATOM 2759 C CA . SER B 1 34 ? -14.970 21.784 36.448 1.00 22.38 34 SER B CA 1
ATOM 2760 C C . SER B 1 34 ? -16.166 20.863 36.666 1.00 23.64 34 SER B C 1
ATOM 2761 O O . SER B 1 34 ? -17.285 21.221 36.297 1.00 20.67 34 SER B O 1
ATOM 2764 N N . ALA B 1 35 ? -15.971 19.703 37.304 1.00 19.80 35 ALA B N 1
ATOM 2765 C CA . ALA B 1 35 ? -17.109 18.854 37.651 1.00 18.00 35 ALA B CA 1
ATOM 2766 C C . ALA 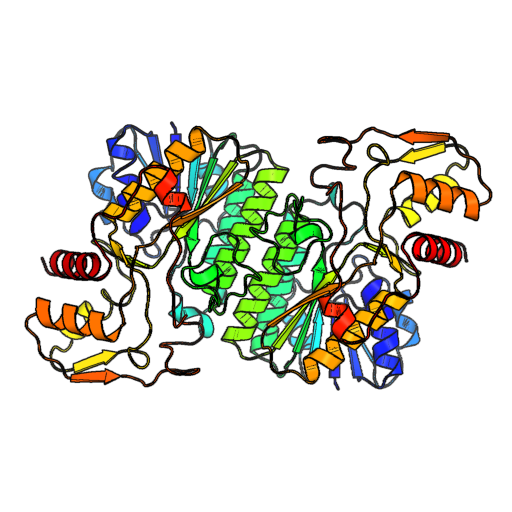B 1 35 ? -17.018 18.384 39.100 1.00 21.53 35 ALA B C 1
ATOM 2767 O O . ALA B 1 35 ? -18.036 18.108 39.742 1.00 29.03 35 ALA B O 1
ATOM 2769 N N . GLY B 1 36 ? -15.811 18.280 39.630 1.00 24.70 36 GLY B N 1
ATOM 2770 C CA . GLY B 1 36 ? -15.645 17.882 41.009 1.00 22.21 36 GLY B CA 1
ATOM 2771 C C . GLY B 1 36 ? -15.958 19.035 41.946 1.00 23.62 36 GLY B C 1
ATOM 2772 O O . GLY B 1 36 ? -16.336 20.128 41.536 1.00 25.42 36 GLY B O 1
ATOM 2773 N N . SER B 1 37 ? -15.802 18.784 43.239 1.00 23.46 37 SER B N 1
ATOM 2774 C CA . SER B 1 37 ? -16.164 19.808 44.211 1.00 24.82 37 SER B CA 1
ATOM 2775 C C . SER B 1 37 ? -15.227 19.736 45.404 1.00 24.62 37 SER B C 1
ATOM 2776 O O . SER B 1 37 ? -14.819 18.646 45.813 1.00 21.96 37 SER B O 1
ATOM 2779 N N . LEU B 1 38 ? -14.884 20.911 45.947 1.00 25.41 38 LEU B N 1
ATOM 2780 C CA . LEU B 1 38 ? -14.062 20.959 47.149 1.00 26.29 38 LEU B CA 1
ATOM 2781 C C . LEU B 1 38 ? -14.665 20.162 48.294 1.00 24.05 38 LEU B C 1
ATOM 2782 O O . LEU B 1 38 ? -13.922 19.549 49.062 1.00 24.83 38 LEU B O 1
ATOM 2787 N N . LYS B 1 39 ? -16.000 20.120 48.393 1.00 18.63 39 LYS B N 1
ATOM 2788 C CA . LYS B 1 39 ? -16.665 19.391 49.475 1.00 26.77 39 LYS B CA 1
ATOM 2789 C C . LYS B 1 39 ? -16.251 17.927 49.529 1.00 23.83 39 LYS B C 1
ATOM 2790 O O . LYS B 1 39 ? -16.273 17.318 50.602 1.00 24.15 39 LYS B O 1
ATOM 2796 N N . ASN B 1 40 ? -15.913 17.334 48.384 1.00 20.86 40 ASN B N 1
ATOM 2797 C CA . ASN B 1 40 ? -15.564 15.917 48.344 1.00 18.68 40 ASN B CA 1
ATOM 2798 C C . ASN B 1 40 ? -14.243 15.602 49.036 1.00 20.54 40 ASN B C 1
ATOM 2799 O O . ASN B 1 40 ? -14.004 14.437 49.357 1.00 21.01 40 ASN B O 1
ATOM 2804 N N . ILE B 1 41 ? -13.377 16.593 49.270 1.00 18.99 41 ILE B N 1
ATOM 2805 C CA . ILE B 1 41 ? -12.056 16.318 49.838 1.00 23.54 41 ILE B CA 1
ATOM 2806 C C . ILE B 1 41 ? -11.661 17.340 50.900 1.00 24.80 41 ILE B C 1
ATOM 2807 O O . ILE B 1 41 ? -10.555 17.264 51.452 1.00 22.03 41 ILE B O 1
ATOM 2812 N N . GLU B 1 42 ? -12.551 18.291 51.215 1.00 25.47 42 GLU B N 1
ATOM 2813 C CA . GLU B 1 42 ? -12.143 19.407 52.073 1.00 28.75 42 GLU B CA 1
ATOM 2814 C C . GLU B 1 42 ? -11.727 18.921 53.458 1.00 26.38 42 GLU B C 1
ATOM 2815 O O . GLU B 1 42 ? -10.885 19.547 54.103 1.00 27.83 42 GLU B O 1
ATOM 2821 N N . GLY B 1 43 ? -12.279 17.792 53.916 1.00 24.29 43 GLY B N 1
ATOM 2822 C CA . GLY B 1 43 ? -11.933 17.250 55.218 1.00 27.46 43 GLY B CA 1
ATOM 2823 C C . GLY B 1 43 ? -10.465 16.928 55.397 1.00 26.23 43 GLY B C 1
ATOM 2824 O O . GLY B 1 43 ? -9.996 16.836 56.534 1.00 24.09 43 GLY B O 1
ATOM 2825 N N . TRP B 1 44 ? -9.719 16.781 54.308 1.00 20.51 44 TRP B N 1
ATOM 2826 C CA . TRP B 1 44 ? -8.301 16.475 54.416 1.00 20.56 44 TRP B CA 1
ATOM 2827 C C . TRP B 1 44 ? -7.422 17.712 54.464 1.00 20.37 44 TRP B C 1
ATOM 2828 O O . TRP B 1 44 ? -6.230 17.586 54.755 1.00 23.88 44 TRP B O 1
ATOM 2839 N N . LEU B 1 45 ? -7.956 18.887 54.152 1.00 23.74 45 LEU B N 1
ATOM 2840 C CA . LEU B 1 45 ? -7.154 20.101 54.240 1.00 29.92 45 LEU B CA 1
ATOM 2841 C C . LEU B 1 45 ? -6.756 20.345 55.687 1.00 25.44 45 LEU B C 1
ATOM 2842 O O . LEU B 1 45 ? -7.574 20.220 56.599 1.00 32.78 45 LEU B O 1
ATOM 2847 N N . GLY B 1 46 ? -5.488 20.670 55.896 1.00 29.71 46 GLY B N 1
ATOM 2848 C CA . GLY B 1 46 ? -4.915 20.754 57.218 1.00 29.45 46 GLY B CA 1
ATOM 2849 C C . GLY B 1 46 ? -4.176 19.506 57.658 1.00 34.91 46 GLY B C 1
ATOM 2850 O O . GLY B 1 46 ? -3.300 19.595 58.530 1.00 32.76 46 GLY B O 1
ATOM 2851 N N . ASN B 1 47 ? -4.498 18.349 57.083 1.00 21.33 47 ASN B N 1
ATOM 2852 C CA . ASN B 1 47 ? -3.670 17.169 57.281 1.00 24.41 47 ASN B CA 1
ATOM 2853 C C . ASN B 1 47 ? -2.312 17.406 56.630 1.00 26.14 47 ASN B C 1
ATOM 2854 O O . ASN B 1 47 ? -2.231 17.837 55.474 1.00 25.99 47 ASN B O 1
ATOM 2859 N N . GLU B 1 48 ? -1.240 17.121 57.364 1.00 23.47 48 GLU B N 1
ATOM 2860 C CA . GLU B 1 48 ? 0.089 17.394 56.829 1.00 31.03 48 GLU B CA 1
ATOM 2861 C C . GLU B 1 48 ? 0.438 16.517 55.632 1.00 24.38 48 GLU B C 1
ATOM 2862 O O . GLU B 1 48 ? 1.401 16.824 54.922 1.00 24.38 48 GLU B O 1
ATOM 2868 N N . ASN B 1 49 ? -0.324 15.455 55.377 1.00 18.24 49 ASN B N 1
ATOM 2869 C CA . ASN B 1 49 ? -0.049 14.553 54.272 1.00 20.40 49 ASN B CA 1
ATOM 2870 C C . ASN B 1 49 ? -0.851 14.884 53.016 1.00 21.11 49 ASN B C 1
ATOM 2871 O O . ASN B 1 49 ? -0.791 14.121 52.048 1.00 19.40 49 ASN B O 1
ATOM 2876 N N . PHE B 1 50 ? -1.576 16.002 52.997 1.00 15.31 50 PHE B N 1
ATOM 2877 C CA . PHE B 1 50 ? -2.510 16.300 51.917 1.00 19.60 50 PHE B CA 1
ATOM 2878 C C . PHE B 1 50 ? -2.242 17.674 51.312 1.00 18.87 50 PHE B C 1
ATOM 2879 O O . PHE B 1 50 ? -2.005 18.650 52.030 1.00 17.41 50 PHE B O 1
ATOM 2887 N N . GLU B 1 51 ? -2.298 17.749 49.984 1.00 16.78 51 GLU B N 1
ATOM 2888 C CA . GLU B 1 51 ? -2.184 19.028 49.292 1.00 16.01 51 GLU B CA 1
ATOM 2889 C C . GLU B 1 51 ? -3.195 19.074 48.154 1.00 18.18 51 GLU B C 1
ATOM 2890 O O . GLU B 1 51 ? -3.422 18.067 47.485 1.00 16.66 51 GLU B O 1
ATOM 2896 N N . PHE B 1 52 ? -3.852 20.211 47.980 1.00 16.90 52 PHE B N 1
ATOM 2897 C CA . PHE B 1 52 ? -4.803 20.406 46.895 1.00 16.77 52 PHE B CA 1
ATOM 2898 C C . PHE B 1 52 ? -4.270 21.457 45.933 1.00 20.79 52 PHE B C 1
ATOM 2899 O O . PHE B 1 52 ? -3.837 22.529 46.363 1.00 19.77 52 PHE B O 1
ATOM 2907 N N . ILE B 1 53 ? -4.299 21.149 44.640 1.00 18.20 53 ILE B N 1
ATOM 2908 C CA . ILE B 1 53 ? -3.934 22.090 43.594 1.00 18.81 53 ILE B CA 1
ATOM 2909 C C . ILE B 1 53 ? -5.147 22.249 42.695 1.00 20.93 53 ILE B C 1
ATOM 2910 O O . ILE B 1 53 ? -5.543 21.302 41.990 1.00 13.81 53 ILE B O 1
ATOM 2915 N N . LYS B 1 54 ? -5.720 23.448 42.694 1.00 18.67 54 LYS B N 1
ATOM 2916 C CA . LYS B 1 54 ? -6.780 23.776 41.751 1.00 19.65 54 LYS B CA 1
ATOM 2917 C C . LYS B 1 54 ? -6.105 24.259 40.477 1.00 17.88 54 LYS B C 1
ATOM 2918 O O . LYS B 1 54 ? -5.548 25.358 40.438 1.00 22.02 54 LYS B O 1
ATOM 2924 N N . GLY B 1 55 ? -6.177 23.453 39.430 1.00 19.60 55 GLY B N 1
ATOM 2925 C CA . GLY B 1 55 ? -5.481 23.761 38.200 1.00 15.64 55 GLY B CA 1
ATOM 2926 C C . GLY B 1 55 ? -6.058 22.948 37.068 1.00 18.52 55 GLY B C 1
ATOM 2927 O O . GLY B 1 55 ? -6.497 21.811 37.256 1.00 20.85 55 GLY B O 1
ATOM 2928 N N . ASP B 1 56 ? -6.058 23.543 35.888 1.00 20.57 56 ASP B N 1
ATOM 2929 C CA . ASP B 1 56 ? -6.525 22.908 34.665 1.00 19.95 56 ASP B CA 1
ATOM 2930 C C . ASP B 1 56 ? -5.341 22.210 34.008 1.00 20.23 56 ASP B C 1
ATOM 2931 O O . ASP B 1 56 ? -4.297 22.831 33.795 1.00 21.10 56 ASP B O 1
ATOM 2936 N N . MET B 1 57 ? -5.494 20.915 33.710 1.00 15.89 57 MET B N 1
ATOM 2937 C CA . MET B 1 57 ? -4.401 20.156 33.106 1.00 15.09 57 MET B CA 1
ATOM 2938 C C . MET B 1 57 ? -4.105 20.561 31.670 1.00 16.92 57 MET B C 1
ATOM 2939 O O . MET B 1 57 ? -3.149 20.043 31.084 1.00 17.57 57 MET B O 1
ATOM 2944 N N . ARG B 1 58 ? -4.904 21.448 31.078 1.00 15.44 58 ARG B N 1
ATOM 2945 C CA . ARG B 1 58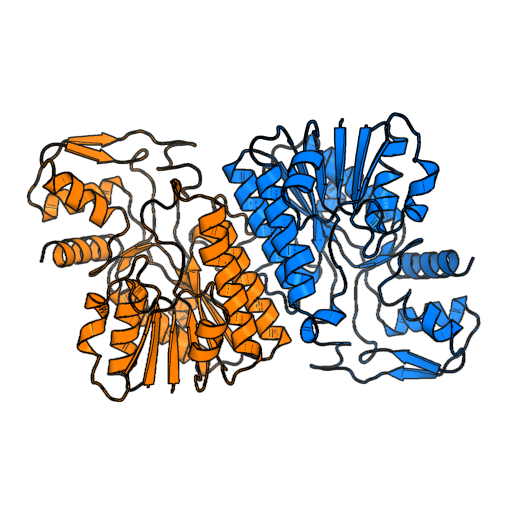 ? -4.484 22.080 29.827 1.00 19.41 58 ARG B CA 1
ATOM 2946 C C . ARG B 1 58 ? -3.279 22.984 30.032 1.00 22.47 58 ARG B C 1
ATOM 2947 O O . ARG B 1 58 ? -2.625 23.354 29.054 1.00 23.48 58 ARG B O 1
ATOM 2955 N N . ASP B 1 59 ? -3.001 23.372 31.278 1.00 19.11 59 ASP B N 1
ATOM 2956 C CA . ASP B 1 59 ? -1.888 24.247 31.635 1.00 21.45 59 ASP B CA 1
ATOM 2957 C C . ASP B 1 59 ? -0.671 23.389 31.954 1.00 23.96 59 ASP B C 1
ATOM 2958 O O . ASP B 1 59 ? -0.605 22.771 33.021 1.00 21.57 59 ASP B O 1
ATOM 2963 N N . VAL B 1 60 ? 0.324 23.410 31.066 1.00 21.01 60 VAL B N 1
ATOM 2964 C CA . VAL B 1 60 ? 1.478 22.540 31.243 1.00 21.61 60 VAL B CA 1
ATOM 2965 C C . VAL B 1 60 ? 2.250 22.898 32.507 1.00 24.49 60 VAL B C 1
ATOM 2966 O O . VAL B 1 60 ? 2.784 22.012 33.179 1.00 19.61 60 VAL B O 1
ATOM 2970 N N . GLU B 1 61 ? 2.308 24.188 32.867 1.00 23.86 61 GLU B N 1
ATOM 2971 C CA . GLU B 1 61 ? 3.068 24.586 34.054 1.00 20.57 61 GLU B CA 1
ATOM 2972 C C . GLU B 1 61 ? 2.488 23.990 35.330 1.00 21.86 61 GLU B C 1
ATOM 2973 O O . GLU B 1 61 ? 3.239 23.522 36.195 1.00 24.54 61 GLU B O 1
ATOM 2979 N N . ILE B 1 62 ? 1.158 23.995 35.471 1.00 20.62 62 ILE B N 1
ATOM 2980 C CA . ILE B 1 62 ? 0.566 23.460 36.695 1.00 18.90 62 ILE B CA 1
ATOM 2981 C C . ILE B 1 62 ? 0.743 21.942 36.754 1.00 18.94 62 ILE B C 1
ATOM 2982 O O . ILE B 1 62 ? 0.951 21.377 37.835 1.00 21.24 62 ILE B O 1
ATOM 2987 N N . VAL B 1 63 ? 0.681 21.259 35.608 1.00 17.73 63 VAL B N 1
ATOM 2988 C CA . VAL B 1 63 ? 0.910 19.812 35.594 1.00 16.50 63 VAL B CA 1
ATOM 2989 C C . VAL B 1 63 ? 2.349 19.507 35.993 1.00 21.02 63 VAL B C 1
ATOM 2990 O O . VAL B 1 63 ? 2.612 18.604 36.799 1.00 19.42 63 VAL B O 1
ATOM 2994 N N . SER B 1 64 ? 3.301 20.274 35.453 1.00 18.16 64 SER B N 1
ATOM 2995 C CA . SER B 1 64 ? 4.701 20.084 35.822 1.00 22.42 64 SER B CA 1
ATOM 2996 C C . SER B 1 64 ? 4.906 20.315 37.312 1.00 21.35 64 SER B C 1
ATOM 2997 O O . SER B 1 64 ? 5.645 19.573 37.974 1.00 22.58 64 SER B O 1
ATOM 3000 N N . LYS B 1 65 ? 4.240 21.326 37.864 1.00 19.12 65 LYS B N 1
ATOM 3001 C CA . LYS B 1 65 ? 4.328 21.549 39.302 1.00 20.29 65 LYS B CA 1
ATOM 3002 C C . LYS B 1 65 ? 3.734 20.374 40.072 1.00 17.82 65 LYS B C 1
ATOM 3003 O O . LYS B 1 65 ? 4.300 19.922 41.075 1.00 19.54 65 LYS B O 1
ATOM 3009 N N . ALA B 1 66 ? 2.630 19.822 39.574 1.00 16.08 66 ALA B N 1
ATOM 3010 C CA . ALA B 1 66 ? 1.911 18.800 40.323 1.00 17.95 66 ALA B CA 1
ATOM 3011 C C . ALA B 1 66 ? 2.648 17.465 40.350 1.00 17.82 66 ALA B C 1
ATOM 3012 O O . ALA B 1 66 ? 2.465 16.693 41.300 1.00 14.95 66 ALA B O 1
ATOM 3014 N N . VAL B 1 67 ? 3.466 17.156 39.332 1.00 16.18 67 VAL B N 1
ATOM 3015 C CA . VAL B 1 67 ? 4.192 15.878 39.367 1.00 13.80 67 VAL B CA 1
ATOM 3016 C C . VAL B 1 67 ? 5.504 15.937 40.145 1.00 16.25 67 VAL B C 1
ATOM 3017 O O . VAL B 1 67 ? 6.151 14.894 40.336 1.00 18.02 67 VAL B O 1
ATOM 3021 N N . LYS B 1 68 ? 5.929 17.107 40.598 1.00 19.94 68 LYS B N 1
ATOM 3022 C CA . LYS B 1 68 ? 7.202 17.199 41.307 1.00 23.68 68 LYS B CA 1
ATOM 3023 C C . LYS B 1 68 ? 7.151 16.425 42.623 1.00 22.50 68 LYS B C 1
ATOM 3024 O O . LYS B 1 68 ? 6.170 16.510 43.365 1.00 19.85 68 LYS B O 1
ATOM 3030 N N . ASP B 1 69 ? 8.200 15.641 42.887 1.00 26.29 69 ASP B N 1
ATOM 3031 C CA . ASP B 1 69 ? 8.363 14.896 44.146 1.00 22.12 69 ASP B CA 1
ATOM 3032 C C . ASP B 1 69 ? 7.282 13.840 44.341 1.00 25.83 69 ASP B C 1
ATOM 3033 O O . ASP B 1 69 ? 6.942 13.490 45.473 1.00 27.27 69 ASP B O 1
ATOM 3038 N N . VAL B 1 70 ? 6.740 13.315 43.250 1.00 23.23 70 VAL B N 1
ATOM 3039 C CA . VAL B 1 70 ? 5.663 12.333 43.295 1.00 21.36 70 VAL B CA 1
ATOM 3040 C C . VAL B 1 70 ? 6.204 10.996 42.804 1.00 17.93 70 VAL B C 1
ATOM 3041 O O . VAL B 1 70 ? 7.003 10.945 41.861 1.00 21.14 70 VAL B O 1
ATOM 3045 N N . ASP B 1 71 ? 5.791 9.920 43.461 1.00 16.89 71 ASP B N 1
ATOM 3046 C CA . ASP B 1 71 ? 6.210 8.585 43.059 1.00 17.47 71 ASP B CA 1
ATOM 3047 C C . ASP B 1 71 ? 5.223 7.927 42.111 1.00 19.19 71 ASP B C 1
ATOM 3048 O O . ASP B 1 71 ? 5.638 7.171 41.227 1.00 19.03 71 ASP B O 1
ATOM 3053 N N . ALA B 1 72 ? 3.924 8.172 42.303 1.00 17.30 72 ALA B N 1
ATOM 3054 C CA . ALA B 1 72 ? 2.890 7.541 41.488 1.00 18.35 72 ALA B CA 1
ATOM 3055 C C . ALA B 1 72 ? 1.825 8.566 41.122 1.00 18.12 72 ALA B C 1
ATOM 3056 O O . ALA B 1 72 ? 1.518 9.461 41.906 1.00 18.00 72 ALA B O 1
ATOM 3058 N N . VAL B 1 73 ? 1.263 8.437 39.922 1.00 14.40 73 VAL B N 1
ATOM 3059 C CA . VAL B 1 73 ? 0.152 9.279 39.500 1.00 15.48 73 VAL B CA 1
ATOM 3060 C C . VAL B 1 73 ? -1.053 8.393 39.226 1.00 17.93 73 VAL B C 1
ATOM 3061 O O . VAL B 1 73 ? -0.949 7.437 38.452 1.00 17.74 73 VAL B O 1
ATOM 3065 N N . PHE B 1 74 ? -2.183 8.703 39.861 1.00 12.15 74 PHE B N 1
ATOM 3066 C CA . PHE B 1 74 ? -3.493 8.147 39.518 1.00 14.06 74 PHE B CA 1
ATOM 3067 C C . PHE B 1 74 ? -4.212 9.196 38.671 1.00 13.48 74 PHE B C 1
ATOM 3068 O O . PHE B 1 74 ? -4.626 10.243 39.188 1.00 14.51 74 PHE B O 1
ATOM 3076 N N . HIS B 1 75 ? -4.364 8.923 37.378 1.00 10.08 75 HIS B N 1
ATOM 3077 C CA . HIS B 1 75 ? -4.861 9.907 36.415 1.00 12.04 75 HIS B CA 1
ATOM 3078 C C . HIS B 1 75 ? -6.348 9.648 36.195 1.00 14.05 75 HIS B C 1
ATOM 3079 O O . HIS B 1 75 ? -6.734 8.850 35.352 1.00 13.00 75 HIS B O 1
ATOM 3086 N N . LEU B 1 76 ? -7.190 10.332 36.976 1.00 11.71 76 LEU B N 1
ATOM 3087 C CA . LEU B 1 76 ? -8.636 10.162 36.898 1.00 11.95 76 LEU B CA 1
ATOM 3088 C C . LEU B 1 76 ? -9.352 11.366 36.312 1.00 16.94 76 LEU B C 1
ATOM 3089 O O . LEU B 1 76 ? -10.566 11.289 36.082 1.00 18.42 76 LEU B O 1
ATOM 3094 N N . ALA B 1 77 ? -8.647 12.468 36.068 1.00 14.63 77 ALA B N 1
ATOM 3095 C CA . ALA B 1 77 ? -9.274 13.613 35.432 1.00 16.60 77 ALA B CA 1
ATOM 3096 C C . ALA B 1 77 ? -9.676 13.238 34.009 1.00 17.45 77 ALA B C 1
ATOM 3097 O O . ALA B 1 77 ? -8.871 12.692 33.253 1.00 15.85 77 ALA B O 1
ATOM 3099 N N . ALA B 1 78 ? -10.922 13.533 33.652 1.00 17.10 78 ALA B N 1
ATOM 3100 C CA . ALA B 1 78 ? -11.428 13.324 32.300 1.00 19.14 78 ALA B CA 1
ATOM 3101 C C . ALA B 1 78 ? -12.687 14.168 32.162 1.00 21.31 78 ALA B C 1
ATOM 3102 O O . ALA B 1 78 ? -13.132 14.807 33.116 1.00 19.49 78 ALA B O 1
ATOM 3104 N N . ASN B 1 79 ? -13.231 14.193 30.943 1.00 20.13 79 ASN B N 1
ATOM 3105 C CA . ASN B 1 79 ? -14.544 14.751 30.641 1.00 23.12 79 ASN B CA 1
ATOM 3106 C C . ASN B 1 79 ? -15.580 14.199 31.602 1.00 26.03 79 ASN B C 1
ATOM 3107 O O . ASN B 1 79 ? -15.501 13.030 32.006 1.00 25.52 79 ASN B O 1
ATOM 3112 N N . PRO B 1 80 ? -16.576 14.985 31.979 1.00 33.90 80 PRO B N 1
ATOM 3113 C CA . PRO B 1 80 ? -17.535 14.487 32.963 1.00 33.27 80 PRO B CA 1
ATOM 3114 C C . PRO B 1 80 ? -18.438 13.434 32.346 1.00 38.47 80 PRO B C 1
ATOM 3115 O O . PRO B 1 80 ? -18.626 13.379 31.125 1.00 34.76 80 PRO B O 1
ATOM 3119 N N . GLU B 1 81 ? -18.935 12.543 33.211 1.00 34.42 81 GLU B N 1
ATOM 3120 C CA . GLU B 1 81 ? -19.765 11.420 32.794 1.00 41.67 81 GLU B CA 1
ATOM 3121 C C . GLU B 1 81 ? -21.215 11.836 32.591 1.00 44.40 81 GLU B C 1
ATOM 3122 O O . GLU B 1 81 ? -22.017 11.032 32.100 1.00 47.88 81 GLU B O 1
ATOM 3128 N N . VAL B 1 82 ? -21.558 13.063 32.983 1.00 44.07 82 VAL B N 1
ATOM 3129 C CA . VAL B 1 82 ? -22.907 13.596 32.822 1.00 52.34 82 VAL B CA 1
ATOM 3130 C C . VAL B 1 82 ? -23.187 13.849 31.348 1.00 54.16 82 VAL B C 1
ATOM 3131 O O . VAL B 1 82 ? -22.503 14.657 30.705 1.00 50.25 82 VAL B O 1
ATOM 3135 N N . ARG B 1 83 ? -24.206 13.170 30.816 1.00 54.99 83 ARG B N 1
ATOM 3136 C CA . ARG B 1 83 ? -24.636 13.321 29.429 1.00 58.91 83 ARG B CA 1
ATOM 3137 C C . ARG B 1 83 ? -23.483 13.344 28.429 1.00 51.39 83 ARG B C 1
ATOM 3138 O O . ARG B 1 83 ? -23.230 14.372 27.790 1.00 44.05 83 ARG B O 1
ATOM 3146 N N . ILE B 1 84 ? -22.795 12.210 28.265 1.00 47.51 84 ILE B N 1
ATOM 3147 C CA . ILE B 1 84 ? -21.621 12.200 27.404 1.00 44.71 84 ILE B CA 1
ATOM 3148 C C . ILE B 1 84 ? -22.030 12.230 25.935 1.00 47.21 84 ILE B C 1
ATOM 3149 O O . ILE B 1 84 ? -21.225 12.607 25.073 1.00 48.52 84 ILE B O 1
ATOM 3154 N N . GLY B 1 85 ? -23.299 11.941 25.639 1.00 44.09 85 GLY B N 1
ATOM 3155 C CA . GLY B 1 85 ? -23.753 11.961 24.258 1.00 45.42 85 GLY B CA 1
ATOM 3156 C C . GLY B 1 85 ? -23.754 13.359 23.667 1.00 42.72 85 GLY B C 1
ATOM 3157 O O . GLY B 1 85 ? -23.495 13.544 22.474 1.00 48.23 85 GLY B O 1
ATOM 3158 N N . SER B 1 86 ? -24.070 14.355 24.485 1.00 44.16 86 SER B N 1
ATOM 3159 C CA . SER B 1 86 ? -24.187 15.743 24.051 1.00 54.12 86 SER B CA 1
ATOM 3160 C C . SER B 1 86 ? -22.882 16.523 24.171 1.00 44.66 86 SER B C 1
ATOM 3161 O O . SER B 1 86 ? -22.866 17.723 23.879 1.00 51.45 86 SER B O 1
ATOM 3164 N N . GLN B 1 87 ? -21.790 15.883 24.576 1.00 36.32 87 GLN B N 1
ATOM 3165 C CA . GLN B 1 87 ? -20.523 16.585 24.691 1.00 33.49 87 GLN B CA 1
ATOM 3166 C C . GLN B 1 87 ? -19.845 16.622 23.329 1.00 29.34 87 GLN B C 1
ATOM 3167 O O . GLN B 1 87 ? -19.897 15.652 22.570 1.00 27.45 87 GLN B O 1
ATOM 3173 N N . SER B 1 88 ? -19.227 17.761 23.017 1.00 31.72 88 SER B N 1
ATOM 3174 C CA . SER B 1 88 ? -18.686 17.993 21.687 1.00 27.50 88 SER B CA 1
ATOM 3175 C C . SER B 1 88 ? -17.375 17.246 21.510 1.00 26.56 88 SER B C 1
ATOM 3176 O O . SER B 1 88 ? -16.690 16.936 22.486 1.00 25.65 88 SER B O 1
ATOM 3179 N N . PRO B 1 89 ? -16.997 16.941 20.269 1.00 25.66 89 PRO B N 1
ATOM 3180 C CA . PRO B 1 89 ? -15.723 16.237 20.073 1.00 23.46 89 PRO B CA 1
ATOM 3181 C C . PRO B 1 89 ? -14.534 17.023 20.591 1.00 23.33 89 PRO B C 1
ATOM 3182 O O . PRO B 1 89 ? -13.593 16.434 21.125 1.00 20.21 89 PRO B O 1
ATOM 3186 N N . GLU B 1 90 ? -14.556 18.346 20.460 1.00 21.55 90 GLU B N 1
ATOM 3187 C CA . GLU B 1 90 ? -13.430 19.147 20.917 1.00 18.75 90 GLU B CA 1
ATOM 3188 C C . GLU B 1 90 ? -13.239 19.013 22.421 1.00 22.18 90 GLU B C 1
ATOM 3189 O O . GLU B 1 90 ? -12.109 18.863 22.904 1.00 22.21 90 GLU B O 1
ATOM 3195 N N . LEU B 1 91 ? -14.336 19.061 23.179 1.00 19.45 91 LEU B N 1
ATOM 3196 C CA . LEU B 1 91 ? -14.225 18.906 24.624 1.00 24.30 91 LEU B CA 1
ATOM 3197 C C . LEU B 1 91 ? -13.673 17.531 24.975 1.00 19.69 91 LEU B C 1
ATOM 3198 O O . LEU B 1 91 ? -12.824 17.400 25.867 1.00 20.91 91 LEU B O 1
ATOM 3203 N N . LEU B 1 92 ? -14.151 16.494 24.286 1.00 19.32 92 LEU B N 1
ATOM 3204 C CA . LEU B 1 92 ? -13.698 15.143 24.587 1.00 20.06 92 LEU B CA 1
ATOM 3205 C C . LEU B 1 92 ? -12.226 14.972 24.255 1.00 18.15 92 LEU B C 1
ATOM 3206 O O . LEU B 1 92 ? -11.475 14.373 25.037 1.00 19.97 92 LEU B O 1
ATOM 3211 N N . TYR B 1 93 ? -11.787 15.511 23.118 1.00 15.39 93 TYR B N 1
ATOM 3212 C CA . TYR B 1 93 ? -10.373 15.426 22.767 1.00 20.23 93 TYR B CA 1
ATOM 3213 C C . TYR B 1 93 ? -9.527 16.148 23.809 1.00 16.69 93 TYR B C 1
ATOM 3214 O O . TYR B 1 93 ? -8.557 15.592 24.316 1.00 16.20 93 TYR B O 1
ATOM 3223 N N . GLU B 1 94 ? -9.920 17.366 24.188 1.00 15.94 94 GLU B N 1
ATOM 3224 C CA . GLU B 1 94 ? -9.116 18.133 25.133 1.00 20.50 94 GLU B CA 1
ATOM 3225 C C . GLU B 1 94 ? -9.039 17.451 26.493 1.00 18.68 94 GLU B C 1
ATOM 3226 O O . GLU B 1 94 ? -7.955 17.354 27.074 1.00 15.50 94 GLU B O 1
ATOM 3232 N N . THR B 1 95 ? -10.166 16.955 27.013 1.00 13.69 95 THR B N 1
ATOM 3233 C CA . THR B 1 95 ? -10.182 16.376 28.354 1.00 16.40 95 THR B CA 1
ATOM 3234 C C . THR B 1 95 ? -9.782 14.907 28.396 1.00 18.52 95 THR B C 1
ATOM 3235 O O . THR B 1 95 ? -9.752 14.326 29.490 1.00 17.53 95 THR B O 1
ATOM 3239 N N . ASN B 1 96 ? -9.535 14.265 27.252 1.00 19.18 96 ASN B N 1
ATOM 3240 C CA . ASN B 1 96 ? -9.006 12.906 27.300 1.00 16.89 96 ASN B CA 1
ATOM 3241 C C . ASN B 1 96 ? -7.632 12.783 26.670 1.00 16.59 96 ASN B C 1
ATOM 3242 O O . ASN B 1 96 ? -6.713 12.256 27.311 1.00 20.38 96 ASN B O 1
ATOM 3247 N N . VAL B 1 97 ? -7.454 13.254 25.438 1.00 13.92 97 VAL B N 1
ATOM 3248 C CA . VAL B 1 97 ? -6.164 13.113 24.777 1.00 14.14 97 VAL B CA 1
ATOM 3249 C C . VAL B 1 97 ? -5.210 14.205 25.222 1.00 16.84 97 VAL B C 1
ATOM 3250 O O . VAL B 1 97 ? -4.066 13.927 25.602 1.00 18.19 97 VAL B O 1
ATOM 3254 N N . LEU B 1 98 ? -5.649 15.462 25.142 1.00 14.60 98 LEU B N 1
ATOM 3255 C CA . LEU B 1 98 ? -4.734 16.578 25.367 1.00 17.44 98 LEU B CA 1
ATOM 3256 C C . LEU B 1 98 ? -4.187 16.581 26.790 1.00 15.78 98 LEU B C 1
ATOM 3257 O O . LEU B 1 98 ? -2.975 16.727 26.995 1.00 16.73 98 LEU B O 1
ATOM 3262 N N . ILE B 1 99 ? -5.057 16.442 27.795 1.00 13.34 99 ILE B N 1
ATOM 3263 C CA . ILE B 1 99 ? -4.525 16.569 29.149 1.00 16.43 99 ILE B CA 1
ATOM 3264 C C . ILE B 1 99 ? -3.722 15.331 29.521 1.00 15.57 99 ILE B C 1
ATOM 3265 O O . ILE B 1 99 ? -2.784 15.408 30.328 1.00 14.05 99 ILE B O 1
ATOM 3270 N N . THR B 1 100 ? -4.041 14.179 28.932 1.00 12.61 100 THR B N 1
ATOM 3271 C CA . THR B 1 100 ? -3.195 13.010 29.171 1.00 13.08 100 THR B CA 1
ATOM 3272 C C . THR B 1 100 ? -1.829 13.215 28.539 1.00 14.16 100 THR B C 1
ATOM 3273 O O . THR B 1 100 ? -0.802 12.873 29.133 1.00 14.75 100 THR B O 1
ATOM 3277 N N . TYR B 1 101 ? -1.799 13.788 27.336 1.00 14.00 101 TYR B N 1
ATOM 3278 C CA . TYR B 1 101 ? -0.535 14.113 26.683 1.00 14.37 101 TYR B CA 1
ATOM 3279 C C . TYR B 1 101 ? 0.296 15.068 27.538 1.00 15.18 101 TYR B C 1
ATOM 3280 O O . TYR B 1 101 ? 1.508 14.871 27.720 1.00 15.81 101 TYR B O 1
ATOM 3289 N N . ASN B 1 102 ? -0.347 16.116 28.068 1.00 13.45 102 ASN B N 1
ATOM 3290 C CA . ASN B 1 102 ? 0.348 17.029 28.981 1.00 14.53 102 ASN B CA 1
ATOM 3291 C C . ASN B 1 102 ? 0.894 16.282 30.195 1.00 14.46 102 ASN B C 1
ATOM 3292 O O . ASN B 1 102 ? 2.046 16.492 30.594 1.00 15.46 102 ASN B O 1
ATOM 3297 N N . LEU B 1 103 ? 0.087 15.397 30.786 1.00 13.09 103 LEU B N 1
ATOM 3298 C CA . LEU B 1 103 ? 0.561 14.610 31.919 1.00 12.09 103 LEU B CA 1
ATOM 3299 C C . LEU B 1 103 ? 1.791 13.797 31.549 1.00 12.35 103 LEU B C 1
ATOM 3300 O O . LEU B 1 103 ? 2.772 13.765 32.294 1.00 12.09 103 LEU B O 1
ATOM 3305 N N . LEU B 1 104 ? 1.760 13.130 30.394 1.00 13.67 104 LEU B N 1
ATOM 3306 C CA . LEU B 1 104 ? 2.870 12.254 30.028 1.00 14.68 104 LEU B CA 1
ATOM 3307 C C . LEU B 1 104 ? 4.154 13.050 29.799 1.00 17.25 104 LEU B C 1
ATOM 3308 O O . LEU B 1 104 ? 5.250 12.614 30.191 1.00 18.72 104 LEU B O 1
ATOM 3313 N N . ASN B 1 105 ? 4.036 14.225 29.176 1.00 14.64 105 ASN B N 1
ATOM 3314 C CA . ASN B 1 105 ? 5.217 15.061 28.979 1.00 18.65 105 ASN B CA 1
ATOM 3315 C C . ASN B 1 105 ? 5.749 15.578 30.303 1.00 19.31 105 ASN B C 1
ATOM 3316 O O . ASN B 1 105 ? 6.966 15.725 30.464 1.00 20.33 105 ASN B O 1
ATOM 3321 N N . ALA B 1 106 ? 4.865 15.856 31.264 1.00 16.87 106 ALA B N 1
ATOM 3322 C CA . ALA B 1 106 ? 5.360 16.244 32.584 1.00 14.34 106 ALA B CA 1
ATOM 3323 C C . ALA B 1 106 ? 6.048 15.070 33.274 1.00 21.59 106 ALA B C 1
ATOM 3324 O O . ALA B 1 106 ? 7.074 15.243 33.940 1.00 19.26 106 ALA B O 1
ATOM 3326 N N . VAL B 1 107 ? 5.516 13.865 33.087 1.00 17.60 107 VAL B N 1
ATOM 3327 C CA . VAL B 1 107 ? 6.032 12.690 33.779 1.00 22.59 107 VAL B CA 1
ATOM 3328 C C . VAL B 1 107 ? 7.418 12.321 33.261 1.00 24.07 107 VAL B C 1
ATOM 3329 O O . VAL B 1 107 ? 8.288 11.887 34.027 1.00 24.04 107 VAL B O 1
ATOM 3333 N N . ARG B 1 108 ? 7.661 12.490 31.961 1.00 21.33 108 ARG B N 1
ATOM 3334 C CA . ARG B 1 108 ? 8.963 12.043 31.463 1.00 27.96 108 ARG B CA 1
ATOM 3335 C C . ARG B 1 108 ? 10.120 12.825 32.077 1.00 27.48 108 ARG B C 1
ATOM 3336 O O . ARG B 1 108 ? 11.237 12.304 32.145 1.00 34.89 108 ARG B O 1
ATOM 3344 N N . ASN B 1 109 ? 9.868 14.030 32.582 1.00 27.53 109 ASN B N 1
ATOM 3345 C CA . ASN B 1 109 ? 10.869 14.849 33.252 1.00 28.36 109 ASN B CA 1
ATOM 3346 C C . ASN B 1 109 ? 10.683 14.869 34.769 1.00 34.50 109 ASN B C 1
ATOM 3347 O O . ASN B 1 109 ? 10.847 15.913 35.400 1.00 34.83 109 ASN B O 1
ATOM 3352 N N . SER B 1 110 ? 10.213 13.761 35.342 1.00 27.54 110 SER B N 1
ATOM 3353 C CA . SER B 1 110 ? 9.953 13.662 36.772 1.00 25.24 110 SER B CA 1
ATOM 3354 C C . SER B 1 110 ? 10.533 12.389 37.383 1.00 27.25 110 SER B C 1
ATOM 3355 O O . SER B 1 110 ? 11.197 11.599 36.711 1.00 24.04 110 SER B O 1
ATOM 3358 N N . GLY B 1 111 ? 10.219 12.161 38.650 1.00 26.14 111 GLY B N 1
ATOM 3359 C CA . GLY B 1 111 ? 10.525 10.936 39.358 1.00 27.60 111 GLY B CA 1
ATOM 3360 C C . GLY B 1 111 ? 9.358 9.970 39.403 1.00 22.74 111 GLY B C 1
ATOM 3361 O O . GLY B 1 111 ? 9.420 8.970 40.130 1.00 18.64 111 GLY B O 1
ATOM 3362 N N . VAL B 1 112 ? 8.269 10.261 38.686 1.00 19.40 112 VAL B N 1
ATOM 3363 C CA . VAL B 1 112 ? 7.128 9.343 38.646 1.00 18.12 112 VAL B CA 1
ATOM 3364 C C . VAL B 1 112 ? 7.548 7.983 38.115 1.00 20.88 112 VAL B C 1
ATOM 3365 O O . VAL B 1 112 ? 8.064 7.861 36.997 1.00 20.38 112 VAL B O 1
ATOM 3369 N N . LYS B 1 113 ? 7.288 6.942 38.904 1.00 16.23 113 LYS B N 1
ATOM 3370 C CA . LYS B 1 113 ? 7.575 5.573 38.506 1.00 19.18 113 LYS B CA 1
ATOM 3371 C C . LYS B 1 113 ? 6.341 4.805 38.050 1.00 20.36 113 LYS B C 1
ATOM 3372 O O . LYS B 1 113 ? 6.481 3.838 37.294 1.00 18.71 113 LYS B O 1
ATOM 3378 N N . TYR B 1 114 ? 5.150 5.190 38.498 1.00 17.14 114 TYR B N 1
ATOM 3379 C CA . TYR B 1 114 ? 3.926 4.459 38.191 1.00 18.33 114 TYR B CA 1
ATOM 3380 C C . TYR B 1 114 ? 2.844 5.446 37.781 1.00 16.81 114 TYR B C 1
ATOM 3381 O O . TYR B 1 114 ? 2.727 6.522 38.370 1.00 16.97 114 TYR B O 1
ATOM 3390 N N . LEU B 1 115 ? 2.078 5.074 36.759 1.00 13.41 115 LEU B N 1
ATOM 3391 C CA . LEU B 1 115 ? 0.915 5.820 36.305 1.00 16.22 115 LEU B CA 1
ATOM 3392 C C . LEU B 1 115 ? -0.249 4.846 36.209 1.00 14.34 115 LEU B C 1
ATOM 3393 O O . LEU B 1 115 ? -0.184 3.881 35.447 1.00 15.72 115 LEU B O 1
ATOM 3398 N N . VAL B 1 116 ? -1.301 5.100 36.970 1.00 15.42 116 VAL B N 1
ATOM 3399 C CA . VAL B 1 116 ? -2.547 4.340 36.922 1.00 14.10 116 VAL B CA 1
ATOM 3400 C C . VAL B 1 116 ? -3.579 5.171 36.177 1.00 16.63 116 VAL B C 1
ATOM 3401 O O . VAL B 1 116 ? -3.738 6.361 36.457 1.00 15.94 116 VAL B O 1
ATOM 3405 N N . PHE B 1 117 ? -4.257 4.569 35.207 1.00 13.40 117 PHE B N 1
ATOM 3406 C CA . PHE B 1 117 ? -5.216 5.282 34.372 1.00 13.68 117 PHE B CA 1
ATOM 3407 C C . PHE B 1 117 ? -6.563 4.580 34.432 1.00 13.90 117 PHE B C 1
ATOM 3408 O O . PHE B 1 117 ? -6.645 3.372 34.187 1.00 14.02 117 PHE B O 1
ATOM 3416 N N . THR B 1 1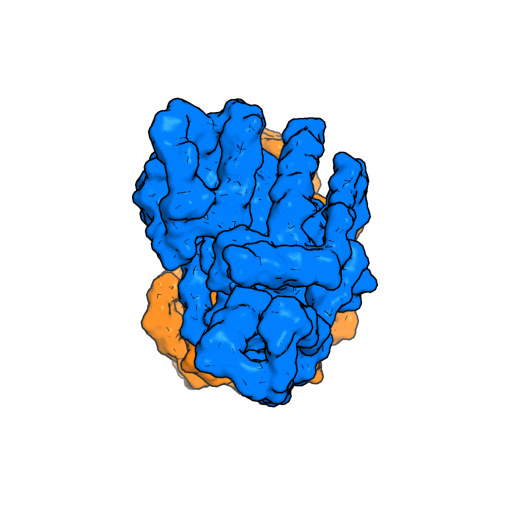18 ? -7.614 5.331 34.750 1.00 14.23 118 THR B N 1
ATOM 3417 C CA . THR B 1 118 ? -8.984 4.821 34.669 1.00 14.37 118 THR B CA 1
ATOM 3418 C C . THR B 1 118 ? -9.480 5.021 33.241 1.00 17.34 118 THR B C 1
ATOM 3419 O O . THR B 1 118 ? -9.934 6.106 32.868 1.00 15.22 118 THR B O 1
ATOM 3423 N N . SER B 1 119 ? -9.359 3.981 32.432 1.00 14.25 119 SER B N 1
ATOM 3424 C CA . SER B 1 119 ? -9.972 3.930 31.116 1.00 13.05 119 SER B CA 1
ATOM 3425 C C . SER B 1 119 ? -11.431 3.484 31.263 1.00 19.82 119 SER B C 1
ATOM 3426 O O . SER B 1 119 ? -11.973 3.404 32.367 1.00 16.88 119 SER B O 1
ATOM 3429 N N . SER B 1 120 ? -12.088 3.140 30.150 1.00 18.66 120 SER B N 1
ATOM 3430 C CA . SER B 1 120 ? -13.519 2.883 30.169 1.00 17.01 120 SER B CA 1
ATOM 3431 C C . SER B 1 120 ? -13.863 1.677 29.306 1.00 16.40 120 SER B C 1
ATOM 3432 O O . SER B 1 120 ? -13.191 1.392 28.312 1.00 15.95 120 SER B O 1
ATOM 3435 N N . SER B 1 121 ? -14.931 0.972 29.700 1.00 19.18 121 SER B N 1
ATOM 3436 C CA . SER B 1 121 ? -15.498 -0.087 28.863 1.00 18.06 121 SER B CA 1
ATOM 3437 C C . SER B 1 121 ? -15.791 0.393 27.451 1.00 20.64 121 SER B C 1
ATOM 3438 O O . SER B 1 121 ? -15.852 -0.424 26.522 1.00 21.69 121 SER B O 1
ATOM 3441 N N . THR B 1 122 ? -15.976 1.704 27.264 1.00 21.40 122 THR B N 1
ATOM 3442 C CA . THR B 1 122 ? -16.341 2.215 25.948 1.00 18.57 122 THR B CA 1
ATOM 3443 C C . THR B 1 122 ? -15.247 2.032 24.903 1.00 22.09 122 THR B C 1
ATOM 3444 O O . THR B 1 122 ? -15.533 2.155 23.710 1.00 18.80 122 THR B O 1
ATOM 3448 N N . VAL B 1 123 ? -14.005 1.751 25.305 1.00 19.84 123 VAL B N 1
ATOM 3449 C CA . VAL B 1 123 ? -12.976 1.502 24.301 1.00 18.80 123 VAL B CA 1
ATOM 3450 C C . VAL B 1 123 ? -13.303 0.255 23.509 1.00 19.86 123 VAL B C 1
ATOM 3451 O O . VAL B 1 123 ? -12.766 0.069 22.414 1.00 17.99 123 VAL B O 1
ATOM 3455 N N . TYR B 1 124 ? -14.152 -0.628 24.057 1.00 16.51 124 TYR B N 1
ATOM 3456 C CA . TYR B 1 124 ? -14.479 -1.856 23.346 1.00 20.81 124 TYR B CA 1
ATOM 3457 C C . TYR B 1 124 ? -15.555 -1.655 22.295 1.00 21.19 124 TYR B C 1
ATOM 3458 O O . TYR B 1 124 ? -15.755 -2.547 21.470 1.00 25.02 124 TYR B O 1
ATOM 3467 N N . GLY B 1 125 ? -16.253 -0.523 22.312 1.00 22.68 125 GLY B N 1
ATOM 3468 C CA . GLY B 1 125 ? -17.326 -0.358 21.362 1.00 21.67 125 GLY B CA 1
ATOM 3469 C C . GLY B 1 125 ? -18.419 -1.384 21.590 1.00 27.60 125 GLY B C 1
ATOM 3470 O O . GLY B 1 125 ? -18.664 -1.842 22.712 1.00 28.09 125 GLY B O 1
ATOM 3471 N N . ASP B 1 126 ? -19.086 -1.759 20.499 1.00 25.39 126 ASP B N 1
ATOM 3472 C CA . ASP B 1 126 ? -20.067 -2.843 20.520 1.00 27.03 126 ASP B CA 1
ATOM 3473 C C . ASP B 1 126 ? -19.330 -4.174 20.425 1.00 27.33 126 ASP B C 1
ATOM 3474 O O . ASP B 1 126 ? -19.257 -4.808 19.371 1.00 30.16 126 ASP B O 1
ATOM 3479 N N . ALA B 1 127 ? -18.788 -4.610 21.556 1.00 28.63 127 ALA B N 1
ATOM 3480 C CA . ALA B 1 127 ? -17.997 -5.831 21.573 1.00 28.52 127 ALA B CA 1
ATOM 3481 C C . ALA B 1 127 ? -18.858 -7.026 21.163 1.00 32.38 127 ALA B C 1
ATOM 3482 O O . ALA B 1 127 ? -20.000 -7.172 21.613 1.00 22.98 127 ALA B O 1
ATOM 3484 N N . LYS B 1 128 ? -18.314 -7.862 20.278 1.00 28.79 128 LYS B N 1
ATOM 3485 C CA . LYS B 1 128 ? -19.035 -9.040 19.813 1.00 28.48 128 LYS B CA 1
ATOM 3486 C C . LYS B 1 128 ? -18.940 -10.200 20.797 1.00 31.75 128 LYS B C 1
ATOM 3487 O O . LYS B 1 128 ? -19.786 -11.099 20.753 1.00 32.13 128 LYS B O 1
ATOM 3493 N N . VAL B 1 129 ? -17.924 -10.214 21.662 1.00 27.41 129 VAL B N 1
ATOM 3494 C CA . VAL B 1 129 ? -17.757 -11.228 22.700 1.00 27.03 129 VAL B CA 1
ATOM 3495 C C . VAL B 1 129 ? -18.111 -10.614 24.053 1.00 30.05 129 VAL B C 1
ATOM 3496 O O . VAL B 1 129 ? -17.554 -9.577 24.438 1.00 22.90 129 VAL B O 1
ATOM 3500 N N . ILE B 1 130 ? -19.027 -11.257 24.774 1.00 28.62 130 ILE B N 1
ATOM 3501 C CA . ILE B 1 130 ? -19.499 -10.800 26.083 1.00 30.23 130 ILE B CA 1
ATOM 3502 C C . ILE B 1 130 ? -19.583 -12.008 27.014 1.00 33.12 130 ILE B C 1
ATOM 3503 O O . ILE B 1 130 ? -20.165 -13.032 26.630 1.00 28.30 130 ILE B O 1
ATOM 3508 N N . PRO B 1 131 ? -18.992 -11.963 28.226 1.00 35.26 131 PRO B N 1
ATOM 3509 C CA . PRO B 1 131 ? -18.211 -10.854 28.806 1.00 27.80 131 PRO B CA 1
ATOM 3510 C C . PRO B 1 131 ? -16.951 -10.576 27.999 1.00 24.25 131 PRO B C 1
ATOM 3511 O O . PRO B 1 131 ? -16.299 -11.479 27.485 1.00 26.96 131 PRO B O 1
ATOM 3515 N N . THR B 1 132 ? -16.594 -9.304 27.881 1.00 21.86 132 THR B N 1
ATOM 3516 C CA . THR B 1 132 ? -15.540 -8.893 26.968 1.00 22.54 132 THR B CA 1
ATOM 3517 C C . THR B 1 132 ? -14.202 -8.957 27.686 1.00 21.18 132 THR B C 1
ATOM 3518 O O . THR B 1 132 ? -14.028 -8.273 28.705 1.00 20.63 132 THR B O 1
ATOM 3522 N N . PRO B 1 133 ? -13.250 -9.751 27.205 1.00 24.02 133 PRO B N 1
ATOM 3523 C CA . PRO B 1 133 ? -11.933 -9.845 27.846 1.00 24.75 133 PRO B CA 1
ATOM 3524 C C . PRO B 1 133 ? -11.003 -8.712 27.417 1.00 20.18 133 PRO B C 1
ATOM 3525 O O . PRO B 1 133 ? -11.234 -8.020 26.424 1.00 22.59 133 PRO B O 1
ATOM 3529 N N . GLU B 1 134 ? -9.911 -8.557 28.172 1.00 20.99 134 GLU B N 1
ATOM 3530 C CA . GLU B 1 134 ? -8.972 -7.466 27.896 1.00 22.25 134 GLU B CA 1
ATOM 3531 C C . GLU B 1 134 ? -8.327 -7.589 26.522 1.00 25.78 134 GLU B C 1
ATOM 3532 O O . GLU B 1 134 ? -7.983 -6.568 25.911 1.00 22.93 134 GLU B O 1
ATOM 3538 N N . ASP B 1 135 ? -8.187 -8.809 25.994 1.00 19.50 135 ASP B N 1
ATOM 3539 C CA . ASP B 1 135 ? -7.552 -8.992 24.693 1.00 22.77 135 ASP B CA 1
ATOM 3540 C C . ASP B 1 135 ? -8.552 -9.029 23.541 1.00 24.96 135 ASP B C 1
ATOM 3541 O O . ASP B 1 135 ? -8.218 -9.526 22.462 1.00 25.09 135 ASP B O 1
ATOM 3546 N N . TYR B 1 136 ? -9.765 -8.523 23.744 1.00 22.69 136 TYR B N 1
ATOM 3547 C CA . TYR B 1 136 ? -10.726 -8.412 22.660 1.00 20.38 136 TYR B CA 1
ATOM 3548 C C . TYR B 1 136 ? -10.227 -7.416 21.611 1.00 24.08 136 TYR B C 1
ATOM 3549 O O . TYR B 1 136 ? -9.763 -6.320 21.945 1.00 23.63 136 TYR B O 1
ATOM 3558 N N . ALA B 1 137 ? -10.359 -7.772 20.338 1.00 17.78 137 ALA B N 1
ATOM 3559 C CA . ALA B 1 137 ? -9.869 -6.907 19.273 1.00 20.40 137 ALA B CA 1
ATOM 3560 C C . ALA B 1 137 ? -10.488 -7.354 17.954 1.00 23.65 137 ALA B C 1
ATOM 3561 O O . ALA B 1 137 ? -11.018 -8.463 17.865 1.00 21.79 137 ALA B O 1
ATOM 3563 N N . PRO B 1 138 ? -10.458 -6.498 16.911 1.00 24.50 138 PRO B N 1
ATOM 3564 C CA . PRO B 1 138 ? -9.951 -5.114 16.858 1.00 27.86 138 PRO B CA 1
ATOM 3565 C C . PRO B 1 138 ? -10.772 -4.185 17.747 1.00 26.94 138 PRO B C 1
ATOM 3566 O O . PRO B 1 138 ? -11.995 -4.280 17.795 1.00 21.94 138 PRO B O 1
ATOM 3570 N N . LEU B 1 139 ? -10.112 -3.279 18.463 1.00 25.94 139 LEU B N 1
ATOM 3571 C CA . LEU B 1 139 ? -10.817 -2.271 19.244 1.00 22.83 139 LEU B CA 1
ATOM 3572 C C . LEU B 1 139 ? -11.419 -1.248 18.292 1.00 19.90 139 LEU B C 1
ATOM 3573 O O . LEU B 1 139 ? -10.712 -0.632 17.495 1.00 27.00 139 LEU B O 1
ATOM 3578 N N . GLU B 1 140 ? -12.731 -1.090 18.348 1.00 20.01 140 GLU B N 1
ATOM 3579 C CA . GLU B 1 140 ? -13.462 -0.265 17.393 1.00 22.51 140 GLU B CA 1
ATOM 3580 C C . GLU B 1 140 ? -14.481 0.542 18.178 1.00 22.02 140 GLU B C 1
ATOM 3581 O O . GLU B 1 140 ? -15.679 0.243 18.167 1.00 22.95 140 GLU B O 1
ATOM 3587 N N . PRO B 1 141 ? -14.028 1.556 18.921 1.00 22.03 141 PRO B N 1
ATOM 3588 C CA . PRO B 1 141 ? -14.972 2.360 19.704 1.00 18.72 141 PRO B CA 1
ATOM 3589 C C . PRO B 1 141 ? -15.969 3.038 18.775 1.00 21.93 141 PRO B C 1
ATOM 3590 O O . PRO B 1 141 ? -15.647 3.381 17.634 1.00 19.12 141 PRO B O 1
ATOM 3594 N N . ILE B 1 142 ? -17.195 3.218 19.268 1.00 18.21 142 ILE B N 1
ATOM 3595 C CA . ILE B 1 142 ? -18.276 3.764 18.451 1.00 17.79 142 ILE B CA 1
ATOM 3596 C C . ILE B 1 142 ? -18.668 5.169 18.857 1.00 20.07 142 ILE B C 1
ATOM 3597 O O . ILE B 1 142 ? -19.603 5.729 18.274 1.00 23.41 142 ILE B O 1
ATOM 3602 N N . SER B 1 143 ? -18.011 5.746 19.852 1.00 21.21 143 SER B N 1
ATOM 3603 C CA . SER B 1 143 ? -18.240 7.123 20.255 1.00 19.41 143 SER B CA 1
ATOM 3604 C C . SER B 1 143 ? -16.915 7.865 20.262 1.00 18.40 143 SER B C 1
ATOM 3605 O O . SER B 1 143 ? -15.845 7.262 20.350 1.00 19.65 143 SER B O 1
ATOM 3608 N N . VAL B 1 144 ? -16.995 9.193 20.178 1.00 21.89 144 VAL B N 1
ATOM 3609 C CA . VAL B 1 144 ? -15.786 9.992 20.330 1.00 15.48 144 VAL B CA 1
ATOM 3610 C C . VAL B 1 144 ? -15.216 9.830 21.734 1.00 19.83 144 VAL B C 1
ATOM 3611 O O . VAL B 1 144 ? -13.996 9.840 21.915 1.00 18.73 144 VAL B O 1
ATOM 3615 N N . TYR B 1 145 ? -16.075 9.667 22.749 1.00 19.44 145 TYR B N 1
ATOM 3616 C CA . TYR B 1 145 ? -15.581 9.473 24.118 1.00 22.54 145 TYR B CA 1
ATOM 3617 C C . TYR B 1 145 ? -14.791 8.170 24.248 1.00 18.71 145 TYR B C 1
ATOM 3618 O O . TYR B 1 145 ? -13.697 8.148 24.831 1.00 18.53 145 TYR B O 1
ATOM 3627 N N . GLY B 1 146 ? -15.334 7.066 23.723 1.00 14.34 146 GLY B N 1
ATOM 3628 C CA . GLY B 1 146 ? -14.605 5.806 23.787 1.00 13.61 146 GLY B CA 1
ATOM 3629 C C . GLY B 1 146 ? -13.324 5.848 22.979 1.00 15.85 146 GLY B C 1
ATOM 3630 O O . GLY B 1 146 ? -12.286 5.318 23.399 1.00 17.34 146 GLY B O 1
ATOM 3631 N N . ALA B 1 147 ? -13.375 6.497 21.812 1.00 14.97 147 ALA B N 1
ATOM 3632 C CA . ALA B 1 147 ? -12.169 6.674 21.005 1.00 16.90 147 ALA B CA 1
ATOM 3633 C C . ALA B 1 147 ? -11.129 7.518 21.735 1.00 15.32 147 ALA B C 1
ATOM 3634 O O . ALA B 1 147 ? -9.931 7.224 21.680 1.00 15.08 147 ALA B O 1
ATOM 3636 N N . ALA B 1 148 ? -11.562 8.582 22.417 1.00 14.99 148 ALA B N 1
ATOM 3637 C CA . ALA B 1 148 ? -10.605 9.430 23.128 1.00 13.83 148 ALA B CA 1
ATOM 3638 C C . ALA B 1 148 ? -9.963 8.675 24.286 1.00 15.17 148 ALA B C 1
ATOM 3639 O O . ALA B 1 148 ? -8.757 8.822 24.537 1.00 17.70 148 ALA B O 1
ATOM 3641 N N . LYS B 1 149 ? -10.740 7.832 24.983 1.00 19.80 149 LYS B N 1
ATOM 3642 C CA . LYS B 1 149 ? -10.144 7.001 26.031 1.00 16.37 149 LYS B CA 1
ATOM 3643 C C . LYS B 1 149 ? -9.112 6.044 25.456 1.00 16.04 149 LYS B C 1
ATOM 3644 O O . LYS B 1 149 ? -8.015 5.891 26.016 1.00 15.51 149 LYS B O 1
ATOM 3650 N N . LEU B 1 150 ? -9.435 5.401 24.328 1.00 14.81 150 LEU B N 1
ATOM 3651 C CA . LEU B 1 150 ? -8.472 4.487 23.718 1.00 16.19 150 LEU B CA 1
ATOM 3652 C C . LEU B 1 150 ? -7.211 5.230 23.271 1.00 15.98 150 LEU B C 1
ATOM 3653 O O . LEU B 1 150 ? -6.090 4.724 23.421 1.00 16.78 150 LEU B O 1
ATOM 3658 N N . ALA B 1 151 ? -7.373 6.439 22.727 1.00 12.07 151 ALA B N 1
ATOM 3659 C CA . ALA B 1 151 ? -6.213 7.242 22.348 1.00 12.53 151 ALA B CA 1
ATOM 3660 C C . ALA B 1 151 ? -5.326 7.528 23.549 1.00 15.09 151 ALA B C 1
ATOM 3661 O O . ALA B 1 151 ? -4.091 7.420 23.464 1.00 14.24 151 ALA B O 1
ATOM 3663 N N . ALA B 1 152 ? -5.943 7.876 24.686 1.00 13.83 152 ALA B N 1
ATOM 3664 C CA . ALA B 1 152 ? -5.170 8.090 25.907 1.00 15.94 152 ALA B CA 1
ATOM 3665 C C . ALA B 1 152 ? -4.412 6.839 26.323 1.00 15.54 152 ALA B C 1
ATOM 3666 O O . ALA B 1 152 ? -3.238 6.927 26.717 1.00 15.74 152 ALA B O 1
ATOM 3668 N N . GLU B 1 153 ? -5.064 5.667 26.270 1.00 14.29 153 GLU B N 1
ATOM 3669 C CA . GLU B 1 153 ? -4.356 4.418 26.598 1.00 14.50 153 GLU B CA 1
ATOM 3670 C C . GLU B 1 153 ? -3.124 4.243 25.724 1.00 15.77 153 GLU B C 1
ATOM 3671 O O . GLU B 1 153 ? -2.040 3.871 26.207 1.00 14.46 153 GLU B O 1
ATOM 3677 N N . ALA B 1 154 ? -3.293 4.442 24.414 1.00 12.00 154 ALA B N 1
ATOM 3678 C CA . ALA B 1 154 ? -2.178 4.237 23.497 1.00 11.75 154 ALA B CA 1
ATOM 3679 C C . ALA B 1 154 ? -1.004 5.142 23.857 1.00 15.10 154 ALA B C 1
ATOM 3680 O O . ALA B 1 154 ? 0.146 4.685 23.968 1.00 12.44 154 ALA B O 1
ATOM 3682 N N . LEU B 1 155 ? -1.280 6.439 24.050 1.00 13.77 155 LEU B N 1
ATOM 3683 C CA . LEU B 1 155 ? -0.204 7.364 24.392 1.00 15.25 155 LEU B CA 1
ATOM 3684 C C . LEU B 1 155 ? 0.503 6.945 25.668 1.00 16.51 155 LEU B C 1
ATOM 3685 O O . LEU B 1 155 ? 1.741 7.007 25.752 1.00 14.00 155 LEU B O 1
ATOM 3690 N N . ILE B 1 156 ? -0.274 6.541 26.681 1.00 11.30 156 ILE B N 1
ATOM 3691 C CA . ILE B 1 156 ? 0.310 6.097 27.942 1.00 11.05 156 ILE B CA 1
ATOM 3692 C C . ILE B 1 156 ? 1.264 4.934 27.706 1.00 13.39 156 ILE B C 1
ATOM 3693 O O . ILE B 1 156 ? 2.399 4.932 28.182 1.00 10.96 156 ILE B O 1
ATOM 3698 N N . SER B 1 157 ? 0.822 3.938 26.941 1.00 14.80 157 SER B N 1
ATOM 3699 C CA . SER B 1 157 ? 1.657 2.758 26.722 1.00 15.90 157 SER B CA 1
ATOM 3700 C C . SER B 1 157 ? 2.973 3.135 26.039 1.00 15.93 157 SER B C 1
ATOM 3701 O O . SER B 1 157 ? 4.064 2.719 26.473 1.00 17.84 157 SER B O 1
ATOM 3704 N N . GLY B 1 158 ? 2.889 3.955 24.982 1.00 18.19 158 GLY B N 1
ATOM 3705 C CA . GLY B 1 158 ? 4.099 4.338 24.258 1.00 14.09 158 GLY B CA 1
ATOM 3706 C C . GLY B 1 158 ? 5.067 5.155 25.098 1.00 17.38 158 GLY B C 1
ATOM 3707 O O . GLY B 1 158 ? 6.288 4.934 25.055 1.00 18.73 158 GLY B O 1
ATOM 3708 N N . TYR B 1 159 ? 4.543 6.109 25.876 1.00 14.27 159 TYR B N 1
ATOM 3709 C CA . TYR B 1 159 ? 5.411 6.888 26.755 1.00 17.42 159 TYR B CA 1
ATOM 3710 C C . TYR B 1 159 ? 6.016 6.015 27.832 1.00 17.77 159 TYR B C 1
ATOM 3711 O O . TYR B 1 159 ? 7.176 6.206 28.215 1.00 19.42 159 TYR B O 1
ATOM 3720 N N . ALA B 1 160 ? 5.230 5.078 28.363 1.00 13.69 160 ALA B N 1
ATOM 3721 C CA . ALA B 1 160 ? 5.739 4.205 29.406 1.00 15.82 160 ALA B CA 1
ATOM 3722 C C . ALA B 1 160 ? 6.960 3.455 28.907 1.00 18.47 160 ALA B C 1
ATOM 3723 O O . ALA B 1 160 ? 8.003 3.426 29.573 1.00 16.59 160 ALA B O 1
ATOM 3725 N N . HIS B 1 161 ? 6.863 2.885 27.704 1.00 18.91 161 HIS B N 1
ATOM 3726 C CA . HIS B 1 161 ? 7.998 2.139 27.159 1.00 20.18 161 HIS B CA 1
ATOM 3727 C C . HIS B 1 161 ? 9.160 3.054 26.791 1.00 20.80 161 HIS B C 1
ATOM 3728 O O . HIS B 1 161 ? 10.329 2.673 26.948 1.00 20.77 161 HIS B O 1
ATOM 3735 N N . THR B 1 162 ? 8.870 4.258 26.288 1.00 16.75 162 THR B N 1
ATOM 3736 C CA . THR B 1 162 ? 9.943 5.111 25.774 1.00 17.74 162 THR B CA 1
ATOM 3737 C C . THR B 1 162 ? 10.699 5.829 26.884 1.00 23.28 162 THR B C 1
ATOM 3738 O O . THR B 1 162 ? 11.913 6.035 26.773 1.00 21.90 162 THR B O 1
ATOM 3742 N N . PHE B 1 163 ? 10.013 6.208 27.957 1.00 22.10 163 PHE B N 1
ATOM 3743 C CA . PHE B 1 163 ? 10.590 7.026 29.013 1.00 19.88 163 PHE B CA 1
ATOM 3744 C C . PHE B 1 163 ? 10.636 6.297 30.348 1.00 26.25 163 PHE B C 1
ATOM 3745 O O . PHE B 1 163 ? 10.750 6.944 31.388 1.00 26.22 163 PHE B O 1
ATOM 3753 N N . ASP B 1 164 ? 10.524 4.966 30.336 1.00 22.75 164 ASP B N 1
ATOM 3754 C CA . ASP B 1 164 ? 10.879 4.105 31.470 1.00 25.42 164 ASP B CA 1
ATOM 3755 C C . ASP B 1 164 ? 10.088 4.439 32.736 1.00 26.61 164 ASP B C 1
ATOM 3756 O O . ASP B 1 164 ? 10.646 4.775 33.781 1.00 24.05 164 ASP B O 1
ATOM 3761 N N . PHE B 1 165 ? 8.772 4.320 32.639 1.00 21.98 165 PHE B N 1
ATOM 3762 C CA . PHE B 1 165 ? 7.938 4.214 33.827 1.00 18.20 165 PHE B CA 1
ATOM 3763 C C . PHE B 1 165 ? 6.927 3.115 33.556 1.00 20.10 165 PHE B C 1
ATOM 3764 O O . PHE B 1 165 ? 6.848 2.590 32.446 1.00 17.30 165 PHE B O 1
ATOM 3772 N N . ARG B 1 166 ? 6.138 2.761 34.564 1.00 16.85 166 ARG B N 1
ATOM 3773 C CA . ARG B 1 166 ? 5.222 1.638 34.440 1.00 18.25 166 ARG B CA 1
ATOM 3774 C C . ARG B 1 166 ? 3.785 2.128 34.524 1.00 20.77 166 ARG B C 1
ATOM 3775 O O . ARG B 1 166 ? 3.484 3.037 35.299 1.00 21.42 166 ARG B O 1
ATOM 3783 N N . ALA B 1 167 ? 2.904 1.523 33.726 1.00 16.01 167 ALA B N 1
ATOM 3784 C CA . ALA B 1 167 ? 1.536 2.010 33.572 1.00 17.79 167 ALA B CA 1
ATOM 3785 C C . ALA B 1 167 ? 0.553 0.886 33.818 1.00 18.36 167 ALA B C 1
ATOM 3786 O O . ALA B 1 167 ? 0.726 -0.227 33.309 1.00 16.31 167 ALA B O 1
ATOM 3788 N N . LEU B 1 168 ? -0.469 1.186 34.604 1.00 14.34 168 LEU B N 1
ATOM 3789 C CA . LEU B 1 168 ? -1.550 0.262 34.925 1.00 14.65 168 LEU B CA 1
ATOM 3790 C C . LEU B 1 168 ? -2.826 0.853 34.358 1.00 14.51 168 LEU B C 1
ATOM 3791 O O . LEU B 1 168 ? -3.304 1.884 34.839 1.00 17.73 168 LEU B O 1
ATOM 3796 N N . ILE B 1 169 ? -3.390 0.207 33.354 1.00 12.74 169 ILE B N 1
ATOM 3797 C CA . ILE B 1 169 ? -4.563 0.723 32.666 1.00 12.19 169 ILE B CA 1
ATOM 3798 C C . ILE B 1 169 ? -5.756 -0.105 33.114 1.00 15.02 169 ILE B C 1
ATOM 3799 O O . ILE B 1 169 ? -5.785 -1.322 32.903 1.00 15.33 169 ILE B O 1
ATOM 3804 N N . ILE B 1 170 ? -6.739 0.543 33.732 1.00 16.25 170 ILE B N 1
ATOM 3805 C CA . ILE B 1 170 ? -7.899 -0.134 34.311 1.00 16.83 170 ILE B CA 1
ATOM 3806 C C . ILE B 1 170 ? -9.120 0.324 33.534 1.00 15.58 170 ILE B C 1
ATOM 3807 O O . ILE B 1 170 ? -9.479 1.501 33.594 1.00 18.10 170 ILE B O 1
ATOM 3812 N N . ARG B 1 171 ? -9.758 -0.582 32.799 1.00 13.02 171 ARG B N 1
ATOM 3813 C CA . ARG B 1 171 ? -10.973 -0.239 32.054 1.00 16.93 171 ARG B CA 1
ATOM 3814 C C . ARG B 1 171 ? -12.189 -0.408 32.955 1.00 16.18 171 ARG B C 1
ATOM 3815 O O . ARG B 1 171 ? -12.554 -1.534 33.315 1.00 16.36 171 ARG B O 1
ATOM 3823 N N . LEU B 1 172 ? -12.816 0.707 33.323 1.00 13.49 172 LEU B N 1
ATOM 3824 C CA . LEU B 1 172 ? -13.947 0.678 34.241 1.00 21.00 172 LEU B CA 1
ATOM 3825 C C . LEU B 1 172 ? -15.265 0.426 33.520 1.00 20.85 172 LEU B C 1
ATOM 3826 O O . LEU B 1 172 ? -15.516 0.978 32.442 1.00 21.09 172 LEU B O 1
ATOM 3831 N N . ALA B 1 173 ? -16.121 -0.390 34.143 1.00 21.08 173 ALA B N 1
ATOM 3832 C CA . ALA B 1 173 ? -17.529 -0.462 33.779 1.00 19.49 173 ALA B CA 1
ATOM 3833 C C . ALA B 1 173 ? -18.240 0.774 34.333 1.00 25.39 173 ALA B C 1
ATOM 3834 O O . ALA B 1 173 ? -17.600 1.798 34.589 1.00 25.15 173 ALA B O 1
ATOM 3836 N N . ASN B 1 174 ? -19.550 0.703 34.539 1.00 18.20 174 ASN B N 1
ATOM 3837 C CA . ASN B 1 174 ? -20.264 1.829 35.126 1.00 21.78 174 ASN B CA 1
ATOM 3838 C C . ASN B 1 174 ? -20.050 1.812 36.634 1.00 22.54 174 ASN B C 1
ATOM 3839 O O . ASN B 1 174 ? -20.262 0.782 37.274 1.00 23.93 174 ASN B O 1
ATOM 3844 N N . ILE B 1 175 ? -19.587 2.930 37.188 1.00 19.72 175 ILE B N 1
ATOM 3845 C CA . ILE B 1 175 ? -19.275 3.055 38.610 1.00 18.24 175 ILE B CA 1
ATOM 3846 C C . ILE B 1 175 ? -20.312 3.981 39.235 1.00 20.35 175 ILE B C 1
ATOM 3847 O O . ILE B 1 175 ? -20.556 5.080 38.718 1.00 22.76 175 ILE B O 1
ATOM 3852 N N . ILE B 1 176 ? -20.930 3.548 40.337 1.00 19.07 176 ILE B N 1
ATOM 3853 C CA . ILE B 1 176 ? -21.984 4.342 40.955 1.00 16.77 176 ILE B CA 1
ATOM 3854 C C . ILE B 1 176 ? -21.777 4.389 42.465 1.00 17.18 176 ILE B C 1
ATOM 3855 O O . ILE B 1 176 ? -21.182 3.485 43.058 1.00 18.14 176 ILE B O 1
ATOM 3860 N N . GLY B 1 177 ? -22.289 5.442 43.087 1.00 18.18 177 GLY B N 1
ATOM 3861 C CA . GLY B 1 177 ? -22.214 5.560 44.530 1.00 16.41 177 GLY B CA 1
ATOM 3862 C C . GLY B 1 177 ? -22.334 7.007 44.974 1.00 19.51 177 GLY B C 1
ATOM 3863 O O . GLY B 1 177 ? -22.578 7.907 44.173 1.00 21.29 177 GLY B O 1
ATOM 3864 N N . LYS B 1 178 ? -22.134 7.203 46.281 1.00 24.98 178 LYS B N 1
ATOM 3865 C CA . LYS B 1 178 ? -22.178 8.530 46.884 1.00 26.36 178 LYS B CA 1
ATOM 3866 C C . LYS B 1 178 ? -21.181 9.469 46.215 1.00 18.74 178 LYS B C 1
ATOM 3867 O O . LYS B 1 178 ? -20.093 9.060 45.801 1.00 18.69 178 LYS B O 1
ATOM 3873 N N . ARG B 1 179 ? -21.572 10.741 46.117 1.00 17.78 179 ARG B N 1
ATOM 3874 C CA . ARG B 1 179 ? -20.870 11.877 45.517 1.00 21.80 179 ARG B CA 1
ATOM 3875 C C . ARG B 1 179 ? -20.995 11.873 44.011 1.00 22.62 179 ARG B C 1
ATOM 3876 O O . ARG B 1 179 ? -20.627 12.861 43.373 1.00 30.61 179 ARG B O 1
ATOM 3884 N N . SER B 1 180 ? -21.555 10.832 43.416 1.00 21.16 180 SER B N 1
ATOM 3885 C CA . SER B 1 180 ? -21.745 10.830 41.980 1.00 25.76 180 SER B CA 1
ATOM 3886 C C . SER B 1 180 ? -22.850 11.816 41.615 1.00 35.58 180 SER B C 1
ATOM 3887 O O . SER B 1 180 ? -23.903 11.859 42.256 1.00 32.14 180 SER B O 1
ATOM 3890 N N . ASN B 1 181 ? -22.578 12.647 40.621 1.00 37.06 181 ASN B N 1
ATOM 3891 C CA . ASN B 1 181 ? -23.542 13.588 40.072 1.00 38.15 181 ASN B CA 1
ATOM 3892 C C . ASN B 1 181 ? -23.686 13.346 38.576 1.00 48.00 181 ASN B C 1
ATOM 3893 O O . ASN B 1 181 ? -23.974 14.262 37.807 1.00 49.48 181 ASN B O 1
ATOM 3898 N N . HIS B 1 182 ? -23.499 12.096 38.167 1.00 41.45 182 HIS B N 1
ATOM 3899 C CA . HIS B 1 182 ? -23.583 11.691 36.781 1.00 41.67 182 HIS B CA 1
ATOM 3900 C C . HIS B 1 182 ? -24.410 10.427 36.711 1.00 43.98 182 HIS B C 1
ATOM 3901 O O . HIS B 1 182 ? -24.583 9.709 37.703 1.00 38.80 182 HIS B O 1
ATOM 3908 N N . GLY B 1 183 ? -24.911 10.154 35.523 1.00 45.70 183 GLY B N 1
ATOM 3909 C CA . GLY B 1 183 ? -25.492 8.860 35.289 1.00 40.07 183 GLY B CA 1
ATOM 3910 C C . GLY B 1 183 ? -26.970 8.779 35.567 1.00 42.46 183 GLY B C 1
ATOM 3911 O O . GLY B 1 183 ? -27.641 9.706 36.050 1.00 37.39 183 GLY B O 1
ATOM 3912 N N . VAL B 1 184 ? -27.443 7.558 35.338 1.00 41.05 184 VAL B N 1
ATOM 3913 C CA . VAL B 1 184 ? -28.863 7.284 35.221 1.00 41.78 184 VAL B CA 1
ATOM 3914 C C . VAL B 1 184 ? -29.554 7.365 36.578 1.00 40.37 184 VAL B C 1
ATOM 3915 O O . VAL B 1 184 ? -30.689 7.832 36.675 1.00 38.37 184 VAL B O 1
ATOM 3919 N N . ILE B 1 185 ? -28.887 6.928 37.650 1.00 38.65 185 ILE B N 1
ATOM 3920 C CA . ILE B 1 185 ? -29.527 6.934 38.964 1.00 38.40 185 ILE B CA 1
ATOM 3921 C C . ILE B 1 185 ? -29.749 8.360 39.443 1.00 39.60 185 ILE B C 1
ATOM 3922 O O . ILE B 1 185 ? -30.843 8.724 39.895 1.00 35.74 185 ILE B O 1
ATOM 3927 N N . TYR B 1 186 ? -28.695 9.174 39.394 1.00 40.90 186 TYR B N 1
ATOM 3928 C CA . TYR B 1 186 ? -28.810 10.586 39.739 1.00 40.10 186 TYR B CA 1
ATOM 3929 C C . TYR B 1 186 ? -29.878 11.278 38.894 1.00 40.82 186 TYR B C 1
ATOM 3930 O O . TYR B 1 186 ? -30.720 12.022 39.423 1.00 39.56 186 TYR B O 1
ATOM 3939 N N . ASP B 1 187 ? -29.863 11.041 37.570 1.00 39.64 187 ASP B N 1
ATOM 3940 C CA . ASP B 1 187 ? -30.872 11.669 36.716 1.00 43.31 187 ASP B CA 1
ATOM 3941 C C . ASP B 1 187 ? -32.275 11.228 37.106 1.00 40.77 187 ASP B C 1
ATOM 3942 O O . ASP B 1 187 ? -33.188 12.053 37.192 1.00 39.62 187 ASP B O 1
ATOM 3947 N N . PHE B 1 188 ? -32.461 9.933 37.367 1.00 43.27 188 PHE B N 1
ATOM 3948 C CA . PHE B 1 188 ? -33.777 9.414 37.722 1.00 39.34 188 PHE B CA 1
ATOM 3949 C C . PHE B 1 188 ? -34.277 10.010 39.032 1.00 38.36 188 PHE B C 1
ATOM 3950 O O . PHE B 1 188 ? -35.459 10.359 39.151 1.00 31.20 188 PHE B O 1
ATOM 3958 N N . ILE B 1 189 ? -33.399 10.115 40.034 1.00 36.96 189 ILE B N 1
ATOM 3959 C CA . ILE B 1 189 ? -33.811 10.691 41.313 1.00 34.64 189 ILE B CA 1
ATOM 3960 C C . ILE B 1 189 ? -34.206 12.149 41.137 1.00 41.88 189 ILE B C 1
ATOM 3961 O O . ILE B 1 189 ? -35.217 12.604 41.684 1.00 45.01 189 ILE B O 1
ATOM 3966 N N . ASN B 1 190 ? -33.417 12.917 40.387 1.00 41.85 190 ASN B N 1
ATOM 3967 C CA . ASN B 1 190 ? -33.779 14.325 40.261 1.00 46.80 190 ASN B CA 1
ATOM 3968 C C . ASN B 1 190 ? -35.024 14.513 39.403 1.00 44.59 190 ASN B C 1
ATOM 3969 O O . ASN B 1 190 ? -35.825 15.418 39.669 1.00 49.88 190 ASN B O 1
ATOM 3974 N N . LYS B 1 191 ? -35.225 13.653 38.402 1.00 40.82 191 LYS B N 1
ATOM 3975 C CA . LYS B 1 191 ? -36.449 13.711 37.609 1.00 41.59 191 LYS B CA 1
ATOM 3976 C C . LYS B 1 191 ? -37.674 13.399 38.461 1.00 41.03 191 LYS B C 1
ATOM 3977 O O . LYS B 1 191 ? -38.695 14.086 38.364 1.00 41.78 191 LYS B O 1
ATOM 3983 N N . LEU B 1 192 ? -37.590 12.377 39.314 1.00 35.36 192 LEU B N 1
ATOM 3984 C CA . LEU B 1 192 ? -38.719 12.041 40.171 1.00 42.09 192 LEU B CA 1
ATOM 3985 C C . LEU B 1 192 ? -38.896 13.026 41.318 1.00 44.14 192 LEU B C 1
ATOM 3986 O O . LEU B 1 192 ? -39.991 13.110 41.879 1.00 43.29 192 LEU B O 1
ATOM 3991 N N . LYS B 1 193 ? -37.839 13.742 41.706 1.00 44.60 193 LYS B N 1
ATOM 3992 C CA . LYS B 1 193 ? -38.004 14.836 42.654 1.00 43.89 193 LYS B CA 1
ATOM 3993 C C . LYS B 1 193 ? -38.712 16.020 42.008 1.00 47.39 193 LYS B C 1
ATOM 3994 O O . LYS B 1 193 ? -39.528 16.690 42.651 1.00 51.23 193 LYS B O 1
ATOM 4000 N N . ALA B 1 194 ? -38.431 16.277 40.729 1.00 45.27 194 ALA B N 1
ATOM 4001 C CA . ALA B 1 194 ? -39.097 17.376 40.040 1.00 41.59 194 ALA B CA 1
ATOM 4002 C C . ALA B 1 194 ? -40.555 17.042 39.749 1.00 50.72 194 ALA B C 1
ATOM 4003 O O . ALA B 1 194 ? -41.422 17.920 39.830 1.00 43.41 194 ALA B O 1
ATOM 4005 N N . ASN B 1 195 ? -40.847 15.772 39.424 1.00 44.67 195 ASN B N 1
ATOM 4006 C CA . ASN B 1 195 ? -42.202 15.320 39.122 1.00 47.05 195 ASN B CA 1
ATOM 4007 C C . ASN B 1 195 ? -42.330 13.842 39.479 1.00 39.58 195 ASN B C 1
ATOM 4008 O O . ASN B 1 195 ? -41.815 12.979 38.758 1.00 37.05 195 ASN B O 1
ATOM 4013 N N . PRO B 1 196 ? -43.005 13.510 40.584 1.00 42.93 196 PRO B N 1
ATOM 4014 C CA . PRO B 1 196 ? -43.069 12.104 41.018 1.00 41.01 196 PRO B CA 1
ATOM 4015 C C . PRO B 1 196 ? -43.920 11.210 40.121 1.00 41.72 196 PRO B C 1
ATOM 4016 O O . PRO B 1 196 ? -43.900 9.985 40.300 1.00 36.95 196 PRO B O 1
ATOM 4020 N N . ASN B 1 197 ? -44.652 11.765 39.164 1.00 38.79 197 ASN B N 1
ATOM 4021 C CA . ASN B 1 197 ? -45.654 10.987 38.449 1.00 42.84 197 ASN B CA 1
ATOM 4022 C C . ASN B 1 197 ? -45.143 10.361 37.163 1.00 42.38 197 ASN B C 1
ATOM 4023 O O . ASN B 1 197 ? -45.752 9.398 36.681 1.00 41.55 197 ASN B O 1
ATOM 4028 N N . GLU B 1 198 ? -44.054 10.873 36.595 1.00 42.70 198 GLU B N 1
ATOM 4029 C CA . GLU B 1 198 ? -43.580 10.414 35.296 1.00 51.23 198 GLU B CA 1
ATOM 4030 C C . GLU B 1 198 ? -42.061 10.349 35.307 1.00 45.94 198 GLU B C 1
ATOM 4031 O O . GLU B 1 198 ? -41.399 11.147 35.978 1.00 48.08 198 GLU B O 1
ATOM 4037 N N . LEU B 1 199 ? -41.508 9.408 34.542 1.00 46.23 199 LEU B N 1
ATOM 4038 C CA . LEU B 1 199 ? -40.060 9.274 34.409 1.00 42.48 199 LEU B CA 1
ATOM 4039 C C . LEU B 1 199 ? -39.731 9.088 32.937 1.00 42.07 199 LEU B C 1
ATOM 4040 O O . LEU B 1 199 ? -39.977 8.017 32.372 1.00 43.31 199 LEU B O 1
ATOM 4045 N N . GLU B 1 200 ? -39.162 10.128 32.331 1.00 46.44 200 GLU B N 1
ATOM 4046 C CA . GLU B 1 200 ? -38.697 10.088 30.949 1.00 49.88 200 GLU B CA 1
ATOM 4047 C C . GLU B 1 200 ? -37.369 9.343 30.883 1.00 44.84 200 GLU B C 1
ATOM 4048 O O . GLU B 1 200 ? -36.376 9.774 31.479 1.00 46.13 200 GLU B O 1
ATOM 4054 N N . ILE B 1 201 ? -37.355 8.221 30.175 1.00 42.43 201 ILE B N 1
ATOM 4055 C CA . ILE B 1 201 ? -36.188 7.357 30.068 1.00 42.41 201 ILE B CA 1
ATOM 4056 C C . ILE B 1 201 ? -35.652 7.442 28.642 1.00 49.14 201 ILE B C 1
ATOM 4057 O O . ILE B 1 201 ? -36.369 7.125 27.684 1.00 43.79 201 ILE B O 1
ATOM 4062 N N . LEU B 1 202 ? -34.394 7.876 28.505 1.00 43.73 202 LEU B N 1
ATOM 4063 C CA . LEU B 1 202 ? -33.755 7.968 27.194 1.00 48.80 202 LEU B CA 1
ATOM 4064 C C . LEU B 1 202 ? -33.472 6.575 26.659 1.00 42.01 202 LEU B C 1
ATOM 4065 O O . LEU B 1 202 ? -32.933 5.724 27.373 1.00 43.52 202 LEU B O 1
ATOM 4070 N N . GLY B 1 203 ? -33.844 6.336 25.408 1.00 48.91 203 GLY B N 1
ATOM 4071 C CA . GLY B 1 203 ? -33.692 5.016 24.837 1.00 50.34 203 GLY B CA 1
ATOM 4072 C C . GLY B 1 203 ? -34.918 4.155 25.076 1.00 45.84 203 GLY B C 1
ATOM 4073 O O . GLY B 1 203 ? -36.011 4.632 25.396 1.00 44.23 203 GLY B O 1
ATOM 4074 N N . ASP B 1 204 ? -34.725 2.852 24.892 1.00 43.42 204 ASP B N 1
ATOM 4075 C CA . ASP B 1 204 ? -35.801 1.880 25.004 1.00 46.52 204 ASP B CA 1
ATOM 4076 C C . ASP B 1 204 ? -35.825 1.145 26.341 1.00 43.30 204 ASP B C 1
ATOM 4077 O O . ASP B 1 204 ? -36.749 0.361 26.578 1.00 37.86 204 ASP B O 1
ATOM 4082 N N . GLY B 1 205 ? -34.864 1.408 27.232 1.00 45.42 205 GLY B N 1
ATOM 4083 C CA . GLY B 1 205 ? -34.811 0.788 28.543 1.00 36.96 205 GLY B CA 1
ATOM 4084 C C . GLY B 1 205 ? -34.192 -0.596 28.592 1.00 46.52 205 GLY B C 1
ATOM 4085 O O . GLY B 1 205 ? -34.113 -1.187 29.680 1.00 34.22 205 GLY B O 1
ATOM 4086 N N . THR B 1 206 ? -33.766 -1.147 27.454 1.00 47.52 206 THR B N 1
ATOM 4087 C CA . THR B 1 206 ? -33.183 -2.481 27.426 1.00 45.17 206 THR B CA 1
ATOM 4088 C C . THR B 1 206 ? -31.659 -2.479 27.474 1.00 43.65 206 THR B C 1
ATOM 4089 O O . THR B 1 206 ? -31.068 -3.559 27.564 1.00 38.87 206 THR B O 1
ATOM 4093 N N . GLN B 1 207 ? -31.013 -1.310 27.414 1.00 37.61 207 GLN B N 1
ATOM 4094 C CA . GLN B 1 207 ? -29.557 -1.270 27.480 1.00 42.98 207 GLN B CA 1
ATOM 4095 C C . GLN B 1 207 ? -29.097 -1.960 28.762 1.00 42.71 207 GLN B C 1
ATOM 4096 O O . GLN B 1 207 ? -29.570 -1.639 29.859 1.00 39.88 207 GLN B O 1
ATOM 4102 N N . ARG B 1 208 ? -28.197 -2.934 28.619 1.00 39.69 208 ARG B N 1
ATOM 4103 C CA . ARG B 1 208 ? -27.755 -3.767 29.734 1.00 38.98 208 ARG B CA 1
ATOM 4104 C C . ARG B 1 208 ? -26.276 -3.520 29.984 1.00 39.13 208 ARG B C 1
ATOM 4105 O O . ARG B 1 208 ? -25.452 -3.682 29.075 1.00 32.16 208 ARG B O 1
ATOM 4113 N N . LYS B 1 209 ? -25.942 -3.151 31.223 1.00 33.67 209 LYS B N 1
ATOM 4114 C CA . LYS B 1 209 ? -24.596 -2.725 31.571 1.00 33.76 209 LYS B CA 1
ATOM 4115 C C . LYS B 1 209 ? -24.226 -3.237 32.959 1.00 32.48 209 LYS B C 1
ATOM 4116 O O . LYS B 1 209 ? -25.084 -3.420 33.831 1.00 30.25 209 LYS B O 1
ATOM 4122 N N . SER B 1 210 ? -22.930 -3.486 33.138 1.00 33.17 210 SER B N 1
ATOM 4123 C CA . SER B 1 210 ? -22.381 -3.919 34.415 1.00 27.53 210 SER B CA 1
ATOM 4124 C C . SER B 1 210 ? -22.120 -2.707 35.305 1.00 30.93 210 SER B C 1
ATOM 4125 O O . SER B 1 210 ? -21.418 -1.774 34.902 1.00 29.18 210 SER B O 1
ATOM 4128 N N . TYR B 1 211 ? -22.661 -2.738 36.523 1.00 29.01 211 TYR B N 1
ATOM 4129 C CA . TYR B 1 211 ? -22.526 -1.647 37.483 1.00 25.65 211 TYR B CA 1
ATOM 4130 C C . TYR B 1 211 ? -21.739 -2.127 38.686 1.00 25.91 211 TYR B C 1
ATOM 4131 O O . TYR B 1 211 ? -21.985 -3.220 39.198 1.00 25.54 211 TYR B O 1
ATOM 4140 N N . LEU B 1 212 ? -20.804 -1.296 39.133 1.00 19.74 212 LEU B N 1
ATOM 4141 C CA . LEU B 1 212 ? -19.988 -1.548 40.310 1.00 16.76 212 LEU B CA 1
ATOM 4142 C C . LEU B 1 212 ? -20.183 -0.408 41.299 1.00 17.78 212 LEU B C 1
ATOM 4143 O O . LEU B 1 212 ? -20.102 0.773 40.925 1.00 17.14 212 LEU B O 1
ATOM 4148 N N . HIS B 1 213 ? -20.427 -0.752 42.558 1.00 18.51 213 HIS B N 1
ATOM 4149 C CA . HIS B 1 213 ? -20.461 0.293 43.573 1.00 18.63 213 HIS B CA 1
ATOM 4150 C C . HIS B 1 213 ? -19.058 0.847 43.822 1.00 17.92 213 HIS B C 1
ATOM 4151 O O . HIS B 1 213 ? -18.058 0.132 43.718 1.00 18.20 213 HIS B O 1
ATOM 4158 N N . ILE B 1 214 ? -18.996 2.131 44.201 1.00 20.79 214 ILE B N 1
ATOM 4159 C CA . ILE B 1 214 ? -17.702 2.786 44.378 1.00 16.87 214 ILE B CA 1
ATOM 4160 C C . ILE B 1 214 ? -16.832 2.042 45.390 1.00 18.01 214 ILE B C 1
ATOM 4161 O O . ILE B 1 214 ? -15.614 1.960 45.216 1.00 15.75 214 ILE B O 1
ATOM 4166 N N . SER B 1 215 ? -17.426 1.449 46.434 1.00 17.14 215 SER B N 1
ATOM 4167 C CA . SER B 1 215 ? -16.606 0.768 47.441 1.00 17.45 215 SER B CA 1
ATOM 4168 C C . SER B 1 215 ? -15.829 -0.393 46.813 1.00 19.89 215 SER B C 1
ATOM 4169 O O . SER B 1 215 ? -14.609 -0.532 47.010 1.00 16.66 215 SER B O 1
ATOM 4172 N N . ASP B 1 216 ? -16.522 -1.230 46.033 1.00 17.70 216 ASP B N 1
ATOM 4173 C CA . ASP B 1 216 ? -15.850 -2.312 45.316 1.00 18.07 216 ASP B CA 1
ATOM 4174 C C . ASP B 1 216 ? -14.843 -1.766 44.312 1.00 16.74 216 ASP B C 1
ATOM 4175 O O . ASP B 1 216 ? -13.778 -2.351 44.113 1.00 19.51 216 ASP B O 1
ATOM 4180 N N . THR B 1 217 ? -15.164 -0.638 43.674 1.00 15.45 217 THR B N 1
ATOM 4181 C CA . THR B 1 217 ? -14.279 -0.069 42.659 1.00 14.80 217 THR B CA 1
ATOM 4182 C C . THR B 1 217 ? -12.952 0.381 43.262 1.00 18.03 217 THR B C 1
ATOM 4183 O O . THR B 1 217 ? -11.884 0.122 42.702 1.00 17.69 217 THR B O 1
ATOM 4187 N N . ILE B 1 218 ? -13.004 1.091 44.394 1.00 15.85 218 ILE B N 1
ATOM 4188 C CA . ILE B 1 218 ? -11.778 1.500 45.066 1.00 13.44 218 ILE B CA 1
ATOM 4189 C C . ILE B 1 218 ? -11.015 0.279 45.572 1.00 16.00 218 ILE B C 1
ATOM 4190 O O . ILE B 1 218 ? -9.785 0.217 45.456 1.00 17.60 218 ILE B O 1
ATOM 4195 N N . ASP B 1 219 ? -11.716 -0.700 46.168 1.00 17.33 219 ASP B N 1
ATOM 4196 C CA . ASP B 1 219 ? -11.027 -1.934 46.551 1.00 18.25 219 ASP B CA 1
ATOM 4197 C C . ASP B 1 219 ? -10.280 -2.534 45.365 1.00 20.39 219 ASP B C 1
ATOM 4198 O O . ASP B 1 219 ? -9.116 -2.941 45.491 1.00 19.17 219 ASP B O 1
ATOM 4203 N N . GLY B 1 220 ? -10.928 -2.568 44.200 1.00 17.45 220 GLY B N 1
ATOM 4204 C CA . GLY B 1 220 ? -10.299 -3.165 43.032 1.00 18.51 220 GLY B CA 1
ATOM 4205 C C . GLY B 1 220 ? -9.127 -2.352 42.534 1.00 18.09 220 GLY B C 1
ATOM 4206 O O . GLY B 1 220 ? -8.091 -2.909 42.157 1.00 18.61 220 GLY B O 1
ATOM 4207 N N . ILE B 1 221 ? -9.266 -1.024 42.531 1.00 14.09 221 ILE B N 1
ATOM 4208 C CA . ILE B 1 221 ? -8.150 -0.186 42.108 1.00 18.12 221 ILE B CA 1
ATOM 4209 C C . ILE B 1 221 ? -6.949 -0.431 43.004 1.00 15.54 221 ILE B C 1
ATOM 4210 O O . ILE B 1 221 ? -5.829 -0.618 42.515 1.00 15.55 221 ILE B O 1
ATOM 4215 N N . MET B 1 222 ? -7.165 -0.498 44.329 1.00 16.94 222 MET B N 1
ATOM 4216 C CA . MET B 1 222 ? -6.045 -0.729 45.244 1.00 18.16 222 MET B CA 1
ATOM 4217 C C . MET B 1 222 ? -5.461 -2.138 45.103 1.00 18.48 222 MET B C 1
ATOM 4218 O O . MET B 1 222 ? -4.237 -2.312 45.159 1.00 19.62 222 MET B O 1
ATOM 4223 N N . LYS B 1 223 ? -6.311 -3.159 44.976 1.00 17.73 223 LYS B N 1
ATOM 4224 C CA . LYS B 1 223 ? -5.811 -4.522 44.777 1.00 19.38 223 LYS B CA 1
ATOM 4225 C C . LYS B 1 223 ? -4.952 -4.615 43.522 1.00 22.82 223 LYS B C 1
ATOM 4226 O O . LYS B 1 223 ? -3.851 -5.185 43.535 1.00 21.26 223 LYS B O 1
ATOM 4232 N N . LEU B 1 224 ? -5.461 -4.085 42.410 1.00 18.36 224 LEU B N 1
ATOM 4233 C CA . LEU B 1 224 ? -4.686 -4.105 41.179 1.00 16.89 224 LEU B CA 1
ATOM 4234 C C . LEU B 1 224 ? -3.397 -3.308 41.332 1.00 19.92 224 LEU B C 1
ATOM 4235 O O . LEU B 1 224 ? -2.341 -3.718 40.837 1.00 19.19 224 LEU B O 1
ATOM 4240 N N . PHE B 1 225 ? -3.459 -2.162 42.010 1.00 17.78 225 PHE B N 1
ATOM 4241 C CA . PHE B 1 225 ? -2.264 -1.343 42.179 1.00 19.13 225 PHE B CA 1
ATOM 4242 C C . PHE B 1 225 ? -1.191 -2.082 42.979 1.00 21.53 225 PHE B C 1
ATOM 4243 O O . PHE B 1 225 ? -0.017 -2.091 42.604 1.00 20.40 225 PHE B O 1
ATOM 4251 N N . GLU B 1 226 ? -1.576 -2.708 44.090 1.00 22.61 226 GLU B N 1
ATOM 4252 C CA . GLU B 1 226 ? -0.592 -3.422 44.905 1.00 24.28 226 GLU B CA 1
ATOM 4253 C C . GLU B 1 226 ? -0.025 -4.622 44.150 1.00 18.49 226 GLU B C 1
ATOM 4254 O O . GLU B 1 226 ? 1.195 -4.869 44.163 1.00 25.24 226 GLU B O 1
ATOM 4260 N N . HIS B 1 227 ? -0.886 -5.345 43.434 1.00 23.52 227 HIS B N 1
ATOM 4261 C CA . HIS B 1 227 ? -0.407 -6.450 42.618 1.00 25.57 227 HIS B CA 1
ATOM 4262 C C . HIS B 1 227 ? 0.572 -5.965 41.558 1.00 29.82 227 HIS B C 1
ATOM 4263 O O . HIS B 1 227 ? 1.639 -6.565 41.356 1.00 27.31 227 HIS B O 1
ATOM 4270 N N . PHE B 1 228 ? 0.237 -4.855 40.897 1.00 21.63 228 PHE B N 1
ATOM 4271 C CA . PHE B 1 228 ? 1.084 -4.285 39.856 1.00 21.50 228 PHE B CA 1
ATOM 4272 C C . PHE B 1 228 ? 2.432 -3.868 40.424 1.00 24.34 228 PHE B C 1
ATOM 4273 O O . PHE B 1 228 ? 3.475 -4.104 39.801 1.00 25.23 228 PHE B O 1
ATOM 4281 N N . LEU B 1 229 ? 2.425 -3.253 41.617 1.00 24.07 229 LEU B N 1
ATOM 4282 C CA . LEU B 1 229 ? 3.667 -2.867 42.280 1.00 27.74 229 LEU B CA 1
ATOM 4283 C C . LEU B 1 229 ? 4.573 -4.070 42.492 1.00 32.20 229 LEU B C 1
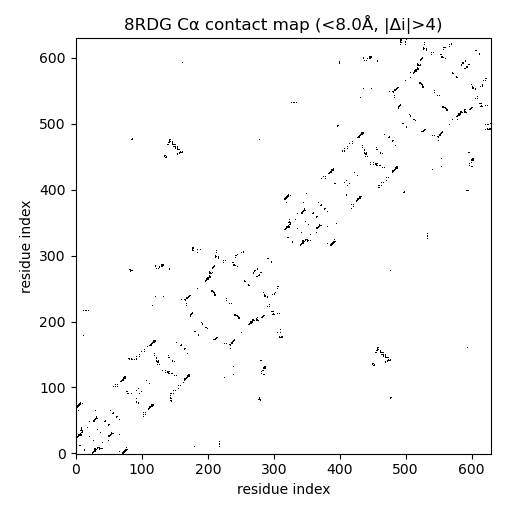ATOM 4284 O O . LEU B 1 229 ? 5.801 -3.957 42.390 1.00 29.22 229 LEU B O 1
ATOM 4289 N N . ASN B 1 230 ? 3.988 -5.229 42.794 1.00 30.49 230 ASN B N 1
ATOM 4290 C CA . ASN B 1 230 ? 4.827 -6.404 43.012 1.00 34.53 230 ASN B CA 1
ATOM 4291 C C . ASN B 1 230 ? 5.242 -7.105 41.729 1.00 37.18 230 ASN B C 1
ATOM 4292 O O . ASN B 1 230 ? 6.020 -8.058 41.796 1.00 40.20 230 ASN B O 1
ATOM 4297 N N . GLY B 1 231 ? 4.730 -6.681 40.573 1.00 31.31 231 GLY B N 1
ATOM 4298 C CA . GLY B 1 231 ? 5.014 -7.331 39.316 1.00 28.01 231 GLY B CA 1
ATOM 4299 C C . GLY B 1 231 ? 6.119 -6.640 38.538 1.00 30.26 231 GLY B C 1
ATOM 4300 O O . GLY B 1 231 ? 6.766 -5.700 39.004 1.00 32.51 231 GLY B O 1
ATOM 4301 N N . GLU B 1 232 ? 6.336 -7.144 37.324 1.00 31.68 232 GLU B N 1
ATOM 4302 C CA . GLU B 1 232 ? 7.369 -6.668 36.417 1.00 35.11 232 GLU B CA 1
ATOM 4303 C C . GLU B 1 232 ? 6.800 -6.089 35.131 1.00 36.17 232 GLU B C 1
ATOM 4304 O O . GLU B 1 232 ? 7.574 -5.573 34.311 1.00 35.38 232 GLU B O 1
ATOM 4310 N N . GLU B 1 233 ? 5.490 -6.195 34.905 1.00 29.55 233 GLU B N 1
ATOM 4311 C CA . GLU B 1 233 ? 4.933 -5.788 33.623 1.00 33.39 233 GLU B CA 1
ATOM 4312 C C . GLU B 1 233 ? 5.101 -4.285 33.453 1.00 26.56 233 GLU B C 1
ATOM 4313 O O . GLU B 1 233 ? 4.783 -3.504 34.355 1.00 23.08 233 GLU B O 1
ATOM 4319 N N . ARG B 1 234 ? 5.612 -3.877 32.299 1.00 27.24 234 ARG B N 1
ATOM 4320 C CA . ARG B 1 234 ? 5.758 -2.451 32.040 1.00 20.40 234 ARG B CA 1
ATOM 4321 C C . ARG B 1 234 ? 4.389 -1.784 31.892 1.00 20.50 234 ARG B C 1
ATOM 4322 O O . ARG B 1 234 ? 4.116 -0.742 32.501 1.00 20.31 234 ARG B O 1
ATOM 4330 N N . VAL B 1 235 ? 3.520 -2.373 31.087 1.00 17.72 235 VAL B N 1
ATOM 4331 C CA . VAL B 1 235 ? 2.152 -1.905 30.894 1.00 16.99 235 VAL B CA 1
ATOM 4332 C C . VAL B 1 235 ? 1.228 -3.085 31.125 1.00 22.70 235 VAL B C 1
ATOM 4333 O O . VAL B 1 235 ? 1.458 -4.163 30.576 1.00 22.47 235 VAL B O 1
ATOM 4337 N N . ASP B 1 236 ? 0.208 -2.903 31.958 1.00 21.70 236 ASP B N 1
ATOM 4338 C CA . ASP B 1 236 ? -0.738 -3.975 32.251 1.00 21.53 236 ASP B CA 1
ATOM 4339 C C . ASP B 1 236 ? -2.163 -3.442 32.126 1.00 24.29 236 ASP B C 1
ATOM 4340 O O . ASP B 1 236 ? -2.442 -2.303 32.525 1.00 22.33 236 ASP B O 1
ATOM 4345 N N . PHE B 1 237 ? -3.045 -4.251 31.528 1.00 16.30 237 PHE B N 1
ATOM 4346 C CA . PHE B 1 237 ? -4.440 -3.900 31.271 1.00 16.51 237 PHE B CA 1
ATOM 4347 C C . PHE B 1 237 ? -5.370 -4.770 32.112 1.00 19.07 237 PHE B C 1
ATOM 4348 O O . PHE B 1 237 ? -5.267 -5.999 32.075 1.00 19.37 237 PHE B O 1
ATOM 4356 N N . TYR B 1 238 ? -6.299 -4.145 32.834 1.00 16.82 238 TYR B N 1
ATOM 4357 C CA . TYR B 1 238 ? -7.322 -4.860 33.599 1.00 17.55 238 TYR B CA 1
ATOM 4358 C C . TYR B 1 238 ? -8.689 -4.246 33.350 1.00 21.15 238 TYR B C 1
ATOM 4359 O O . TYR B 1 238 ? -8.817 -3.019 33.313 1.00 22.16 238 TYR B O 1
ATOM 4368 N N . ASN B 1 239 ? -9.702 -5.104 33.182 1.00 19.34 239 ASN B N 1
ATOM 4369 C CA . ASN B 1 239 ? -11.099 -4.716 33.325 1.00 16.24 239 ASN B CA 1
ATOM 4370 C C . ASN B 1 239 ? -11.491 -4.681 34.788 1.00 19.26 239 ASN B C 1
ATOM 4371 O O . ASN B 1 239 ? -11.074 -5.524 35.582 1.00 20.20 239 ASN B O 1
ATOM 4376 N N . LEU B 1 240 ? -12.360 -3.742 35.123 1.00 18.02 240 LEU B N 1
ATOM 4377 C CA . LEU B 1 240 ? -12.932 -3.678 36.460 1.00 18.78 240 LEU B CA 1
ATOM 4378 C C . LEU B 1 240 ? -14.416 -3.412 36.275 1.00 21.23 240 LEU B C 1
ATOM 4379 O O . LEU B 1 240 ? -14.816 -2.318 35.860 1.00 23.41 240 LEU B O 1
ATOM 4384 N N . GLY B 1 241 ? -15.224 -4.445 36.497 1.00 21.18 241 GLY B N 1
ATOM 4385 C CA . GLY B 1 241 ? -16.663 -4.321 36.400 1.00 19.63 241 GLY B CA 1
ATOM 4386 C C . GLY B 1 241 ? -17.351 -5.343 37.282 1.00 24.27 241 GLY B C 1
ATOM 4387 O O . GLY B 1 241 ? -16.705 -5.974 38.125 1.00 21.69 241 GLY B O 1
ATOM 4388 N N . ASN B 1 242 ? -18.653 -5.522 37.115 1.00 21.78 242 ASN B N 1
ATOM 4389 C CA . ASN B 1 242 ? -19.316 -6.524 37.932 1.00 26.31 242 ASN B CA 1
ATOM 4390 C C . ASN B 1 242 ? -19.356 -7.877 37.215 1.00 31.98 242 ASN B C 1
ATOM 4391 O O . ASN B 1 242 ? -18.985 -8.007 36.044 1.00 28.52 242 ASN B O 1
ATOM 4396 N N . GLU B 1 243 ? -19.775 -8.906 37.964 1.00 34.19 243 GLU B N 1
ATOM 4397 C CA . GLU B 1 243 ? -20.037 -10.226 37.396 1.00 31.23 243 GLU B CA 1
ATOM 4398 C C . GLU B 1 243 ? -21.309 -10.247 36.569 1.00 31.26 243 GLU B C 1
ATOM 4399 O O . GLU B 1 243 ? -21.473 -11.131 35.725 1.00 33.82 243 GLU B O 1
ATOM 4405 N N . ASP B 1 244 ? -22.223 -9.310 36.806 1.00 30.87 244 ASP B N 1
ATOM 4406 C CA . ASP B 1 244 ? -23.525 -9.355 36.158 1.00 24.04 244 ASP B CA 1
ATOM 4407 C C . ASP B 1 244 ? -23.845 -7.991 35.572 1.00 31.01 244 ASP B C 1
ATOM 4408 O O . ASP B 1 244 ? -22.978 -7.117 35.514 1.00 34.35 244 ASP B O 1
ATOM 4413 N N . TRP B 1 245 ? -25.078 -7.817 35.113 1.00 31.67 245 TRP B N 1
ATOM 4414 C CA . TRP B 1 245 ? -25.523 -6.577 34.504 1.00 30.94 245 TRP B CA 1
ATOM 4415 C C . TRP B 1 245 ? -27.008 -6.375 34.779 1.00 34.64 245 TRP B C 1
ATOM 4416 O O . TRP B 1 245 ? -27.686 -7.243 35.331 1.00 35.77 245 TRP B O 1
ATOM 4427 N N . ILE B 1 246 ? -27.494 -5.187 34.417 1.00 35.30 246 ILE B N 1
ATOM 4428 C CA . ILE B 1 246 ? -28.852 -4.753 34.724 1.00 33.15 246 ILE B CA 1
ATOM 4429 C C . ILE B 1 246 ? -29.292 -3.758 33.654 1.00 34.06 246 ILE B C 1
ATOM 4430 O O . ILE B 1 246 ? -28.471 -3.044 33.071 1.00 30.41 246 ILE B O 1
ATOM 4435 N N . THR B 1 247 ? -30.594 -3.716 33.382 1.00 33.30 247 THR B N 1
ATOM 4436 C CA . THR B 1 247 ? -31.107 -2.827 32.345 1.00 38.45 247 THR B CA 1
ATOM 4437 C C . THR B 1 247 ? -31.538 -1.480 32.933 1.00 38.99 247 THR B C 1
ATOM 4438 O O . THR B 1 247 ? -31.849 -1.365 34.121 1.00 31.06 247 THR B O 1
ATOM 4442 N N . VAL B 1 248 ? -31.577 -0.462 32.059 1.00 33.14 248 VAL B N 1
ATOM 4443 C CA . VAL B 1 248 ? -32.023 0.874 32.456 1.00 41.27 248 VAL B CA 1
ATOM 4444 C C . VAL B 1 248 ? -33.422 0.818 33.056 1.00 38.51 248 VAL B C 1
ATOM 4445 O O . VAL B 1 248 ? -33.724 1.503 34.043 1.00 36.36 248 VAL B O 1
ATOM 4449 N N . LYS B 1 249 ? -34.296 -0.004 32.474 1.00 41.61 249 LYS B N 1
ATOM 4450 C CA . LYS B 1 249 ? -35.648 -0.135 33.001 1.00 39.27 249 LYS B CA 1
ATOM 4451 C C . LYS B 1 249 ? -35.621 -0.684 34.423 1.00 37.18 249 LYS B C 1
ATOM 4452 O O . LYS B 1 249 ? -36.337 -0.192 35.308 1.00 36.86 249 LYS B O 1
ATOM 4458 N N . GLU B 1 250 ? -34.779 -1.691 34.664 1.00 34.63 250 GLU B N 1
ATOM 4459 C CA . GLU B 1 250 ? -34.673 -2.256 36.002 1.00 36.74 250 GLU B CA 1
ATOM 4460 C C . GLU B 1 250 ? -34.138 -1.229 36.993 1.00 34.06 250 GLU B C 1
ATOM 4461 O O . GLU B 1 250 ? -34.599 -1.155 38.143 1.00 36.56 250 GLU B O 1
ATOM 4467 N N . ILE B 1 251 ? -33.176 -0.412 36.559 1.00 32.69 251 ILE B N 1
ATOM 4468 C CA . ILE B 1 251 ? -32.650 0.641 37.425 1.00 31.56 251 ILE B CA 1
ATOM 4469 C C . ILE B 1 251 ? -33.755 1.623 37.786 1.00 32.68 251 ILE B C 1
ATOM 4470 O O . ILE B 1 251 ? -33.876 2.046 38.944 1.00 31.26 251 ILE B O 1
ATOM 4475 N N . ALA B 1 252 ? -34.589 1.981 36.803 1.00 30.02 252 ALA B N 1
ATOM 4476 C CA . ALA B 1 252 ? -35.705 2.886 37.052 1.00 31.96 252 ALA B CA 1
ATOM 4477 C C . ALA B 1 252 ? -36.680 2.296 38.067 1.00 32.42 252 ALA B C 1
ATOM 4478 O O . ALA B 1 252 ? -37.160 2.997 38.972 1.00 30.57 252 ALA B O 1
ATOM 4480 N N . GLU B 1 253 ? -36.952 0.996 37.949 1.00 35.16 253 GLU B N 1
ATOM 4481 C CA . GLU B 1 253 ? -37.826 0.322 38.907 1.00 32.88 253 GLU B CA 1
ATOM 4482 C C . GLU B 1 253 ? -37.240 0.381 40.316 1.00 38.53 253 GLU B C 1
ATOM 4483 O O . GLU B 1 253 ? -37.947 0.702 41.284 1.00 34.33 253 GLU B O 1
ATOM 4489 N N . ILE B 1 254 ? -35.936 0.103 40.444 1.00 33.59 254 ILE B N 1
ATOM 4490 C CA . ILE B 1 254 ? -35.291 0.158 41.758 1.00 35.11 254 ILE B CA 1
ATOM 4491 C C . ILE B 1 254 ? -35.351 1.572 42.337 1.00 37.11 254 ILE B C 1
ATOM 4492 O O . ILE B 1 254 ? -35.626 1.761 43.534 1.00 36.51 254 ILE B O 1
ATOM 4497 N N . VAL B 1 255 ? -35.091 2.584 41.502 1.00 29.36 255 VAL B N 1
ATOM 4498 C CA . VAL B 1 255 ? -35.100 3.968 41.978 1.00 34.92 255 VAL B CA 1
ATOM 4499 C C . VAL B 1 255 ? -36.484 4.335 42.491 1.00 40.80 255 VAL B C 1
ATOM 4500 O O . VAL B 1 255 ? -36.635 4.877 43.596 1.00 31.18 255 VAL B O 1
ATOM 4504 N N . SER B 1 256 ? -37.514 4.038 41.684 1.00 35.90 256 SER B N 1
ATOM 4505 C CA . SER B 1 256 ? -38.899 4.290 42.068 1.00 37.69 256 SER B CA 1
ATOM 4506 C C . SER B 1 256 ? -39.222 3.629 43.396 1.00 40.55 256 SER B C 1
ATOM 4507 O O . SER B 1 256 ? -39.763 4.264 44.311 1.00 40.95 256 SER B O 1
ATOM 4510 N N . GLU B 1 257 ? -38.890 2.339 43.508 1.00 41.28 257 GLU B N 1
ATOM 4511 C CA . GLU B 1 257 ? -39.140 1.578 44.724 1.00 33.33 257 GLU B CA 1
ATOM 4512 C C . GLU B 1 257 ? -38.515 2.255 45.945 1.00 42.85 257 GLU B C 1
ATOM 4513 O O . GLU B 1 257 ? -39.204 2.552 46.931 1.00 36.76 257 GLU B O 1
ATOM 4519 N N . GLU B 1 258 ? -37.212 2.549 45.881 1.00 39.57 258 GLU B N 1
ATOM 4520 C CA . GLU B 1 258 ? -36.538 3.126 47.041 1.00 40.01 258 GLU B CA 1
ATOM 4521 C C . GLU B 1 258 ? -37.073 4.507 47.402 1.00 43.91 258 GLU B C 1
ATOM 4522 O O . GLU B 1 258 ? -36.976 4.913 48.568 1.00 45.44 258 GLU B O 1
ATOM 4528 N N . MET B 1 259 ? -37.650 5.227 46.443 1.00 35.50 259 MET B N 1
ATOM 4529 C CA . MET B 1 259 ? -38.268 6.512 46.720 1.00 42.11 259 MET B CA 1
ATOM 4530 C C . MET B 1 259 ? -39.742 6.397 47.103 1.00 41.78 259 MET B C 1
ATOM 4531 O O . MET B 1 259 ? -40.387 7.427 47.315 1.00 48.82 259 MET B O 1
ATOM 4536 N N . ASN B 1 260 ? -40.286 5.179 47.197 1.00 38.51 260 ASN B N 1
ATOM 4537 C CA . ASN B 1 260 ? -41.711 4.956 47.487 1.00 48.57 260 ASN B CA 1
ATOM 4538 C C . ASN B 1 260 ? -42.614 5.639 46.455 1.00 43.26 260 ASN B C 1
ATOM 4539 O O . ASN B 1 260 ? -43.679 6.162 46.793 1.00 40.72 260 ASN B O 1
ATOM 4544 N N . LEU B 1 261 ? -42.209 5.621 45.183 1.00 43.26 261 LEU B N 1
ATOM 4545 C CA . LEU B 1 261 ? -42.984 6.245 44.116 1.00 45.30 261 LEU B CA 1
ATOM 4546 C C . LEU B 1 261 ? -43.467 5.189 43.135 1.00 46.73 261 LEU B C 1
ATOM 4547 O O . LEU B 1 261 ? -42.918 4.086 43.063 1.00 43.17 261 LEU B O 1
ATOM 4552 N N . ASN B 1 262 ? -44.523 5.530 42.389 1.00 47.39 262 ASN B N 1
ATOM 4553 C CA . ASN B 1 262 ? -45.035 4.686 41.306 1.00 52.12 262 ASN B CA 1
ATOM 4554 C C . ASN B 1 262 ? -45.298 5.558 40.083 1.00 47.93 262 ASN B C 1
ATOM 4555 O O . ASN B 1 262 ? -46.453 5.871 39.756 1.00 48.61 262 ASN B O 1
ATOM 4560 N N . PRO B 1 263 ? -44.246 5.975 39.384 1.00 45.03 263 PRO B N 1
ATOM 4561 C CA . PRO B 1 263 ? -44.418 6.820 38.202 1.00 41.79 263 PRO B CA 1
ATOM 4562 C C . PRO B 1 263 ? -44.680 6.007 36.940 1.00 43.45 263 PRO B C 1
ATOM 4563 O O . PRO B 1 263 ? -44.445 4.796 36.876 1.00 39.07 263 PRO B O 1
ATOM 4567 N N . ARG B 1 264 ? -45.204 6.708 35.937 1.00 42.34 264 ARG B N 1
ATOM 4568 C CA . ARG B 1 264 ? -45.312 6.182 34.584 1.00 38.82 264 ARG B CA 1
ATOM 4569 C C . ARG B 1 264 ? -43.978 6.318 33.860 1.00 48.67 264 ARG B C 1
ATOM 4570 O O . ARG B 1 264 ? -43.382 7.402 33.842 1.00 48.89 264 ARG B O 1
ATOM 4578 N N . PHE B 1 265 ? -43.507 5.223 33.269 1.00 44.03 265 PHE B N 1
ATOM 4579 C CA . PHE B 1 265 ? -42.282 5.233 32.475 1.00 44.24 265 PHE B CA 1
ATOM 4580 C C . PHE B 1 265 ? -42.596 5.649 31.042 1.00 43.91 265 PHE B C 1
ATOM 4581 O O . PHE B 1 265 ? -43.454 5.044 30.389 1.00 40.14 265 PHE B O 1
ATOM 4589 N N . LYS B 1 266 ? -41.918 6.693 30.564 1.00 45.24 266 LYS B N 1
ATOM 4590 C CA . LYS B 1 266 ? -42.053 7.191 29.193 1.00 44.39 266 LYS B CA 1
ATOM 4591 C C . LYS B 1 266 ? -40.715 6.993 28.480 1.00 53.57 266 LYS B C 1
ATOM 4592 O O . LYS B 1 266 ? -39.798 7.810 28.625 1.00 51.07 266 LYS B O 1
ATOM 4598 N N . PHE B 1 267 ? -40.600 5.906 27.720 1.00 48.97 267 PHE B N 1
ATOM 4599 C CA . PHE B 1 267 ? -39.383 5.618 26.971 1.00 48.03 267 PHE B CA 1
ATOM 4600 C C . PHE B 1 267 ? -39.368 6.414 25.672 1.00 52.01 267 PHE B C 1
ATOM 4601 O O . PHE B 1 267 ? -40.337 6.380 24.910 1.00 55.50 267 PHE B O 1
ATOM 4609 N N . THR B 1 268 ? -38.267 7.121 25.406 1.00 43.64 268 THR B N 1
ATOM 4610 C CA . THR B 1 268 ? -38.197 7.910 24.182 1.00 49.09 268 THR B CA 1
ATOM 4611 C C . THR B 1 268 ? -37.842 7.077 22.962 1.00 54.36 268 THR B C 1
ATOM 4612 O O . THR B 1 268 ? -37.940 7.588 21.841 1.00 61.63 268 THR B O 1
ATOM 4616 N N . GLY B 1 269 ? -37.443 5.814 23.146 1.00 54.27 269 GLY B N 1
ATOM 4617 C CA . GLY B 1 269 ? -37.012 4.965 22.054 1.00 53.50 269 GLY B CA 1
ATOM 4618 C C . GLY B 1 269 ? -35.624 5.246 21.511 1.00 55.34 269 GLY B C 1
ATOM 4619 O O . GLY B 1 269 ? -35.052 4.375 20.838 1.00 55.85 269 GLY B O 1
ATOM 4620 N N . GLY B 1 270 ? -35.071 6.440 21.757 1.00 50.55 270 GLY B N 1
ATOM 4621 C CA . GLY B 1 270 ? -33.658 6.691 21.519 1.00 50.99 270 GLY B CA 1
ATOM 4622 C C . GLY B 1 270 ? -33.279 6.816 20.052 1.00 53.61 270 GLY B C 1
ATOM 4623 O O . GLY B 1 270 ? -34.050 7.300 19.215 1.00 55.42 270 GLY B O 1
ATOM 4624 N N . VAL B 1 271 ? -32.049 6.386 19.743 1.00 48.88 271 VAL B N 1
ATOM 4625 C CA . VAL B 1 271 ? -31.487 6.451 18.397 1.00 53.42 271 VAL B CA 1
ATOM 4626 C C . VAL B 1 271 ? -30.608 5.228 18.154 1.00 54.57 271 VAL B C 1
ATOM 4627 O O . VAL B 1 271 ? -30.165 4.556 19.087 1.00 54.67 271 VAL B O 1
ATOM 4631 N N . ASP B 1 272 ? -30.363 4.947 16.868 1.00 54.38 272 ASP B N 1
ATOM 4632 C CA . ASP B 1 272 ? -29.492 3.847 16.423 1.00 52.90 272 ASP B CA 1
ATOM 4633 C C . ASP B 1 272 ? -29.852 2.507 17.063 1.00 55.15 272 ASP B C 1
ATOM 4634 O O . ASP B 1 272 ? -28.981 1.701 17.401 1.00 54.26 272 ASP B O 1
ATOM 4639 N N . GLY B 1 273 ? -31.149 2.257 17.213 1.00 52.14 273 GLY B N 1
ATOM 4640 C CA . GLY B 1 273 ? -31.620 0.986 17.723 1.00 48.05 273 GLY B CA 1
ATOM 4641 C C . GLY B 1 273 ? -31.892 0.979 19.213 1.00 52.22 273 GLY B C 1
ATOM 4642 O O . GLY B 1 273 ? -31.646 -0.027 19.890 1.00 54.55 273 GLY B O 1
ATOM 4643 N N . GLY B 1 274 ? -32.431 2.085 19.732 1.00 52.58 274 GLY B N 1
ATOM 4644 C CA . GLY B 1 274 ? -32.802 2.166 21.130 1.00 54.02 274 GLY B CA 1
ATOM 4645 C C . GLY B 1 274 ? -31.715 2.668 22.055 1.00 57.34 274 GLY B C 1
ATOM 4646 O O . GLY B 1 274 ? -31.927 2.707 23.276 1.00 50.42 274 GLY B O 1
ATOM 4647 N N . ARG B 1 275 ? -30.558 3.044 21.519 1.00 54.72 275 ARG B N 1
ATOM 4648 C CA . ARG B 1 275 ? -29.522 3.648 22.338 1.00 56.92 275 ARG B CA 1
ATOM 4649 C C . ARG B 1 275 ? -30.014 4.980 22.889 1.00 54.50 275 ARG B C 1
ATOM 4650 O O . ARG B 1 275 ? -30.823 5.673 22.266 1.00 47.33 275 ARG B O 1
ATOM 4658 N N . GLY B 1 276 ? -29.517 5.342 24.073 1.00 49.78 276 GLY B N 1
ATOM 4659 C CA . GLY B 1 276 ? -29.944 6.591 24.676 1.00 45.06 276 GLY B CA 1
ATOM 4660 C C . GLY B 1 276 ? -29.480 7.796 23.890 1.00 50.12 276 GLY B C 1
ATOM 4661 O O . GLY B 1 276 ? -30.125 8.847 23.914 1.00 48.88 276 GLY B O 1
ATOM 4662 N N . TRP B 1 277 ? -28.367 7.664 23.178 1.00 45.16 277 TRP B N 1
ATOM 4663 C CA . TRP B 1 277 ? -27.837 8.741 22.360 1.00 46.57 277 TRP B CA 1
ATOM 4664 C C . TRP B 1 277 ? -26.962 8.095 21.299 1.00 47.24 277 TRP B C 1
ATOM 4665 O O . TRP B 1 277 ? -26.644 6.905 21.376 1.00 43.83 277 TRP B O 1
ATOM 4676 N N . LYS B 1 278 ? -26.612 8.879 20.283 1.00 45.29 278 LYS B N 1
ATOM 4677 C CA . LYS B 1 278 ? -25.618 8.433 19.315 1.00 43.02 278 LYS B CA 1
ATOM 4678 C C . LYS B 1 278 ? -24.347 8.013 20.043 1.00 43.93 278 LYS B C 1
ATOM 4679 O O . LYS B 1 278 ? -23.779 8.788 20.820 1.00 42.09 278 LYS B O 1
ATOM 4685 N N . GLY B 1 279 ? -23.908 6.783 19.796 1.00 39.10 279 GLY B N 1
ATOM 4686 C CA . GLY B 1 279 ? -22.668 6.288 20.356 1.00 33.20 279 GLY B CA 1
ATOM 4687 C C . GLY B 1 279 ? -22.780 5.559 21.678 1.00 37.49 279 GLY B C 1
ATOM 4688 O O . GLY B 1 279 ? -21.757 5.088 22.188 1.00 29.81 279 GLY B O 1
ATOM 4689 N N . ASP B 1 280 ? -23.981 5.424 22.237 1.00 38.52 280 ASP B N 1
ATOM 4690 C CA . ASP B 1 280 ? -24.175 4.683 23.483 1.00 42.92 280 ASP B CA 1
ATOM 4691 C C . ASP B 1 280 ? -24.149 3.178 23.209 1.00 39.75 280 ASP B C 1
ATOM 4692 O O . ASP B 1 280 ? -24.957 2.670 22.424 1.00 37.30 280 ASP B O 1
ATOM 4697 N N . VAL B 1 281 ? -23.209 2.466 23.835 1.00 34.97 281 VAL B N 1
ATOM 4698 C CA . VAL B 1 281 ? -23.140 1.016 23.672 1.00 35.25 281 VAL B CA 1
ATOM 4699 C C . VAL B 1 281 ? -24.382 0.371 24.288 1.00 42.25 281 VAL B C 1
ATOM 4700 O O . VAL B 1 281 ? -24.805 0.729 25.396 1.00 42.97 281 VAL B O 1
ATOM 4704 N N . LYS B 1 282 ? -24.973 -0.598 23.572 1.00 37.92 282 LYS B N 1
ATOM 4705 C CA . LYS B 1 282 ? -26.225 -1.207 24.023 1.00 42.64 282 LYS B CA 1
ATOM 4706 C C . LYS B 1 282 ? -25.992 -2.255 25.106 1.00 34.93 282 LYS B C 1
ATOM 4707 O O . LYS B 1 282 ? -26.738 -2.308 26.089 1.00 43.27 282 LYS B O 1
ATOM 4713 N N . LEU B 1 283 ? -24.976 -3.096 24.938 1.00 31.64 283 LEU B N 1
ATOM 4714 C CA . LEU B 1 283 ? -24.674 -4.197 25.845 1.00 33.37 283 LEU B CA 1
ATOM 4715 C C . LEU B 1 283 ? -23.231 -4.069 26.294 1.00 34.23 283 LEU B C 1
ATOM 4716 O O . LEU B 1 283 ? -22.322 -3.979 25.462 1.00 30.56 283 LEU B O 1
ATOM 4721 N N . MET B 1 284 ? -23.019 -4.059 27.605 1.00 27.76 284 MET B N 1
ATOM 4722 C CA . MET B 1 284 ? -21.671 -3.957 28.146 1.00 30.31 284 MET B CA 1
ATOM 4723 C C . MET B 1 284 ? -21.564 -4.860 29.355 1.00 25.23 284 MET B C 1
ATOM 4724 O O . MET B 1 284 ? -22.357 -4.745 30.292 1.00 30.99 284 MET B O 1
ATOM 4729 N N . LEU B 1 285 ? -20.587 -5.755 29.325 1.00 25.43 285 LEU B N 1
ATOM 4730 C CA . LEU B 1 285 ? -20.317 -6.624 30.463 1.00 28.93 285 LEU B CA 1
ATOM 4731 C C . LEU B 1 285 ? -18.866 -7.054 30.319 1.00 27.20 285 LEU B C 1
ATOM 4732 O O . LEU B 1 285 ? -18.538 -7.810 29.400 1.00 28.97 285 LEU B O 1
ATOM 4737 N N . LEU B 1 286 ? -18.004 -6.569 31.207 1.00 23.43 286 LEU B N 1
ATOM 4738 C CA . LEU B 1 286 ? -16.577 -6.840 31.107 1.00 24.11 286 LEU B CA 1
ATOM 4739 C C . LEU B 1 286 ? -16.253 -8.146 31.806 1.00 24.42 286 LEU B C 1
ATOM 4740 O O . LEU B 1 286 ? -16.815 -8.455 32.858 1.00 26.80 286 LEU B O 1
ATOM 4745 N N . SER B 1 287 ? -15.380 -8.939 31.190 1.00 21.72 287 SER B N 1
ATOM 4746 C CA . SER B 1 287 ? -14.806 -10.071 31.901 1.00 25.68 287 SER B CA 1
ATOM 4747 C C . SER B 1 287 ? -13.858 -9.568 32.982 1.00 24.13 287 SER B C 1
ATOM 4748 O O . SER B 1 287 ? -12.984 -8.739 32.716 1.00 23.92 287 SER B O 1
ATOM 4751 N N . ILE B 1 288 ? -14.018 -10.078 34.196 1.00 23.08 288 ILE B N 1
ATOM 4752 C CA . ILE B 1 288 ? -13.169 -9.680 35.308 1.00 20.38 288 ILE B CA 1
ATOM 4753 C C . ILE B 1 288 ? -12.338 -10.856 35.822 1.00 22.30 288 ILE B C 1
ATOM 4754 O O . ILE B 1 288 ? -11.888 -10.845 36.961 1.00 23.03 288 ILE B O 1
ATOM 4759 N N . GLU B 1 289 ? -12.116 -11.875 34.986 1.00 26.52 289 GLU B N 1
ATOM 4760 C CA . GLU B 1 289 ? -11.315 -13.018 35.415 1.00 22.43 289 GLU B CA 1
ATOM 4761 C C . GLU B 1 289 ? -9.897 -12.604 35.781 1.00 19.55 289 GLU B C 1
ATOM 4762 O O . GLU B 1 289 ? -9.338 -13.064 36.789 1.00 29.27 289 GLU B O 1
ATOM 4768 N N . LYS B 1 290 ? -9.292 -11.739 34.965 1.00 23.10 290 LYS B N 1
ATOM 4769 C CA . LYS B 1 290 ? -7.929 -11.306 35.232 1.00 20.96 290 LYS B CA 1
ATOM 4770 C C . LYS B 1 290 ? -7.845 -10.587 36.574 1.00 21.22 290 LYS B C 1
ATOM 4771 O O . LYS B 1 290 ? -6.979 -10.892 37.398 1.00 24.85 290 LYS B O 1
ATOM 4777 N N . ALA B 1 291 ? -8.760 -9.644 36.825 1.00 21.28 291 ALA B N 1
ATOM 4778 C CA . ALA B 1 291 ? -8.758 -8.951 38.114 1.00 20.99 291 ALA B CA 1
ATOM 4779 C C . ALA B 1 291 ? -9.037 -9.917 39.262 1.00 20.84 291 ALA B C 1
ATOM 4780 O O . ALA B 1 291 ? -8.439 -9.801 40.341 1.00 21.88 291 ALA B O 1
ATOM 4782 N N . LYS B 1 292 ? -9.933 -10.887 39.047 1.00 18.45 292 LYS B N 1
ATOM 4783 C CA . LYS B 1 292 ? -10.255 -11.814 40.130 1.00 25.08 292 LYS B CA 1
ATOM 4784 C C . LYS B 1 292 ? -9.063 -12.677 40.507 1.00 27.96 292 LYS B C 1
ATOM 4785 O O . LYS B 1 292 ? -8.989 -13.139 41.650 1.00 26.87 292 LYS B O 1
ATOM 4791 N N . ARG B 1 293 ? -8.113 -12.884 39.591 1.00 23.92 293 ARG B N 1
ATOM 4792 C CA . ARG B 1 293 ? -6.909 -13.610 39.989 1.00 28.14 293 ARG B CA 1
ATOM 4793 C C . ARG B 1 293 ? -6.059 -12.859 41.003 1.00 29.19 293 ARG B C 1
ATOM 4794 O O . ARG B 1 293 ? -5.202 -13.484 41.634 1.00 32.48 293 ARG B O 1
ATOM 480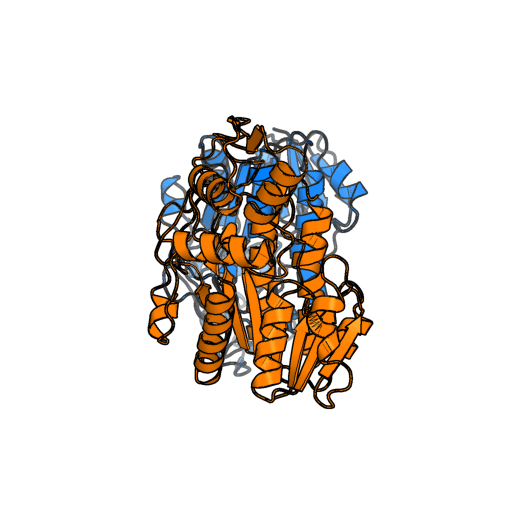2 N N . THR B 1 294 ? -6.250 -11.549 41.175 1.00 25.72 294 THR B N 1
ATOM 4803 C CA . THR B 1 294 ? -5.544 -10.860 42.250 1.00 23.71 294 THR B CA 1
ATOM 4804 C C . THR B 1 294 ? -6.201 -11.070 43.603 1.00 30.13 294 THR B C 1
ATOM 4805 O O . THR B 1 294 ? -5.664 -10.589 44.608 1.00 35.97 294 THR B O 1
ATOM 4809 N N . GLY B 1 295 ? -7.332 -11.774 43.663 1.00 26.11 295 GLY B N 1
ATOM 4810 C CA . GLY B 1 295 ? -8.085 -11.907 44.898 1.00 30.71 295 GLY B CA 1
ATOM 4811 C C . GLY B 1 295 ? -9.248 -10.941 45.053 1.00 33.33 295 GLY B C 1
ATOM 4812 O O . GLY B 1 295 ? -10.057 -11.112 45.974 1.00 27.36 295 GLY B O 1
ATOM 4813 N N . TRP B 1 296 ? -9.334 -9.917 44.211 1.00 27.96 296 TRP B N 1
ATOM 4814 C CA . TRP B 1 296 ? -10.472 -9.007 44.237 1.00 25.83 296 TRP B CA 1
ATOM 4815 C C . TRP B 1 296 ? -11.728 -9.690 43.720 1.00 28.80 296 TRP B C 1
ATOM 4816 O O . TRP B 1 296 ? -11.682 -10.458 42.756 1.00 28.37 296 TRP B O 1
ATOM 4827 N N . LYS B 1 297 ? -12.871 -9.362 44.317 1.00 25.93 297 LYS B N 1
ATOM 4828 C CA . LYS B 1 297 ? -14.143 -9.683 43.681 1.00 27.01 297 LYS B CA 1
ATOM 4829 C C . LYS B 1 297 ? -15.191 -8.711 44.194 1.00 23.93 297 LYS B C 1
ATOM 4830 O O . LYS B 1 297 ? -15.089 -8.247 45.333 1.00 28.12 297 LYS B O 1
ATOM 4836 N N . PRO B 1 298 ? -16.191 -8.373 43.382 1.00 23.88 298 PRO B N 1
ATOM 4837 C CA . PRO B 1 298 ? -17.220 -7.428 43.841 1.00 22.52 298 PRO B CA 1
ATOM 4838 C C . PRO B 1 298 ? -18.059 -8.033 44.956 1.00 29.49 298 PRO B C 1
ATOM 4839 O O . PRO B 1 298 ? -18.497 -9.181 44.873 1.00 25.59 298 PRO B O 1
ATOM 4843 N N . ARG B 1 299 ? -18.292 -7.245 46.002 1.00 24.28 299 ARG B N 1
ATOM 4844 C CA . ARG B 1 299 ? -19.143 -7.729 47.076 1.00 24.56 299 ARG B CA 1
ATOM 4845 C C . ARG B 1 299 ? -20.617 -7.584 46.739 1.00 21.74 299 ARG B C 1
ATOM 4846 O O . ARG B 1 299 ? -21.437 -8.388 47.197 1.00 25.65 299 ARG B O 1
ATOM 4854 N N . MET B 1 300 ? -20.971 -6.606 45.920 1.00 20.44 300 MET B N 1
ATOM 4855 C CA . MET B 1 300 ? -22.362 -6.352 45.578 1.00 23.29 300 MET B CA 1
ATOM 4856 C C . MET B 1 300 ? -22.546 -6.506 44.081 1.00 25.64 300 MET B C 1
ATOM 4857 O O . MET B 1 300 ? -21.727 -6.016 43.295 1.00 24.07 300 MET B O 1
ATOM 4862 N N . ASN B 1 301 ? -23.623 -7.175 43.681 1.00 24.81 301 ASN B N 1
ATOM 4863 C CA . ASN B 1 301 ? -23.898 -7.272 42.256 1.00 24.24 301 ASN B CA 1
ATOM 4864 C C . ASN B 1 301 ? -24.512 -5.966 41.769 1.00 23.62 301 ASN B C 1
ATOM 4865 O O . ASN B 1 301 ? -24.660 -5.003 42.527 1.00 19.95 301 ASN B O 1
ATOM 4870 N N . SER B 1 302 ? -24.849 -5.922 40.474 1.00 24.64 302 SER B N 1
ATOM 4871 C CA . SER B 1 302 ? -25.354 -4.683 39.891 1.00 25.14 302 SER B CA 1
ATOM 4872 C C . SER B 1 302 ? -26.601 -4.210 40.619 1.00 25.83 302 SER B C 1
ATOM 4873 O O . SER B 1 302 ? -26.737 -3.023 40.925 1.00 25.52 302 SER B O 1
ATOM 4876 N N . TYR B 1 303 ? -27.503 -5.135 40.941 1.00 23.25 303 TYR B N 1
ATOM 4877 C CA . TYR B 1 303 ? -28.744 -4.768 41.616 1.00 22.58 303 TYR B CA 1
ATOM 4878 C C . TYR B 1 303 ? -28.483 -4.224 43.019 1.00 24.20 303 TYR B C 1
ATOM 4879 O O . TYR B 1 303 ? -29.071 -3.210 43.427 1.00 22.14 303 TYR B O 1
ATOM 4888 N N . GLU B 1 304 ? -27.602 -4.892 43.769 1.00 20.03 304 GLU B N 1
ATOM 4889 C CA . GLU B 1 304 ? -27.228 -4.433 45.102 1.00 22.56 304 GLU B CA 1
ATOM 4890 C C . GLU B 1 304 ? -26.487 -3.097 45.041 1.00 21.47 304 GLU B C 1
ATOM 4891 O O . GLU B 1 304 ? -26.702 -2.229 45.893 1.00 19.07 304 GLU B O 1
ATOM 4897 N N . ALA B 1 305 ? -25.622 -2.913 44.037 1.00 22.58 305 ALA B N 1
ATOM 4898 C CA . ALA B 1 305 ? -24.901 -1.647 43.894 1.00 21.52 305 ALA B CA 1
ATOM 4899 C C . ALA B 1 305 ? -25.864 -0.504 43.630 1.00 23.12 305 ALA B C 1
ATOM 4900 O O . ALA B 1 305 ? -25.768 0.565 44.248 1.00 18.49 305 ALA B O 1
ATOM 4902 N N . VAL B 1 306 ? -26.818 -0.725 42.721 1.00 25.63 306 VAL B N 1
ATOM 4903 C CA . VAL B 1 306 ? -27.836 0.286 42.444 1.00 26.82 306 VAL B CA 1
ATOM 4904 C C . VAL B 1 306 ? -28.624 0.605 43.710 1.00 22.26 306 VAL B C 1
ATOM 4905 O O . VAL B 1 306 ? -28.818 1.776 44.063 1.00 25.88 306 VAL B O 1
ATOM 4909 N N . ARG B 1 307 ? -29.066 -0.429 44.433 1.00 22.97 307 ARG B N 1
ATOM 4910 C CA . ARG B 1 307 ? -29.861 -0.195 45.636 1.00 19.59 307 ARG B CA 1
ATOM 4911 C C . ARG B 1 307 ? -29.095 0.618 46.681 1.00 24.58 307 ARG B C 1
ATOM 4912 O O . ARG B 1 307 ? -29.641 1.565 47.281 1.00 27.26 307 ARG B O 1
ATOM 4920 N N . LYS B 1 308 ? -27.825 0.270 46.912 1.00 22.08 308 LYS B N 1
ATOM 4921 C CA . LYS B 1 308 ? -27.036 1.005 47.896 1.00 23.83 308 LYS B CA 1
ATOM 4922 C C . LYS B 1 308 ? -26.784 2.446 47.449 1.00 22.01 308 LYS B C 1
ATOM 4923 O O . LYS B 1 308 ? -26.825 3.374 48.270 1.00 23.27 308 LYS B O 1
ATOM 4929 N N . THR B 1 309 ? -26.492 2.643 46.166 1.00 19.36 309 THR B N 1
ATOM 4930 C CA . THR B 1 309 ? -26.266 3.986 45.641 1.00 19.34 309 THR B CA 1
ATOM 4931 C C . THR B 1 309 ? -27.499 4.856 45.844 1.00 22.47 309 THR B C 1
ATOM 4932 O O . THR B 1 309 ? -27.398 6.010 46.273 1.00 21.52 309 THR B O 1
ATOM 4936 N N . VAL B 1 310 ? -28.677 4.315 45.527 1.00 24.92 310 VAL B N 1
ATOM 4937 C CA . VAL B 1 310 ? -29.910 5.071 45.708 1.00 24.95 310 VAL B CA 1
ATOM 4938 C C . VAL B 1 310 ? -30.073 5.464 47.169 1.00 23.70 310 VAL B C 1
ATOM 4939 O O . VAL B 1 310 ? -30.343 6.631 47.482 1.00 29.66 310 VAL B O 1
ATOM 4943 N N . ARG B 1 311 ? -29.892 4.505 48.091 1.00 29.78 311 ARG B N 1
ATOM 4944 C CA . ARG B 1 311 ? -29.994 4.838 49.517 1.00 23.64 311 ARG B CA 1
ATOM 4945 C C . ARG B 1 311 ? -29.008 5.939 49.919 1.00 27.66 311 ARG B C 1
ATOM 4946 O O . ARG B 1 311 ? -29.365 6.865 50.652 1.00 33.41 311 ARG B O 1
ATOM 4954 N N . GLU B 1 312 ? -27.745 5.832 49.483 1.00 30.13 312 GLU B N 1
ATOM 4955 C CA . GLU B 1 312 ? -26.741 6.856 49.795 1.00 32.10 312 GLU B CA 1
ATOM 4956 C C . GLU B 1 312 ? -27.139 8.223 49.245 1.00 31.26 312 GLU B C 1
ATOM 4957 O O . GLU B 1 312 ? -26.939 9.253 49.904 1.00 32.45 312 GLU B O 1
ATOM 4963 N N . MET B 1 313 ? -27.668 8.255 48.022 1.00 25.77 313 MET B N 1
ATOM 4964 C CA . MET B 1 313 ? -28.003 9.525 47.395 1.00 25.95 313 MET B CA 1
ATOM 4965 C C . MET B 1 313 ? -29.208 10.156 48.057 1.00 34.38 313 MET B C 1
ATOM 4966 O O . MET B 1 313 ? -29.291 11.384 48.143 1.00 34.24 313 MET B O 1
ATOM 4971 N N . LEU B 1 314 ? -30.123 9.338 48.567 1.00 33.27 314 LEU B N 1
ATOM 4972 C CA . LEU B 1 314 ? -31.284 9.873 49.259 1.00 40.68 314 LEU B CA 1
ATOM 4973 C C . LEU B 1 314 ? -30.948 10.369 50.662 1.00 45.17 314 LEU B C 1
ATOM 4974 O O . LEU B 1 314 ? -31.738 11.127 51.232 1.00 53.71 314 LEU B O 1
ATOM 4979 N N . GLU B 1 315 ? -29.807 9.972 51.233 1.00 43.95 315 GLU B N 1
ATOM 4980 C CA . GLU B 1 315 ? -29.426 10.478 52.555 1.00 42.04 315 GLU B CA 1
ATOM 4981 C C . GLU B 1 315 ? -29.108 11.960 52.425 1.00 53.20 315 GLU B C 1
ATOM 4982 O O . GLU B 1 315 ? -29.663 12.792 53.149 1.00 61.74 315 GLU B O 1
#

Nearest PDB structures (foldseek):
  8rdg-assembly1_A  TM=1.003E+00  e=8.875E-69  Pyrococcus horikoshii
  8rdi-assembly1_A  TM=1.001E+00  e=3.908E-64  Pyrococcus horikoshii
  3aw9-assembly1_A-2  TM=9.714E-01  e=9.948E-40  Pyrobaculum calidifontis JCM 11548
  3aw9-assembly2_B  TM=9.707E-01  e=7.065E-39  Pyrobaculum calidifontis JCM 11548
  3aw9-assembly2_C  TM=9.577E-01  e=1.939E-38  Pyrobaculum calidifontis JCM 11548

Radius of gyration: 25.82 Å; Cα contacts (8 Å, |Δi|>4): 1489; chains: 2; bounding box: 81×40×72 Å

B-factor: mean 26.51, std 11.27, range [10.08, 96.98]

Foldseek 3Di:
DFEEEEVLQADLNLVLVVVCVVVPYQYEYEYQPPPGDCVSNVVCVPPPSYHYHNDDLLDLVSLLVRLAPGQEYEYPFADQDQQCQVPCLVRRLCRQAVSLLSNLVSNQPRNHAEYEYAAALQQQAQPPDPQAEQPGDPRDHQTSNSVSSVNSLVVVLVSLVVRPHAYEYEHEWAEFAPRDCDDLLNQQLVVCVVPLAAGEDQFDQQFKTFYAYSVLVSVLSVLSVVVRVPDDDRYHYAYDTAQGIDTSNVLSVLLCVVVVGDYHYDYPNHPPGGARHRRRHRYHRHDHPVSCVSVRHGPDTRNRSSNNRSVNVVD/DEEEEEVLQADLNLVLVVVCVVVPYQYEYEYQPPPGDCVSHVVCPVPPSYHYHNDDLLDLVSLLVRQAPGAEYEYEFADAQAPPQPDDLVRRLCRQVVSLVSNLVSPLPYNHAEYEYAAALQQQAQQPDPLAEPPGDDRDHQDSNSVSSVNSLVVVLVSLVVSPHAYEYEHEWAEFAPRDCHDLLNQLLVVCVVPVAEGEAQFDQQQKTFYAYSVLVSVLSVLSVVVVVPDDHRYYYAYDTAPGIDTSNVLSVLLCVVVVTDYHYHYPNHDPGRASHRRRHRYHRHDHPVSCVSVRHGPAGRSRSSNNRSVNVVD

Secondary structure (DSSP, 8-state):
-EEEEETTTSHHHHHHHHHHHHTT-EEEEEE--SS--GGGGGGGTT-TTEEEEE--TT-HHHHHHHTTT-SEEEE--S---GGGGGT-HHHHIIIIIIHHHHHHHHHTTS---EEEEEEEGGGG-S-SSSSBPTT--S----SHHHHHHHHHHHHHHHHHHHHT-EEEEEEE-EEE-TT--SSHHHHHHHHHHH-TTEEEESS-S--EE-EEEHHHHHHHHHHHHHHHHHS--SEEEEEE--SS-EEHHHHHHHHHHHTT--PEEEE---BTTTBSSTT--SEE-B--HHHHTTT---SS-HHHHHHHHHHHHH-/-EEEEETTTSHHHHHHHHHHHHTT-EEEEEE--SS--GGGTGGGTT-TTEEEEE--TT-HHHHHHHHTT-SEEEE---S-STTGGGS-HHHHIIIIIIHHHHHHHHHHTS---EEEEEEEGGGG-S-SSSSBPTT--S---SSHHHHHHHHHHHHHHHHHHHHT-EEEEEEE-EEE-TT---HHHHHHHHHHHH-TTEEEESS-S--EE-EEEHHHHHHHHHHHHHHHHHS--SEEEEEE--SS-EEHHHHHHHHHHHTT--PEEEE---BTTTBSSTT--SEE-B--HHHHTTT---SS-HHHHHHHHHHHHH-

InterPro domains:
  IPR001509 NAD-dependent epimerase/dehydratase [PF01370] (3-240)
  IPR036291 NAD(P)-binding domain superfamily [SSF51735] (1-315)

Sequence (630 aa):
MRVLVTGGAGFIGSHLVDRRLMEEGYKVRVLDDLSAGSLKNIEGWLGNENFEFIKGDMRDVEIVSKAVKDVDAVFHLAANPEVRIGSQSPELLYETNVLITYNLLNAVRNSGVKYLVFTSSSTVYGDAKVIPTPEDYAPLEPISVYGAAKLAAEALISGYAHTFDFRALIIRLANIIGKRSNHGVIYDDFINKLKANPNELEILGDGTQRKSYLHISDTIDGIMKLFEHFLNGEERVDFYNLGNEDWITVKEIAEIVSEEMNLNPRFKFTGGVDGGRGWKGDVKLMLLSIEKAKRTGWKPRMNSYEAVRKTVREMLEMRVLVTGGAGFIGSHLVDRLMEEGYKVRVLDDLSAGSLKNIEGWLGNENFEFIKGDMRDVEIVSKAVKDVDAVFHLAANPEVRIGSQSPELLYETNVLITYNLLNAVRNSGVKYLVFTSSSTVYGDAKVIPTPEDYAPLEPISVYGAAKLAAEALISGYAHTFDFRALIIRLANIIGKRSNHGVIYDFINKLKANPNELEILGDGTQRKSYLHISDTIDGIMKLFEHFLNGEERVDFYNLGNEDWITVKEIAEIVSEEMNLNPRFKFTGGVDGGRGWKGDVKLMLLSIEKAKRTGWKPRMNSYEAVRKTVREMLE